Protein AF-0000000067831277 (afdb_homodimer)

Structure (mmCIF, N/CA/C/O backbone):
data_AF-0000000067831277-model_v1
#
loop_
_entity.id
_entity.type
_entity.pdbx_description
1 polymer 'Quinone oxidoreductase, NADPH-dependent'
#
loop_
_atom_site.group_PDB
_atom_site.id
_atom_site.type_symbol
_atom_site.label_atom_id
_atom_site.label_alt_id
_atom_site.label_comp_id
_atom_site.label_asym_id
_atom_site.label_entity_id
_atom_site.label_seq_id
_atom_site.pdbx_PDB_ins_code
_atom_site.Cartn_x
_atom_site.Cartn_y
_atom_site.Cartn_z
_atom_site.occupancy
_atom_site.B_iso_or_equiv
_atom_site.auth_seq_id
_atom_site.auth_comp_id
_atom_site.auth_asym_id
_atom_site.auth_atom_id
_atom_site.pdbx_PDB_model_num
ATOM 1 N N . MET A 1 1 ? -16.234 39.25 14.055 1 96.56 1 MET A N 1
ATOM 2 C CA . MET A 1 1 ? -14.812 38.938 14.102 1 96.56 1 MET A CA 1
ATOM 3 C C . MET A 1 1 ? -14.211 38.938 12.703 1 96.56 1 MET A C 1
ATOM 5 O O . MET A 1 1 ? -14.938 38.906 11.703 1 96.56 1 MET A O 1
ATOM 9 N N . LYS A 1 2 ? -12.898 39 12.688 1 98.25 2 LYS A N 1
ATOM 10 C CA . LYS A 1 2 ? -12.219 38.938 11.398 1 98.25 2 LYS A CA 1
ATOM 11 C C . LYS A 1 2 ? -11.922 37.5 10.992 1 98.25 2 LYS A C 1
ATOM 13 O O . LYS A 1 2 ? -11.617 36.656 11.844 1 98.25 2 LYS A O 1
ATOM 18 N N . ALA A 1 3 ? -12.016 37.25 9.664 1 98.69 3 ALA A N 1
ATOM 19 C CA . ALA A 1 3 ? -11.695 35.938 9.109 1 98.69 3 ALA A CA 1
ATOM 20 C C . ALA A 1 3 ? -11.281 36.031 7.645 1 98.69 3 ALA A C 1
ATOM 22 O O . ALA A 1 3 ? -11.5 37.062 7.004 1 98.69 3 ALA A O 1
ATOM 23 N N . ILE A 1 4 ? -10.617 35.094 7.137 1 98.81 4 ILE A N 1
ATOM 24 C CA . ILE A 1 4 ? -10.328 34.938 5.715 1 98.81 4 ILE A CA 1
ATOM 25 C C . ILE A 1 4 ? -11.406 34.094 5.051 1 98.81 4 ILE A C 1
ATOM 27 O O . ILE A 1 4 ? -11.5 32.875 5.305 1 98.81 4 ILE A O 1
ATOM 31 N N . ARG A 1 5 ? -12.141 34.688 4.168 1 98.56 5 ARG A N 1
ATOM 32 C CA . ARG A 1 5 ? -13.25 34 3.494 1 98.56 5 ARG A CA 1
ATOM 33 C C . ARG A 1 5 ? -12.922 33.75 2.027 1 98.56 5 ARG A C 1
ATOM 35 O O . ARG A 1 5 ? -12.273 34.562 1.376 1 98.56 5 ARG A O 1
ATOM 42 N N . VAL A 1 6 ? -13.305 32.625 1.544 1 98.5 6 VAL A N 1
ATOM 43 C CA . VAL A 1 6 ? -13.234 32.281 0.127 1 98.5 6 VAL A CA 1
ATOM 44 C C . VAL A 1 6 ? -14.641 32.188 -0.458 1 98.5 6 VAL A C 1
ATOM 46 O O . VAL A 1 6 ? -15.406 31.297 -0.133 1 98.5 6 VAL A O 1
ATOM 49 N N . HIS A 1 7 ? -14.945 33.125 -1.331 1 98.25 7 HIS A N 1
ATOM 50 C CA . HIS A 1 7 ? -16.266 33.188 -1.936 1 98.25 7 HIS A CA 1
ATOM 51 C C . HIS A 1 7 ? -16.312 32.406 -3.244 1 98.25 7 HIS A C 1
ATOM 53 O O . HIS A 1 7 ? -17.391 31.953 -3.658 1 98.25 7 HIS A O 1
ATOM 59 N N . ALA A 1 8 ? -15.219 32.344 -3.9 1 98 8 ALA A N 1
ATOM 60 C CA . ALA A 1 8 ? -15 31.578 -5.121 1 98 8 ALA A CA 1
ATOM 61 C C . ALA A 1 8 ? -13.586 31 -5.164 1 98 8 ALA A C 1
ATOM 63 O O . ALA A 1 8 ? -12.625 31.672 -4.773 1 98 8 ALA A O 1
ATOM 64 N N . TYR A 1 9 ? -13.57 29.781 -5.602 1 97.75 9 TYR A N 1
ATOM 65 C CA . TYR A 1 9 ? -12.258 29.141 -5.68 1 97.75 9 TYR A CA 1
ATOM 66 C C . TYR A 1 9 ? -11.305 29.953 -6.551 1 97.75 9 TYR A C 1
ATOM 68 O O . TYR A 1 9 ? -11.742 30.641 -7.48 1 97.75 9 TYR A O 1
ATOM 76 N N . GLY A 1 10 ? -10.031 29.875 -6.312 1 96.94 10 GLY A N 1
ATOM 77 C CA . GLY A 1 10 ? -9.055 30.609 -7.105 1 96.94 10 GLY A CA 1
ATOM 78 C C . GLY A 1 10 ? -7.688 30.688 -6.453 1 96.94 10 GLY A C 1
ATOM 79 O O . GLY A 1 10 ? -7.363 29.875 -5.586 1 96.94 10 GLY A O 1
ATOM 80 N N . GLY A 1 11 ? -6.883 31.594 -6.992 1 97.06 11 GLY A N 1
ATOM 81 C CA . GLY A 1 11 ? -5.57 31.859 -6.422 1 97.06 11 GLY A CA 1
ATOM 82 C C . GLY A 1 11 ? -5.621 32.625 -5.117 1 97.06 11 GLY A C 1
ATOM 83 O O . GLY A 1 11 ? -6.668 32.688 -4.473 1 97.06 11 GLY A O 1
ATOM 84 N N . PRO A 1 12 ? -4.492 33.125 -4.68 1 97.56 12 PRO A N 1
ATOM 85 C CA . PRO A 1 12 ? -4.449 33.875 -3.422 1 97.56 12 PRO A CA 1
ATOM 86 C C . PRO A 1 12 ? -5.422 35.062 -3.396 1 97.56 12 PRO A C 1
ATOM 88 O O . PRO A 1 12 ? -5.871 35.469 -2.322 1 97.56 12 PRO A O 1
ATOM 91 N N . GLU A 1 13 ? -5.77 35.562 -4.527 1 96.44 13 GLU A N 1
ATOM 92 C CA . GLU A 1 13 ? -6.688 36.719 -4.629 1 96.44 13 GLU A CA 1
ATOM 93 C C . GLU A 1 13 ? -8.094 36.312 -4.184 1 96.44 13 GLU A C 1
ATOM 95 O O . GLU A 1 13 ? -8.93 37.188 -3.906 1 96.44 13 GLU A O 1
ATOM 100 N N . ALA A 1 14 ? -8.375 35.062 -4.125 1 97.88 14 ALA A N 1
ATOM 101 C CA . ALA A 1 14 ? -9.688 34.562 -3.723 1 97.88 14 ALA A CA 1
ATOM 102 C C . ALA A 1 14 ? -9.906 34.719 -2.225 1 97.88 14 ALA A C 1
ATOM 104 O O . ALA A 1 14 ? -11.031 34.594 -1.734 1 97.88 14 ALA A O 1
ATOM 105 N N . MET A 1 15 ? -8.836 35 -1.44 1 98.38 15 MET A N 1
ATOM 106 C CA . MET A 1 15 ? -8.914 35.156 0.009 1 98.38 15 MET A CA 1
ATOM 107 C C . MET A 1 15 ? -9.328 36.562 0.384 1 98.38 15 MET A C 1
ATOM 109 O O . MET A 1 15 ? -8.633 37.531 0.054 1 98.38 15 MET A O 1
ATOM 113 N N . VAL A 1 16 ? -10.43 36.688 1.076 1 98.38 16 VAL A N 1
ATOM 114 C CA . VAL A 1 16 ? -10.953 38 1.472 1 98.38 16 VAL A CA 1
ATOM 115 C C . VAL A 1 16 ? -10.922 38.125 2.992 1 98.38 16 VAL A C 1
ATOM 117 O O . VAL A 1 16 ? -11.547 37.344 3.701 1 98.38 16 VAL A O 1
ATOM 120 N N . TYR A 1 17 ? -10.195 39.062 3.469 1 98.5 17 TYR A N 1
ATOM 121 C CA . TYR A 1 17 ? -10.188 39.406 4.887 1 98.5 17 TYR A CA 1
ATOM 122 C C . TYR A 1 17 ? -11.383 40.281 5.242 1 98.5 17 TYR A C 1
ATOM 124 O O . TYR A 1 17 ? -11.422 41.469 4.902 1 98.5 17 TYR A O 1
ATOM 132 N N . GLU A 1 18 ? -12.344 39.719 5.977 1 98.38 18 GLU A N 1
ATOM 133 C CA . GLU A 1 18 ? -13.578 40.469 6.191 1 98.38 18 GLU A CA 1
ATOM 134 C C . GLU A 1 18 ? -14.18 40.156 7.559 1 98.38 18 GLU A C 1
ATOM 136 O O . GLU A 1 18 ? -13.711 39.25 8.258 1 98.38 18 GLU A O 1
ATOM 141 N N . ASP A 1 19 ? -15.164 41 7.953 1 98.5 19 ASP A N 1
ATOM 142 C CA . ASP A 1 19 ? -15.898 40.812 9.203 1 98.5 19 ASP A CA 1
ATOM 143 C C . ASP A 1 19 ? -16.984 39.75 9.047 1 98.5 19 ASP A C 1
ATOM 145 O O . ASP A 1 19 ? -17.766 39.781 8.086 1 98.5 19 ASP A O 1
ATOM 149 N N . VAL A 1 20 ? -16.984 38.812 9.945 1 97.94 20 VAL A N 1
ATOM 150 C CA . VAL A 1 20 ? -18.047 37.812 10.008 1 97.94 20 VAL A CA 1
ATOM 151 C C . VAL A 1 20 ? -18.578 37.688 11.438 1 97.94 20 VAL A C 1
ATOM 153 O O . VAL A 1 20 ? -17.891 38.094 12.391 1 97.94 20 VAL A O 1
ATOM 156 N N . PRO A 1 21 ? -19.797 37.219 11.586 1 97.25 21 PRO A N 1
ATOM 157 C CA . PRO A 1 21 ? -20.297 37.031 12.953 1 97.25 21 PRO A CA 1
ATOM 158 C C . PRO A 1 21 ? -19.453 36.062 13.766 1 97.25 21 PRO A C 1
ATOM 160 O O . PRO A 1 21 ? -18.969 35.062 13.219 1 97.25 21 PRO A O 1
ATOM 163 N N . SER A 1 22 ? -19.328 36.344 15.016 1 97 22 SER A N 1
ATOM 164 C CA . SER A 1 22 ? -18.688 35.375 15.906 1 97 22 SER A CA 1
ATOM 165 C C . SER A 1 22 ? -19.5 34.094 16.016 1 97 22 SER A C 1
ATOM 167 O O . SER A 1 22 ? -20.719 34.125 16.203 1 97 22 SER A O 1
ATOM 169 N N . PRO A 1 23 ? -18.828 33 15.914 1 97.06 23 PRO A N 1
ATOM 170 C CA . PRO A 1 23 ? -19.578 31.734 16 1 97.06 23 PRO A CA 1
ATOM 171 C C . PRO A 1 23 ? -19.922 31.344 17.438 1 97.06 23 PRO A C 1
ATOM 173 O O . PRO A 1 23 ? -19.203 31.719 18.359 1 97.06 23 PRO A O 1
ATOM 176 N N . GLU A 1 24 ? -20.969 30.703 17.625 1 97.88 24 GLU A N 1
ATOM 177 C CA . GLU A 1 24 ? -21.375 30.156 18.922 1 97.88 24 GLU A CA 1
ATOM 178 C C . GLU A 1 24 ? -21.266 28.641 18.938 1 97.88 24 GLU A C 1
ATOM 180 O O . GLU A 1 24 ? -21.688 27.969 18 1 97.88 24 GLU A O 1
ATOM 185 N N . PRO A 1 25 ? -20.688 28.094 20 1 98.5 25 PRO A N 1
ATOM 186 C CA . PRO A 1 25 ? -20.516 26.641 20.031 1 98.5 25 PRO A CA 1
ATOM 187 C C . PRO A 1 25 ? -21.828 25.906 20.297 1 98.5 25 PRO A C 1
ATOM 189 O O . PRO A 1 25 ? -22.609 26.312 21.156 1 98.5 25 PRO A O 1
ATOM 192 N N . GLY A 1 26 ? -22.109 24.906 19.5 1 98.19 26 GLY A N 1
ATOM 193 C CA . GLY A 1 26 ? -23.219 24 19.75 1 98.19 26 GLY A CA 1
ATOM 194 C C . GLY A 1 26 ? -22.844 22.859 20.703 1 98.19 26 GLY A C 1
ATOM 195 O O . GLY A 1 26 ? -21.766 22.891 21.312 1 98.19 26 GLY A O 1
ATOM 196 N N . PRO A 1 27 ? -23.812 21.922 20.844 1 98.25 27 PRO A N 1
ATOM 197 C CA . PRO A 1 27 ? -23.531 20.766 21.719 1 98.25 27 PRO A CA 1
ATOM 198 C C . PRO A 1 27 ? -22.234 20.047 21.328 1 98.25 27 PRO A C 1
ATOM 200 O O . PRO A 1 27 ? -22.031 19.734 20.156 1 98.25 27 PRO A O 1
ATOM 203 N N . GLY A 1 28 ? -21.359 19.828 22.344 1 97.94 28 GLY A N 1
ATOM 204 C CA . GLY A 1 28 ? -20.125 19.078 22.125 1 97.94 28 GLY A CA 1
ATOM 205 C C . GLY A 1 28 ? -19.031 19.922 21.516 1 97.94 28 GLY A C 1
ATOM 206 O O . GLY A 1 28 ? -17.953 19.406 21.188 1 97.94 28 GLY A O 1
ATOM 207 N N . GLN A 1 29 ? -19.266 21.234 21.422 1 98.62 29 GLN A N 1
ATOM 208 C CA . GLN A 1 29 ? -18.312 22.125 20.781 1 98.62 29 GLN A CA 1
ATOM 209 C C . GLN A 1 29 ? -17.781 23.156 21.766 1 98.62 29 GLN A C 1
ATOM 211 O O . GLN A 1 29 ? -18.359 23.359 22.828 1 98.62 29 GLN A O 1
ATOM 216 N N . ILE A 1 30 ? -16.656 23.734 21.438 1 98.81 30 ILE A N 1
ATOM 217 C CA . ILE A 1 30 ? -16.109 24.875 22.188 1 98.81 30 ILE A CA 1
ATOM 218 C C . ILE A 1 30 ? -15.734 26 21.234 1 98.81 30 ILE A C 1
ATOM 220 O O . ILE A 1 30 ? -15.469 25.75 20.047 1 98.81 30 ILE A O 1
ATOM 224 N N . ARG A 1 31 ? -15.781 27.156 21.719 1 98.81 31 ARG A N 1
ATOM 225 C CA . ARG A 1 31 ? -15.211 28.281 20.984 1 98.81 31 ARG A CA 1
ATOM 226 C C . ARG A 1 31 ? -13.828 28.625 21.516 1 98.81 31 ARG A C 1
ATOM 228 O O . ARG A 1 31 ? -13.602 28.625 22.734 1 98.81 31 ARG A O 1
ATOM 235 N N . VAL A 1 32 ? -12.992 28.844 20.688 1 98.88 32 VAL A N 1
ATOM 236 C CA . VAL A 1 32 ? -11.609 29.156 21.031 1 98.88 32 VAL A CA 1
ATOM 237 C C . VAL A 1 32 ? -11.258 30.547 20.484 1 98.88 32 VAL A C 1
ATOM 239 O O . VAL A 1 32 ? -11.445 30.828 19.297 1 98.88 32 VAL A O 1
ATOM 242 N N . ARG A 1 33 ? -10.859 31.438 21.359 1 98.81 33 ARG A N 1
ATOM 243 C CA . ARG A 1 33 ? -10.164 32.656 20.922 1 98.81 33 ARG A CA 1
ATOM 244 C C . ARG A 1 33 ? -8.742 32.344 20.484 1 98.81 33 ARG A C 1
ATOM 246 O O . ARG A 1 33 ? -7.871 32.062 21.312 1 98.81 33 ARG A O 1
ATOM 253 N N . GLN A 1 34 ? -8.539 32.406 19.172 1 98.81 34 GLN A N 1
ATOM 254 C CA . GLN A 1 34 ? -7.277 31.906 18.641 1 98.81 34 GLN A CA 1
ATOM 255 C C . GLN A 1 34 ? -6.148 32.906 18.906 1 98.81 34 GLN A C 1
ATOM 257 O O . GLN A 1 34 ? -6.34 34.125 18.812 1 98.81 34 GLN A O 1
ATOM 262 N N . THR A 1 35 ? -5.047 32.406 19.344 1 98.81 35 THR A N 1
ATOM 263 C CA . THR A 1 35 ? -3.85 33.188 19.562 1 98.81 35 THR A CA 1
ATOM 264 C C . THR A 1 35 ? -2.83 32.969 18.453 1 98.81 35 THR A C 1
ATOM 266 O O . THR A 1 35 ? -1.929 33.781 18.25 1 98.81 35 THR A O 1
ATOM 269 N N . ALA A 1 36 ? -2.91 31.906 17.766 1 98.75 36 ALA A N 1
ATOM 270 C CA . ALA A 1 36 ? -2.033 31.547 16.656 1 98.75 36 ALA A CA 1
ATOM 271 C C . ALA A 1 36 ? -2.748 30.625 15.656 1 98.75 36 ALA A C 1
ATOM 273 O O . ALA A 1 36 ? -3.555 29.781 16.047 1 98.75 36 ALA A O 1
ATOM 274 N N . VAL A 1 37 ? -2.506 30.828 14.344 1 98.75 37 VAL A N 1
ATOM 275 C CA . VAL A 1 37 ? -3.123 30.062 13.266 1 98.75 37 VAL A CA 1
ATOM 276 C C . VAL A 1 37 ? -2.043 29.391 12.43 1 98.75 37 VAL A C 1
ATOM 278 O O . VAL A 1 37 ? -1.138 30.047 11.914 1 98.75 37 VAL A O 1
ATOM 281 N N . GLY A 1 38 ? -2.111 28.078 12.359 1 98.25 38 GLY A N 1
ATOM 282 C CA . GLY A 1 38 ? -1.174 27.344 11.523 1 98.25 38 GLY A CA 1
ATOM 283 C C . GLY A 1 38 ? -1.518 27.406 10.047 1 98.25 38 GLY A C 1
ATOM 284 O O . GLY A 1 38 ? -2.688 27.547 9.68 1 98.25 38 GLY A O 1
ATOM 285 N N . VAL A 1 39 ? -0.51 27.359 9.203 1 98 39 VAL A N 1
ATOM 286 C CA . VAL A 1 39 ? -0.665 27.391 7.754 1 98 39 VAL A CA 1
ATOM 287 C C . VAL A 1 39 ? -0.163 26.078 7.152 1 98 39 VAL A C 1
ATOM 289 O O . VAL A 1 39 ? 0.937 25.625 7.477 1 98 39 VAL A O 1
ATOM 292 N N . ASN A 1 40 ? -0.978 25.469 6.348 1 96.75 40 ASN A N 1
ATOM 293 C CA . ASN A 1 40 ? -0.626 24.203 5.707 1 96.75 40 ASN A CA 1
ATOM 294 C C . ASN A 1 40 ? -0.959 24.219 4.215 1 96.75 40 ASN A C 1
ATOM 296 O O . ASN A 1 40 ? -1.853 24.953 3.783 1 96.75 40 ASN A O 1
ATOM 300 N N . PHE A 1 41 ? -0.285 23.422 3.498 1 95.62 41 PHE A N 1
ATOM 301 C CA . PHE A 1 41 ? -0.542 23.344 2.064 1 95.62 41 PHE A CA 1
ATOM 302 C C . PHE A 1 41 ? -1.976 22.906 1.791 1 95.62 41 PHE A C 1
ATOM 304 O O . PHE A 1 41 ? -2.562 23.297 0.776 1 95.62 41 PHE A O 1
ATOM 311 N N . ILE A 1 42 ? -2.553 22.141 2.627 1 95.31 42 ILE A N 1
ATOM 312 C CA . ILE A 1 42 ? -3.928 21.672 2.455 1 95.31 42 ILE A CA 1
ATOM 313 C C . ILE A 1 42 ? -4.863 22.891 2.361 1 95.31 42 ILE A C 1
ATOM 315 O O . ILE A 1 42 ? -5.914 22.812 1.719 1 95.31 42 ILE A O 1
ATOM 319 N N . ASP A 1 43 ? -4.508 24 2.941 1 97.31 43 ASP A N 1
ATOM 320 C CA . ASP A 1 43 ? -5.293 25.234 2.836 1 97.31 43 ASP A CA 1
ATOM 321 C C . ASP A 1 43 ? -5.348 25.719 1.394 1 97.31 43 ASP A C 1
ATOM 323 O O . ASP A 1 43 ? -6.367 26.266 0.953 1 97.31 43 ASP A O 1
ATOM 327 N N . ILE A 1 44 ? -4.273 25.531 0.718 1 96.38 44 ILE A N 1
ATOM 328 C CA . ILE A 1 44 ? -4.207 25.906 -0.69 1 96.38 44 ILE A CA 1
ATOM 329 C C . ILE A 1 44 ? -5.125 25 -1.509 1 96.38 44 ILE A C 1
ATOM 331 O O . ILE A 1 44 ? -5.809 25.453 -2.424 1 96.38 44 ILE A O 1
ATOM 335 N N . TYR A 1 45 ? -5.137 23.703 -1.141 1 94.12 45 TYR A N 1
ATOM 336 C CA . TYR A 1 45 ? -6.023 22.797 -1.847 1 94.12 45 TYR A CA 1
ATOM 337 C C . TYR A 1 45 ? -7.48 23.219 -1.699 1 94.12 45 TYR A C 1
ATOM 339 O O . TYR A 1 45 ? -8.242 23.172 -2.664 1 94.12 45 TYR A O 1
ATOM 347 N N . PHE A 1 46 ? -7.848 23.641 -0.567 1 96.19 46 PHE A N 1
ATOM 348 C CA . PHE A 1 46 ? -9.227 24.062 -0.331 1 96.19 46 PHE A CA 1
ATOM 349 C C . PHE A 1 46 ? -9.508 25.391 -1.014 1 96.19 46 PHE A C 1
ATOM 351 O O . PHE A 1 46 ? -10.555 25.578 -1.638 1 96.19 46 PHE A O 1
ATOM 358 N N . ARG A 1 47 ? -8.594 26.266 -0.931 1 97.56 47 ARG A N 1
ATOM 359 C CA . ARG A 1 47 ? -8.766 27.594 -1.532 1 97.56 47 ARG A CA 1
ATOM 360 C C . ARG A 1 47 ? -8.938 27.484 -3.045 1 97.56 47 ARG A C 1
ATOM 362 O O . ARG A 1 47 ? -9.789 28.156 -3.625 1 97.56 47 ARG A O 1
ATOM 369 N N . SER A 1 48 ? -8.172 26.625 -3.633 1 95.75 48 SER A N 1
ATOM 370 C CA . SER A 1 48 ? -8.148 26.484 -5.086 1 95.75 48 SER A CA 1
ATOM 371 C C . SER A 1 48 ? -9.328 25.656 -5.582 1 95.75 48 SER A C 1
ATOM 373 O O . SER A 1 48 ? -9.641 25.656 -6.773 1 95.75 48 SER A O 1
ATOM 375 N N . GLY A 1 49 ? -9.906 24.844 -4.715 1 94.38 49 GLY A N 1
ATOM 376 C CA . GLY A 1 49 ? -10.984 23.953 -5.102 1 94.38 49 GLY A CA 1
ATOM 377 C C . GLY A 1 49 ? -10.516 22.562 -5.453 1 94.38 49 GLY A C 1
ATOM 378 O O . GLY A 1 49 ? -11.32 21.703 -5.832 1 94.38 49 GLY A O 1
ATOM 379 N N . ALA A 1 50 ? -9.227 22.344 -5.316 1 89.19 50 ALA A N 1
ATOM 380 C CA . ALA A 1 50 ? -8.742 20.969 -5.473 1 89.19 50 ALA A CA 1
ATOM 381 C C . ALA A 1 50 ? -9.414 20.031 -4.465 1 89.19 50 ALA A C 1
ATOM 383 O O . ALA A 1 50 ? -9.711 18.875 -4.781 1 89.19 50 ALA A O 1
ATOM 384 N N . TYR A 1 51 ? -9.508 20.453 -3.252 1 90.62 51 TYR A N 1
ATOM 385 C CA . TYR A 1 51 ? -10.406 19.859 -2.273 1 90.62 51 TYR A CA 1
ATOM 386 C C . TYR A 1 51 ? -11.688 20.672 -2.141 1 90.62 51 TYR A C 1
ATOM 388 O O . TYR A 1 51 ? -11.633 21.906 -2.004 1 90.62 51 TYR A O 1
ATOM 396 N N . LYS A 1 52 ? -12.766 20.141 -2.252 1 90.69 52 LYS A N 1
ATOM 397 C CA . LYS A 1 52 ? -14.039 20.844 -2.254 1 90.69 52 LYS A CA 1
ATOM 398 C C . LYS A 1 52 ? -14.508 21.141 -0.831 1 90.69 52 LYS A C 1
ATOM 400 O O . LYS A 1 52 ? -14.438 20.281 0.044 1 90.69 52 LYS A O 1
ATOM 405 N N . ALA A 1 53 ? -14.938 22.375 -0.617 1 93.12 53 ALA A N 1
ATOM 406 C CA . ALA A 1 53 ? -15.625 22.734 0.622 1 93.12 53 ALA A CA 1
ATOM 407 C C . ALA A 1 53 ? -17.109 22.359 0.556 1 93.12 53 ALA A C 1
ATOM 409 O O . ALA A 1 53 ? -17.672 22.281 -0.531 1 93.12 53 ALA A O 1
ATOM 410 N N . PRO A 1 54 ? -17.672 22.172 1.687 1 92.12 54 PRO A N 1
ATOM 411 C CA . PRO A 1 54 ? -19.109 21.844 1.675 1 92.12 54 PRO A CA 1
ATOM 412 C C . PRO A 1 54 ? -19.969 22.953 1.077 1 92.12 54 PRO A C 1
ATOM 414 O O . PRO A 1 54 ? -20.984 22.672 0.45 1 92.12 54 PRO A O 1
ATOM 417 N N . SER A 1 55 ? -19.547 24.188 1.308 1 95 55 SER A N 1
ATOM 418 C CA . SER A 1 55 ? -20.281 25.328 0.782 1 95 55 SER A CA 1
ATOM 419 C C . SER A 1 55 ? -19.375 26.547 0.635 1 95 55 SER A C 1
ATOM 421 O O . SER A 1 55 ? -18.328 26.625 1.274 1 95 55 SER A O 1
ATOM 423 N N . LEU A 1 56 ? -19.875 27.375 -0.274 1 96.31 56 LEU A N 1
ATOM 424 C CA . LEU A 1 56 ? -19.281 28.688 -0.422 1 96.31 56 LEU A CA 1
ATOM 425 C C . LEU A 1 56 ? -20.234 29.781 0.058 1 96.31 56 LEU A C 1
ATOM 427 O O . LEU A 1 56 ? -21.453 29.656 -0.095 1 96.31 56 LEU A O 1
ATOM 431 N N . PRO A 1 57 ? -19.797 30.828 0.604 1 97.44 57 PRO A N 1
ATOM 432 C CA . PRO A 1 57 ? -18.406 31.016 1.001 1 97.44 57 PRO A CA 1
ATOM 433 C C . PRO A 1 57 ? -18.016 30.172 2.219 1 97.44 57 PRO A C 1
ATOM 435 O O . PRO A 1 57 ? -18.891 29.625 2.9 1 97.44 57 PRO A O 1
ATOM 438 N N . PHE A 1 58 ? -16.75 29.984 2.469 1 97.69 58 PHE A N 1
ATOM 439 C CA . PHE A 1 58 ? -16.25 29.312 3.664 1 97.69 58 PHE A CA 1
ATOM 440 C C . PHE A 1 58 ? -15.016 30 4.215 1 97.69 58 PHE A C 1
ATOM 442 O O . PHE A 1 58 ? -14.383 30.797 3.518 1 97.69 58 PHE A O 1
ATOM 449 N N . THR A 1 59 ? -14.773 29.781 5.531 1 98.31 59 THR A N 1
ATOM 450 C CA . THR A 1 59 ? -13.562 30.266 6.176 1 98.31 59 THR A CA 1
ATOM 451 C C . THR A 1 59 ? -12.43 29.25 6.035 1 98.31 59 THR A C 1
ATOM 453 O O . THR A 1 59 ? -12.617 28.062 6.305 1 98.31 59 THR A O 1
ATOM 456 N N . LEU A 1 60 ? -11.242 29.656 5.645 1 98 60 LEU A N 1
ATOM 457 C CA . LEU A 1 60 ? -10.094 28.797 5.387 1 98 60 LEU A CA 1
ATOM 458 C C . LEU A 1 60 ? -9.422 28.375 6.691 1 98 60 LEU A C 1
ATOM 460 O O . LEU A 1 60 ? -9.672 28.969 7.742 1 98 60 LEU A O 1
ATOM 464 N N . GLY A 1 61 ? -8.641 27.328 6.531 1 98.12 61 GLY A N 1
ATOM 465 C CA . GLY A 1 61 ? -7.754 26.938 7.617 1 98.12 61 GLY A CA 1
ATOM 466 C C . GLY A 1 61 ? -8.164 25.641 8.289 1 98.12 61 GLY A C 1
ATOM 467 O O . GLY A 1 61 ? -9.352 25.344 8.414 1 98.12 61 GLY A O 1
ATOM 468 N N . LYS A 1 62 ? -7.133 24.938 8.906 1 98 62 LYS A N 1
ATOM 469 C CA . LYS A 1 62 ? -7.371 23.625 9.492 1 98 62 LYS A CA 1
ATOM 470 C C . LYS A 1 62 ? -6.684 23.484 10.844 1 98 62 LYS A C 1
ATOM 472 O O . LYS A 1 62 ? -6.938 22.531 11.586 1 98 62 LYS A O 1
ATOM 477 N N . GLU A 1 63 ? -5.84 24.422 11.164 1 98.44 63 GLU A N 1
ATOM 478 C CA . GLU A 1 63 ? -4.949 24.266 12.312 1 98.44 63 GLU A CA 1
ATOM 479 C C . GLU A 1 63 ? -4.855 25.562 13.117 1 98.44 63 GLU A C 1
ATOM 481 O O . GLU A 1 63 ? -4.867 26.656 12.547 1 98.44 63 GLU A O 1
ATOM 486 N N . GLY A 1 64 ? -4.723 25.391 14.445 1 98.62 64 GLY A N 1
ATOM 487 C CA . GLY A 1 64 ? -4.562 26.562 15.289 1 98.62 64 GLY A CA 1
ATOM 488 C C . GLY A 1 64 ? -4.43 26.219 16.766 1 98.62 64 GLY A C 1
ATOM 489 O O . GLY A 1 64 ? -4.406 25.047 17.125 1 98.62 64 GLY A O 1
ATOM 490 N N . ALA A 1 65 ? -4.246 27.25 17.547 1 98.81 65 ALA A N 1
ATOM 491 C CA . ALA A 1 65 ? -4.188 27.203 19 1 98.81 65 ALA A CA 1
ATOM 492 C C . ALA A 1 65 ? -4.754 28.469 19.625 1 98.81 65 ALA A C 1
ATOM 494 O O . ALA A 1 65 ? -4.77 29.531 18.984 1 98.81 65 ALA A O 1
ATOM 495 N N . GLY A 1 66 ? -5.219 28.312 20.797 1 98.75 66 GLY A N 1
ATOM 496 C CA . GLY A 1 66 ? -5.766 29.453 21.516 1 98.75 66 GLY A CA 1
ATOM 497 C C . GLY A 1 66 ? -6.316 29.094 22.875 1 98.75 66 GLY A C 1
ATOM 498 O O . GLY A 1 66 ? -5.852 28.156 23.516 1 98.75 66 GLY A O 1
ATOM 499 N N . VAL A 1 67 ? -7.254 29.984 23.297 1 98.81 67 VAL A N 1
ATOM 500 C CA . VAL A 1 67 ? -7.824 29.859 24.625 1 98.81 67 VAL A CA 1
ATOM 501 C C . VAL A 1 67 ? -9.328 29.641 24.531 1 98.81 67 VAL A C 1
ATOM 503 O O . VAL A 1 67 ? -10.023 30.375 23.812 1 98.81 67 VAL A O 1
ATOM 506 N N . VAL A 1 68 ? -9.789 28.609 25.266 1 98.88 68 VAL A N 1
ATOM 507 C CA . VAL A 1 68 ? -11.227 28.359 25.297 1 98.88 68 VAL A CA 1
ATOM 508 C C . VAL A 1 68 ? -11.945 29.547 25.938 1 98.88 68 VAL A C 1
ATOM 510 O O . VAL A 1 68 ? -11.594 29.984 27.031 1 98.88 68 VAL A O 1
ATOM 513 N N . ASP A 1 69 ? -12.977 30.062 25.25 1 98.44 69 ASP A N 1
ATOM 514 C CA . ASP A 1 69 ? -13.656 31.188 25.859 1 98.44 69 ASP A CA 1
ATOM 515 C C . ASP A 1 69 ? -15.156 30.938 25.984 1 98.44 69 ASP A C 1
ATOM 517 O O . ASP A 1 69 ? -15.883 31.703 26.609 1 98.44 69 ASP A O 1
ATOM 521 N N . ALA A 1 70 ? -15.641 29.875 25.344 1 98.69 70 ALA A N 1
ATOM 522 C CA . ALA A 1 70 ? -17.031 29.469 25.5 1 98.69 70 ALA A CA 1
ATOM 523 C C . ALA A 1 70 ? -17.188 27.953 25.328 1 98.69 70 ALA A C 1
ATOM 525 O O . ALA A 1 70 ? -16.422 27.328 24.594 1 98.69 70 ALA A O 1
ATOM 526 N N . LEU A 1 71 ? -18.172 27.391 26.047 1 98.56 71 LEU A N 1
ATOM 527 C CA . LEU A 1 71 ? -18.484 25.969 26 1 98.56 71 LEU A CA 1
ATOM 528 C C . LEU A 1 71 ? -19.891 25.719 25.469 1 98.56 71 LEU A C 1
ATOM 530 O O . LEU A 1 71 ? -20.812 26.453 25.828 1 98.56 71 LEU A O 1
ATOM 534 N N . GLY A 1 72 ? -19.984 24.797 24.578 1 98.31 72 GLY A N 1
ATOM 535 C CA . GLY A 1 72 ? -21.312 24.344 24.203 1 98.31 72 GLY A CA 1
ATOM 536 C C . GLY A 1 72 ? -21.922 23.391 25.219 1 98.31 72 GLY A C 1
ATOM 537 O O . GLY A 1 72 ? -21.266 23 26.188 1 98.31 72 GLY A O 1
ATOM 538 N N . GLU A 1 73 ? -23.188 23.031 24.922 1 97.75 73 GLU A N 1
ATOM 539 C CA . GLU A 1 73 ? -23.922 22.125 25.812 1 97.75 73 GLU A CA 1
ATOM 540 C C . GLU A 1 73 ? -23.203 20.781 25.953 1 97.75 73 GLU A C 1
ATOM 542 O O . GLU A 1 73 ? -22.734 20.234 24.953 1 97.75 73 GLU A O 1
ATOM 547 N N . GLY A 1 74 ? -23.031 20.312 27.188 1 97.19 74 GLY A N 1
ATOM 548 C CA . GLY A 1 74 ? -22.562 18.953 27.438 1 97.19 74 GLY A CA 1
ATOM 549 C C . GLY A 1 74 ? -21.062 18.844 27.484 1 97.19 74 GLY A C 1
ATOM 550 O O . GLY A 1 74 ? -20.516 17.75 27.734 1 97.19 74 GLY A O 1
ATOM 551 N N . VAL A 1 75 ? -20.344 19.953 27.266 1 98.12 75 VAL A N 1
ATOM 552 C CA . VAL A 1 75 ? -18.891 19.891 27.281 1 98.12 75 VAL A CA 1
ATOM 553 C C . VAL A 1 75 ? -18.391 19.875 28.734 1 98.12 75 VAL A C 1
ATOM 555 O O . VAL A 1 75 ? -18.719 20.781 29.516 1 98.12 75 VAL A O 1
ATOM 558 N N . THR A 1 76 ? -17.625 18.797 29.078 1 97.06 76 THR A N 1
ATOM 559 C CA . THR A 1 76 ? -17.125 18.672 30.453 1 97.06 76 THR A CA 1
ATOM 560 C C . THR A 1 76 ? -15.617 18.484 30.453 1 97.06 76 THR A C 1
ATOM 562 O O . THR A 1 76 ? -14.977 18.641 31.5 1 97.06 76 THR A O 1
ATOM 565 N N . ASP A 1 77 ? -15.039 18.188 29.391 1 96.31 77 ASP A N 1
ATOM 566 C CA . ASP A 1 77 ? -13.633 17.812 29.328 1 96.31 77 ASP A CA 1
ATOM 567 C C . ASP A 1 77 ? -12.75 19.031 29.094 1 96.31 77 ASP A C 1
ATOM 569 O O . ASP A 1 77 ? -11.523 18.922 29.094 1 96.31 77 ASP A O 1
ATOM 573 N N . PHE A 1 78 ? -13.312 20.25 28.875 1 98.31 78 PHE A N 1
ATOM 574 C CA . PHE A 1 78 ? -12.609 21.5 28.672 1 98.31 78 PHE A CA 1
ATOM 575 C C . PHE A 1 78 ? -13.219 22.609 29.547 1 98.31 78 PHE A C 1
ATOM 577 O O . PHE A 1 78 ? -14.383 22.516 29.938 1 98.31 78 PHE A O 1
ATOM 584 N N . ARG A 1 79 ? -12.383 23.641 29.844 1 98.25 79 ARG A N 1
ATOM 585 C CA . ARG A 1 79 ? -12.844 24.781 30.625 1 98.25 79 ARG A CA 1
ATOM 586 C C . ARG A 1 79 ? -12.43 26.094 29.969 1 98.25 79 ARG A C 1
ATOM 588 O O . ARG A 1 79 ? -11.406 26.156 29.281 1 98.25 79 ARG A O 1
ATOM 595 N N . VAL A 1 80 ? -13.234 27.031 30.234 1 98.62 80 VAL A N 1
ATOM 596 C CA . VAL A 1 80 ? -12.883 28.375 29.781 1 98.62 80 VAL A CA 1
ATOM 597 C C . VAL A 1 80 ? -11.539 28.781 30.375 1 98.62 80 VAL A C 1
ATOM 599 O O . VAL A 1 80 ? -11.281 28.562 31.562 1 98.62 80 VAL A O 1
ATOM 602 N N . GLY A 1 81 ? -10.703 29.297 29.547 1 98.56 81 GLY A N 1
ATOM 603 C CA . GLY A 1 81 ? -9.398 29.75 30 1 98.56 81 GLY A CA 1
ATOM 604 C C . GLY A 1 81 ? -8.281 28.781 29.656 1 98.56 81 GLY A C 1
ATOM 605 O O . GLY A 1 81 ? -7.105 29.141 29.719 1 98.56 81 GLY A O 1
ATOM 606 N N . GLU A 1 82 ? -8.602 27.562 29.25 1 98.56 82 GLU A N 1
ATOM 607 C CA . GLU A 1 82 ? -7.594 26.547 28.953 1 98.56 82 GLU A CA 1
ATOM 608 C C . GLU A 1 82 ? -7.008 26.75 27.547 1 98.56 82 GLU A C 1
ATOM 610 O O . GLU A 1 82 ? -7.711 27.172 26.625 1 98.56 82 GLU A O 1
ATOM 615 N N . ARG A 1 83 ? -5.727 26.422 27.422 1 98.75 83 ARG A N 1
ATOM 616 C CA . ARG A 1 83 ? -5.059 26.469 26.125 1 98.75 83 ARG A CA 1
ATOM 617 C C . ARG A 1 83 ? -5.273 25.172 25.359 1 98.75 83 ARG A C 1
ATOM 619 O O . ARG A 1 83 ? -5.062 24.078 25.891 1 98.75 83 ARG A O 1
ATOM 626 N N . VAL A 1 84 ? -5.699 25.297 24.109 1 98.81 84 VAL A N 1
ATOM 627 C CA . VAL A 1 84 ? -5.992 24.125 23.312 1 98.81 84 VAL A CA 1
ATOM 628 C C . VAL A 1 84 ? -5.418 24.297 21.906 1 98.81 84 VAL A C 1
ATOM 630 O O . VAL A 1 84 ? -5.051 25.406 21.516 1 98.81 84 VAL A O 1
ATOM 633 N N . ALA A 1 85 ? -5.25 23.188 21.234 1 98.81 85 ALA A N 1
ATOM 634 C CA . ALA A 1 85 ? -4.801 23.156 19.844 1 98.81 85 ALA A CA 1
ATOM 635 C C . ALA A 1 85 ? -5.52 22.062 19.047 1 98.81 85 ALA A C 1
ATOM 637 O O . ALA A 1 85 ? -6.145 21.188 19.641 1 98.81 85 ALA A O 1
ATOM 638 N N . TYR A 1 86 ? -5.52 22.156 17.797 1 98.38 86 TYR A N 1
ATOM 639 C CA . TYR A 1 86 ? -6.23 21.219 16.938 1 98.38 86 TYR A CA 1
ATOM 640 C C . TYR A 1 86 ? -5.586 21.156 15.555 1 98.38 86 TYR A C 1
ATOM 642 O O . TYR A 1 86 ? -4.945 22.109 15.109 1 98.38 86 TYR A O 1
ATOM 650 N N . ALA A 1 87 ? -5.652 19.984 14.992 1 97.31 87 ALA A N 1
ATOM 651 C CA . ALA A 1 87 ? -5.328 19.688 13.602 1 97.31 87 ALA A CA 1
ATOM 652 C C . ALA A 1 87 ? -6.539 19.109 12.867 1 97.31 87 ALA A C 1
ATOM 654 O O . ALA A 1 87 ? -7.129 18.125 13.305 1 97.31 87 ALA A O 1
ATOM 655 N N . GLY A 1 88 ? -7.012 19.734 11.828 1 94.62 88 GLY A N 1
ATOM 656 C CA . GLY A 1 88 ? -8.156 19.25 11.062 1 94.62 88 GLY A CA 1
ATOM 657 C C . GLY A 1 88 ? -9.438 20.016 11.367 1 94.62 88 GLY A C 1
ATOM 658 O O . GLY A 1 88 ? -10.531 19.562 11.023 1 94.62 88 GLY A O 1
ATOM 659 N N . ALA A 1 89 ? -9.367 21.047 12.133 1 95.88 89 ALA A N 1
ATOM 660 C CA . ALA A 1 89 ? -10.516 21.938 12.344 1 95.88 89 ALA A CA 1
ATOM 661 C C . ALA A 1 89 ? -10.922 22.625 11.055 1 95.88 89 ALA A C 1
ATOM 663 O O . ALA A 1 89 ? -10.211 22.547 10.047 1 95.88 89 ALA A O 1
ATOM 664 N N . THR A 1 90 ? -12.094 23.203 11.086 1 95.38 90 THR A N 1
ATOM 665 C CA . THR A 1 90 ? -12.57 23.938 9.93 1 95.38 90 THR A CA 1
ATOM 666 C C . THR A 1 90 ? -12.656 25.438 10.234 1 95.38 90 THR A C 1
ATOM 668 O O . THR A 1 90 ? -13.227 25.828 11.258 1 95.38 90 THR A O 1
ATOM 671 N N . GLY A 1 91 ? -12.055 26.203 9.406 1 97.56 91 GLY A N 1
ATOM 672 C CA . GLY A 1 91 ? -12.273 27.641 9.477 1 97.56 91 GLY A CA 1
ATOM 673 C C . GLY A 1 91 ? -11.352 28.344 10.469 1 97.56 91 GLY A C 1
ATOM 674 O O . GLY A 1 91 ? -11.773 29.266 11.172 1 97.56 91 GLY A O 1
ATOM 675 N N . THR A 1 92 ? -10.133 27.938 10.539 1 98.56 92 THR A N 1
ATOM 676 C CA . THR A 1 92 ? -9.25 28.438 11.586 1 98.56 92 THR A CA 1
ATOM 677 C C . THR A 1 92 ? -8.594 29.75 11.148 1 98.56 92 THR A C 1
ATOM 679 O O . THR A 1 92 ? -7.969 30.438 11.961 1 98.56 92 THR A O 1
ATOM 682 N N . TYR A 1 93 ? -8.68 30.109 9.867 1 98.75 93 TYR A N 1
ATOM 683 C CA . TYR A 1 93 ? -8.219 31.438 9.453 1 98.75 93 TYR A CA 1
ATOM 684 C C . TYR A 1 93 ? -9.148 32.531 9.969 1 98.75 93 TYR A C 1
ATOM 686 O O . TYR A 1 93 ? -9.75 33.25 9.18 1 98.75 93 TYR A O 1
ATOM 694 N N . ALA A 1 94 ? -9.234 32.688 11.297 1 98.81 94 ALA A N 1
ATOM 695 C CA . ALA A 1 94 ? -10.164 33.594 11.961 1 98.81 94 ALA A CA 1
ATOM 696 C C . ALA A 1 94 ? -9.688 33.938 13.367 1 98.81 94 ALA A C 1
ATOM 698 O O . ALA A 1 94 ? -8.781 33.281 13.898 1 98.81 94 ALA A O 1
ATOM 699 N N . GLU A 1 95 ? -10.289 34.938 13.938 1 98.81 95 GLU A N 1
ATOM 700 C CA . GLU A 1 95 ? -9.977 35.344 15.305 1 98.81 95 GLU A CA 1
ATOM 701 C C . GLU A 1 95 ? -10.523 34.344 16.312 1 98.81 95 GLU A C 1
ATOM 703 O O . GLU A 1 95 ? -9.93 34.125 17.359 1 98.81 95 GLU A O 1
ATOM 708 N N . GLU A 1 96 ? -11.656 33.781 15.969 1 98.75 96 GLU A N 1
ATOM 709 C CA . GLU A 1 96 ? -12.32 32.781 16.781 1 98.75 96 GLU A CA 1
ATOM 710 C C . GLU A 1 96 ? -12.758 31.578 15.922 1 98.75 96 GLU A C 1
ATOM 712 O O . GLU A 1 96 ? -13.039 31.734 14.734 1 98.75 96 GLU A O 1
ATOM 717 N N . VAL A 1 97 ? -12.844 30.453 16.547 1 98.56 97 VAL A N 1
ATOM 718 C CA . VAL A 1 97 ? -13.281 29.266 15.828 1 98.56 97 VAL A CA 1
ATOM 719 C C . VAL A 1 97 ? -14.062 28.359 16.781 1 98.56 97 VAL A C 1
ATOM 721 O O . VAL A 1 97 ? -13.82 28.344 17.984 1 98.56 97 VAL A O 1
ATOM 724 N N . VAL A 1 98 ? -15.047 27.75 16.25 1 98.62 98 VAL A N 1
ATOM 725 C CA . VAL A 1 98 ? -15.766 26.719 16.984 1 98.62 98 VAL A CA 1
ATOM 726 C C . VAL A 1 98 ? -15.305 25.344 16.5 1 98.62 98 VAL A C 1
ATOM 728 O O . VAL A 1 98 ? -15.242 25.078 15.297 1 98.62 98 VAL A O 1
ATOM 731 N N . VAL A 1 99 ? -14.938 24.484 17.484 1 98.25 99 VAL A N 1
ATOM 732 C CA . VAL A 1 99 ? -14.406 23.156 17.141 1 98.25 99 VAL A CA 1
ATOM 733 C C . VAL A 1 99 ? -15.102 22.094 17.984 1 98.25 99 VAL A C 1
ATOM 735 O O . VAL A 1 99 ? -15.516 22.359 19.109 1 98.25 99 VAL A O 1
ATOM 738 N N . ASP A 1 100 ? -15.266 20.922 17.375 1 97.56 100 ASP A N 1
ATOM 739 C CA . ASP A 1 100 ? -15.727 19.766 18.141 1 97.56 100 ASP A CA 1
ATOM 740 C C . ASP A 1 100 ? -14.664 19.312 19.141 1 97.56 100 ASP A C 1
ATOM 742 O O . ASP A 1 100 ? -13.492 19.156 18.781 1 97.56 100 ASP A O 1
ATOM 746 N N . THR A 1 101 ? -15.062 19.062 20.359 1 97.38 101 THR A N 1
ATOM 747 C CA . THR A 1 101 ? -14.117 18.703 21.422 1 97.38 101 THR A CA 1
ATOM 748 C C . THR A 1 101 ? -13.375 17.422 21.062 1 97.38 101 THR A C 1
ATOM 750 O O . THR A 1 101 ? -12.234 17.219 21.5 1 97.38 101 THR A O 1
ATOM 753 N N . LYS A 1 102 ? -13.922 16.625 20.219 1 96.12 102 LYS A N 1
ATOM 754 C CA . LYS A 1 102 ? -13.32 15.344 19.844 1 96.12 102 LYS A CA 1
ATOM 755 C C . LYS A 1 102 ? -12.023 15.547 19.078 1 96.12 102 LYS A C 1
ATOM 757 O O . LYS A 1 102 ? -11.18 14.648 19.016 1 96.12 102 LYS A O 1
ATOM 762 N N . GLY A 1 103 ? -11.836 16.688 18.5 1 97.31 103 GLY A N 1
ATOM 763 C CA . GLY A 1 103 ? -10.656 16.953 17.703 1 97.31 103 GLY A CA 1
ATOM 764 C C . GLY A 1 103 ? -9.719 17.953 18.328 1 97.31 103 GLY A C 1
ATOM 765 O O . GLY A 1 103 ? -8.875 18.547 17.656 1 97.31 103 GLY A O 1
ATOM 766 N N . VAL A 1 104 ? -9.82 18.172 19.641 1 98.25 104 VAL A N 1
ATOM 767 C CA . VAL A 1 104 ? -9.07 19.219 20.328 1 98.25 104 VAL A CA 1
ATOM 768 C C . VAL A 1 104 ? -8.188 18.594 21.406 1 98.25 104 VAL A C 1
ATOM 770 O O . VAL A 1 104 ? -8.594 17.641 22.078 1 98.25 104 VAL A O 1
ATOM 773 N N . VAL A 1 105 ? -6.996 19.125 21.562 1 98.56 105 VAL A N 1
ATOM 774 C CA . VAL A 1 105 ? -6.105 18.641 22.625 1 98.56 105 VAL A CA 1
ATOM 775 C C . VAL A 1 105 ? -5.723 19.797 23.547 1 98.56 105 VAL A C 1
ATOM 777 O O . VAL A 1 105 ? -5.676 20.953 23.109 1 98.56 105 VAL A O 1
ATOM 780 N N . HIS A 1 106 ? -5.449 19.453 24.766 1 98.38 106 HIS A N 1
ATOM 781 C CA . HIS A 1 106 ? -4.855 20.422 25.672 1 98.38 106 HIS A CA 1
ATOM 782 C C . HIS A 1 106 ? -3.393 20.688 25.344 1 98.38 106 HIS A C 1
ATOM 784 O O . HIS A 1 106 ? -2.656 19.75 25 1 98.38 106 HIS A O 1
ATOM 790 N N . VAL A 1 107 ? -3.008 21.875 25.391 1 97.81 107 VAL A N 1
ATOM 791 C CA . VAL A 1 107 ? -1.616 22.219 25.141 1 97.81 107 VAL A CA 1
ATOM 792 C C . VAL A 1 107 ? -0.835 22.25 26.453 1 97.81 107 VAL A C 1
ATOM 794 O O . VAL A 1 107 ? -1.191 22.984 27.375 1 97.81 107 VAL A O 1
ATOM 797 N N . PRO A 1 108 ? 0.21 21.469 26.547 1 96.75 108 PRO A N 1
ATOM 798 C CA . PRO A 1 108 ? 1.048 21.531 27.75 1 96.75 108 PRO A CA 1
ATOM 799 C C . PRO A 1 108 ? 1.617 22.922 28 1 96.75 108 PRO A C 1
ATOM 801 O O . PRO A 1 108 ? 1.884 23.672 27.047 1 96.75 108 PRO A O 1
ATOM 804 N N . ASP A 1 109 ? 1.97 23.188 29.219 1 95.69 109 ASP A N 1
ATOM 805 C CA . ASP A 1 109 ? 2.486 24.5 29.609 1 95.69 109 ASP A CA 1
ATOM 806 C C . ASP A 1 109 ? 3.836 24.766 28.953 1 95.69 109 ASP A C 1
ATOM 808 O O . ASP A 1 109 ? 4.176 25.922 28.672 1 95.69 109 ASP A O 1
ATOM 812 N N . SER A 1 110 ? 4.543 23.75 28.656 1 95 110 SER A N 1
ATOM 813 C CA . SER A 1 110 ? 5.895 23.891 28.125 1 95 110 SER A CA 1
ATOM 814 C C . SER A 1 110 ? 5.879 24.25 26.641 1 95 110 SER A C 1
ATOM 816 O O . SER A 1 110 ? 6.922 24.562 26.062 1 95 110 SER A O 1
ATOM 818 N N . ILE A 1 111 ? 4.734 24.297 26.016 1 96.31 111 ILE A N 1
ATOM 819 C CA . ILE A 1 111 ? 4.625 24.531 24.578 1 96.31 111 ILE A CA 1
ATOM 820 C C . ILE A 1 111 ? 3.842 25.828 24.344 1 96.31 111 ILE A C 1
ATOM 822 O O . ILE A 1 111 ? 2.707 25.969 24.797 1 96.31 111 ILE A O 1
ATOM 826 N N . SER A 1 112 ? 4.441 26.734 23.672 1 97.19 112 SER A N 1
ATOM 827 C CA . SER A 1 112 ? 3.771 28 23.375 1 97.19 112 SER A CA 1
ATOM 828 C C . SER A 1 112 ? 2.621 27.797 22.406 1 97.19 112 SER A C 1
ATOM 830 O O . SER A 1 112 ? 2.58 26.797 21.688 1 97.19 112 SER A O 1
ATOM 832 N N . ASP A 1 113 ? 1.74 28.734 22.312 1 97.81 113 ASP A N 1
ATOM 833 C CA . ASP A 1 113 ? 0.632 28.672 21.359 1 97.81 113 ASP A CA 1
ATOM 834 C C . ASP A 1 113 ? 1.142 28.672 19.922 1 97.81 113 ASP A C 1
ATOM 836 O O . ASP A 1 113 ? 0.604 27.984 19.062 1 97.81 113 ASP A O 1
ATOM 840 N N . GLU A 1 114 ? 2.135 29.484 19.719 1 97.75 114 GLU A N 1
ATOM 841 C CA . GLU A 1 114 ? 2.709 29.547 18.375 1 97.75 114 GLU A CA 1
ATOM 842 C C . GLU A 1 114 ? 3.256 28.188 17.953 1 97.75 114 GLU A C 1
ATOM 844 O O . GLU A 1 114 ? 2.996 27.719 16.828 1 97.75 114 GLU A O 1
ATOM 849 N N . THR A 1 115 ? 3.973 27.547 18.859 1 97.88 115 THR A N 1
ATOM 850 C CA . THR A 1 115 ? 4.52 26.219 18.578 1 97.88 115 THR A CA 1
ATOM 851 C C . THR A 1 115 ? 3.398 25.219 18.359 1 97.88 115 THR A C 1
ATOM 853 O O . THR A 1 115 ? 3.434 24.438 17.391 1 97.88 115 THR A O 1
ATOM 856 N N . ALA A 1 116 ? 2.426 25.281 19.188 1 98.06 116 ALA A N 1
ATOM 857 C CA . ALA A 1 116 ? 1.295 24.359 19.078 1 98.06 116 ALA A CA 1
ATOM 858 C C . ALA A 1 116 ? 0.577 24.547 17.734 1 98.06 116 ALA A C 1
ATOM 860 O O . ALA A 1 116 ? 0.32 23.562 17.031 1 98.06 116 ALA A O 1
ATOM 861 N N . ALA A 1 117 ? 0.345 25.781 17.328 1 98.12 117 ALA A N 1
ATOM 862 C CA . ALA A 1 117 ? -0.368 26.078 16.094 1 98.12 117 ALA A CA 1
ATOM 863 C C . ALA A 1 117 ? 0.471 25.703 14.875 1 98.12 117 ALA A C 1
ATOM 865 O O . ALA A 1 117 ? -0.065 25.5 13.781 1 98.12 117 ALA A O 1
ATOM 866 N N . ALA A 1 118 ? 1.758 25.609 15.109 1 97.38 118 ALA A N 1
ATOM 867 C CA . ALA A 1 118 ? 2.672 25.375 13.992 1 97.38 118 ALA A CA 1
ATOM 868 C C . ALA A 1 118 ? 2.895 23.875 13.781 1 97.38 118 ALA A C 1
ATOM 870 O O . ALA A 1 118 ? 3.377 23.453 12.727 1 97.38 118 ALA A O 1
ATOM 871 N N . MET A 1 119 ? 2.459 23.047 14.766 1 98 119 MET A N 1
ATOM 872 C CA . MET A 1 119 ? 3.031 21.703 14.68 1 98 119 MET A CA 1
ATOM 873 C C . MET A 1 119 ? 1.935 20.656 14.656 1 98 119 MET A C 1
ATOM 875 O O . MET A 1 119 ? 2.186 19.5 14.305 1 98 119 MET A O 1
ATOM 879 N N . MET A 1 120 ? 0.704 21.016 15.055 1 98.25 120 MET A N 1
ATOM 880 C CA . MET A 1 120 ? -0.262 19.938 15.281 1 98.25 120 MET A CA 1
ATOM 881 C C . MET A 1 120 ? -0.493 19.141 14.008 1 98.25 120 MET A C 1
ATOM 883 O O . MET A 1 120 ? -0.346 17.922 14 1 98.25 120 MET A O 1
ATOM 887 N N . LEU A 1 121 ? -0.805 19.844 12.922 1 98.19 121 LEU A N 1
ATOM 888 C CA . LEU A 1 121 ? -1.09 19.125 11.68 1 98.19 121 LEU A CA 1
ATOM 889 C C . LEU A 1 121 ? 0.18 18.5 11.109 1 98.19 121 LEU A C 1
ATOM 891 O O . LEU A 1 121 ? 0.22 17.312 10.836 1 98.19 121 LEU A O 1
ATOM 895 N N . LYS A 1 122 ? 1.275 19.25 11 1 98.25 122 LYS A N 1
ATOM 896 C CA . LYS A 1 122 ? 2.523 18.781 10.414 1 98.25 122 LYS A CA 1
ATOM 897 C C . LYS A 1 122 ? 3.18 17.719 11.297 1 98.25 122 LYS A C 1
ATOM 899 O O . LYS A 1 122 ? 3.701 16.719 10.797 1 98.25 122 LYS A O 1
ATOM 904 N N . GLY A 1 123 ? 3.16 17.984 12.57 1 98.69 123 GLY A N 1
ATOM 905 C CA . GLY A 1 123 ? 3.756 17.031 13.5 1 98.69 123 GLY A CA 1
ATOM 906 C C . GLY A 1 123 ? 3.018 15.711 13.555 1 98.69 123 GLY A C 1
ATOM 907 O O . GLY A 1 123 ? 3.643 14.648 13.602 1 98.69 123 GLY A O 1
ATOM 908 N N . LEU A 1 124 ? 1.712 15.812 13.555 1 98.81 124 LEU A N 1
ATOM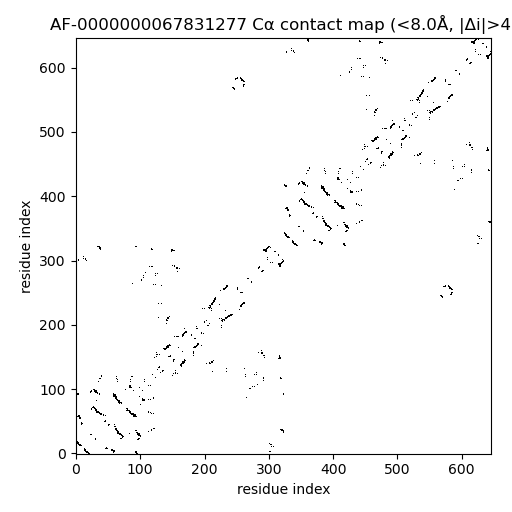 909 C CA . LEU A 1 124 ? 0.928 14.586 13.562 1 98.81 124 LEU A CA 1
ATOM 910 C C . LEU A 1 124 ? 1.049 13.859 12.227 1 98.81 124 LEU A C 1
ATOM 912 O O . LEU A 1 124 ? 1.015 12.625 12.18 1 98.81 124 LEU A O 1
ATOM 916 N N . THR A 1 125 ? 1.229 14.617 11.156 1 98.75 125 THR A N 1
ATOM 917 C CA . THR A 1 125 ? 1.538 14 9.867 1 98.75 125 THR A CA 1
ATOM 918 C C . THR A 1 125 ? 2.861 13.242 9.93 1 98.75 125 THR A C 1
ATOM 920 O O . THR A 1 125 ? 2.938 12.086 9.531 1 98.75 125 THR A O 1
ATOM 923 N N . ALA A 1 126 ? 3.891 13.875 10.469 1 98.81 126 ALA A N 1
ATOM 924 C CA . ALA A 1 126 ? 5.176 13.203 10.641 1 98.81 126 ALA A CA 1
ATOM 925 C C . ALA A 1 126 ? 5.027 11.961 11.516 1 98.81 126 ALA A C 1
ATOM 927 O O . ALA A 1 126 ? 5.605 10.914 11.211 1 98.81 126 ALA A O 1
ATOM 928 N N . GLN A 1 127 ? 4.23 12.141 12.578 1 98.88 127 GLN A N 1
ATOM 929 C CA . GLN A 1 127 ? 4.023 11.047 13.523 1 98.88 127 GLN A CA 1
ATOM 930 C C . GLN A 1 127 ? 3.443 9.82 12.828 1 98.88 127 GLN A C 1
ATOM 932 O O . GLN A 1 127 ? 3.998 8.727 12.93 1 98.88 127 GLN A O 1
ATOM 937 N N . TYR A 1 128 ? 2.326 9.984 12.086 1 98.81 128 TYR A N 1
ATOM 938 C CA . TYR A 1 128 ? 1.727 8.773 11.523 1 98.81 128 TYR A CA 1
ATOM 939 C C . TYR A 1 128 ? 2.574 8.219 10.383 1 98.81 128 TYR A C 1
ATOM 941 O O . TYR A 1 128 ? 2.6 7.008 10.156 1 98.81 128 TYR A O 1
ATOM 949 N N . LEU A 1 129 ? 3.287 9.078 9.648 1 98.94 129 LEU A N 1
ATOM 950 C CA . LEU A 1 129 ? 4.148 8.594 8.57 1 98.94 129 LEU A CA 1
ATOM 951 C C . LEU A 1 129 ? 5.25 7.695 9.125 1 98.94 129 LEU A C 1
ATOM 953 O O . LEU A 1 129 ? 5.48 6.602 8.609 1 98.94 129 LEU A O 1
ATOM 957 N N . LEU A 1 130 ? 5.902 8.117 10.273 1 98.88 130 LEU A N 1
ATOM 958 C CA . LEU A 1 130 ? 7.09 7.449 10.797 1 98.88 130 LEU A CA 1
ATOM 959 C C . LEU A 1 130 ? 6.703 6.297 11.719 1 98.88 130 LEU A C 1
ATOM 961 O O . LEU A 1 130 ? 7.477 5.352 11.891 1 98.88 130 LEU A O 1
ATOM 965 N N . ARG A 1 131 ? 5.453 6.402 12.242 1 98.56 131 ARG A N 1
ATOM 966 C CA . ARG A 1 131 ? 5.141 5.469 13.32 1 98.56 131 ARG A CA 1
ATOM 967 C C . ARG A 1 131 ? 4.043 4.496 12.898 1 98.56 131 ARG A C 1
ATOM 969 O O . ARG A 1 131 ? 3.885 3.432 13.5 1 98.56 131 ARG A O 1
ATOM 976 N N . ARG A 1 132 ? 3.277 4.859 11.875 1 98.31 132 ARG A N 1
ATOM 977 C CA . ARG A 1 132 ? 2.127 4.027 11.547 1 98.31 132 ARG A CA 1
ATOM 978 C C . ARG A 1 132 ? 2.174 3.588 10.086 1 98.31 132 ARG A C 1
ATOM 980 O O . ARG A 1 132 ? 2.088 2.396 9.789 1 98.31 132 ARG A O 1
ATOM 987 N N . THR A 1 133 ? 2.348 4.52 9.133 1 98.69 133 THR A N 1
ATOM 988 C CA . THR A 1 133 ? 2.428 4.168 7.723 1 98.69 133 THR A CA 1
ATOM 989 C C . THR A 1 133 ? 3.58 3.201 7.469 1 98.69 133 THR A C 1
ATOM 991 O O . THR A 1 133 ? 3.385 2.141 6.871 1 98.69 133 THR A O 1
ATOM 994 N N . TYR A 1 134 ? 4.699 3.586 7.91 1 98.69 134 TYR A N 1
ATOM 995 C CA . TYR A 1 134 ? 5.879 2.736 8.023 1 98.69 134 TYR A CA 1
ATOM 996 C C . TYR A 1 134 ? 6.562 2.936 9.375 1 98.69 134 TYR A C 1
ATOM 998 O O . TYR A 1 134 ? 7.051 4.027 9.672 1 98.69 134 TYR A O 1
ATOM 1006 N N . ARG A 1 135 ? 6.555 1.899 10.211 1 98.5 135 ARG A N 1
ATOM 1007 C CA . ARG A 1 135 ? 7.172 2.033 11.523 1 98.5 135 ARG A CA 1
ATOM 1008 C C . ARG A 1 135 ? 8.695 2.023 11.422 1 98.5 135 ARG A C 1
ATOM 1010 O O . ARG A 1 135 ? 9.312 0.958 11.391 1 98.5 135 ARG A O 1
ATOM 1017 N N . VAL A 1 136 ? 9.258 3.184 11.383 1 98.75 136 VAL A N 1
ATOM 1018 C CA . VAL A 1 136 ? 10.695 3.355 11.234 1 98.75 136 VAL A CA 1
ATOM 1019 C C . VAL A 1 136 ? 11.422 2.717 12.414 1 98.75 136 VAL A C 1
ATOM 1021 O O . VAL A 1 136 ? 11.031 2.898 13.562 1 98.75 136 VAL A O 1
ATOM 1024 N N . GLN A 1 137 ? 12.406 1.95 12.094 1 98.25 137 GLN A N 1
ATOM 1025 C CA . GLN A 1 137 ? 13.227 1.269 13.086 1 98.25 137 GLN A CA 1
ATOM 1026 C C . GLN A 1 137 ? 14.664 1.785 13.062 1 98.25 137 GLN A C 1
ATOM 1028 O O . GLN A 1 137 ? 15.109 2.332 12.047 1 98.25 137 GLN A O 1
ATOM 1033 N N . PRO A 1 138 ? 15.32 1.638 14.297 1 98.56 138 PRO A N 1
ATOM 1034 C CA . PRO A 1 138 ? 16.75 1.917 14.227 1 98.56 138 PRO A CA 1
ATOM 1035 C C . PRO A 1 138 ? 17.453 1.119 13.133 1 98.56 138 PRO A C 1
ATOM 1037 O O . PRO A 1 138 ? 17.203 -0.079 12.977 1 98.56 138 PRO A O 1
ATOM 1040 N N . GLY A 1 139 ? 18.25 1.794 12.32 1 98.44 139 GLY A N 1
ATOM 1041 C CA . GLY A 1 139 ? 18.984 1.117 11.258 1 98.44 139 GLY A CA 1
ATOM 1042 C C . GLY A 1 139 ? 18.344 1.285 9.898 1 98.44 139 GLY A C 1
ATOM 1043 O O . GLY A 1 139 ? 18.984 1.044 8.867 1 98.44 139 GLY A O 1
ATOM 1044 N N . ASP A 1 140 ? 17.141 1.713 9.812 1 98.62 140 ASP A N 1
ATOM 1045 C CA . ASP A 1 140 ? 16.469 1.976 8.539 1 98.62 140 ASP A CA 1
ATOM 1046 C C . ASP A 1 140 ? 17.141 3.135 7.805 1 98.62 140 ASP A C 1
ATOM 1048 O O . ASP A 1 140 ? 17.625 4.082 8.438 1 98.62 140 ASP A O 1
ATOM 1052 N N . THR A 1 141 ? 17.219 3.045 6.492 1 98.88 141 THR A N 1
ATOM 1053 C CA . THR A 1 141 ? 17.484 4.191 5.629 1 98.88 141 THR A CA 1
ATOM 1054 C C . THR A 1 141 ? 16.219 4.609 4.883 1 98.88 141 THR A C 1
ATOM 1056 O O . THR A 1 141 ? 15.617 3.807 4.168 1 98.88 141 THR A O 1
ATOM 1059 N N . ILE A 1 142 ? 15.781 5.863 5.051 1 98.94 142 ILE A N 1
ATOM 1060 C CA . ILE A 1 142 ? 14.508 6.289 4.469 1 98.94 142 ILE A CA 1
ATOM 1061 C C . ILE A 1 142 ? 14.742 7.496 3.561 1 98.94 142 ILE A C 1
ATOM 1063 O O . ILE A 1 142 ? 15.758 8.18 3.676 1 98.94 142 ILE A O 1
ATOM 1067 N N . LEU A 1 143 ? 13.844 7.707 2.615 1 98.94 143 LEU A N 1
ATOM 1068 C CA . LEU A 1 143 ? 13.844 8.898 1.771 1 98.94 143 LEU A CA 1
ATOM 1069 C C . LEU A 1 143 ? 12.656 9.789 2.092 1 98.94 143 LEU A C 1
ATOM 1071 O O . LEU A 1 143 ? 11.516 9.328 2.131 1 98.94 143 LEU A O 1
ATOM 1075 N N . PHE A 1 144 ? 12.914 11.039 2.377 1 98.94 144 PHE A N 1
ATOM 1076 C CA . PHE A 1 144 ? 11.891 12.047 2.625 1 98.94 144 PHE A CA 1
ATOM 1077 C C . PHE A 1 144 ? 12.016 13.203 1.641 1 98.94 144 PHE A C 1
ATOM 1079 O O . PHE A 1 144 ? 12.953 14 1.729 1 98.94 144 PHE A O 1
ATOM 1086 N N . HIS A 1 145 ? 11.07 13.297 0.706 1 98.69 145 HIS A N 1
ATOM 1087 C CA . HIS A 1 145 ? 11.086 14.422 -0.227 1 98.69 145 HIS A CA 1
ATOM 1088 C C . HIS A 1 145 ? 10.719 15.727 0.473 1 98.69 145 HIS A C 1
ATOM 1090 O O . HIS A 1 145 ? 9.984 15.719 1.467 1 98.69 145 HIS A O 1
ATOM 1096 N N . ALA A 1 146 ? 11.211 16.859 -0.114 1 97.5 146 ALA A N 1
ATOM 1097 C CA . ALA A 1 146 ? 10.953 18.188 0.442 1 97.5 146 ALA A CA 1
ATOM 1098 C C . ALA A 1 146 ? 11.336 18.25 1.917 1 97.5 146 ALA A C 1
ATOM 1100 O O . ALA A 1 146 ? 10.539 18.672 2.756 1 97.5 146 ALA A O 1
ATOM 1101 N N . ALA A 1 147 ? 12.609 17.844 2.186 1 98.19 147 ALA A N 1
ATOM 1102 C CA . ALA A 1 147 ? 13.086 17.625 3.547 1 98.19 147 ALA A CA 1
ATOM 1103 C C . ALA A 1 147 ? 13.18 18.938 4.316 1 98.19 147 ALA A C 1
ATOM 1105 O O . ALA A 1 147 ? 13.234 18.938 5.551 1 98.19 147 ALA A O 1
ATOM 1106 N N . ALA A 1 148 ? 13.188 20.047 3.621 1 97.31 148 ALA A N 1
ATOM 1107 C CA . ALA A 1 148 ? 13.336 21.344 4.293 1 97.31 148 ALA A CA 1
ATOM 1108 C C . ALA A 1 148 ? 11.977 22.016 4.488 1 97.31 148 ALA A C 1
ATOM 1110 O O . ALA A 1 148 ? 11.906 23.141 4.996 1 97.31 148 ALA A O 1
ATOM 1111 N N . GLY A 1 149 ? 10.914 21.328 4.09 1 96 149 GLY A N 1
ATOM 1112 C CA . GLY A 1 149 ? 9.586 21.891 4.234 1 96 149 GLY A CA 1
ATOM 1113 C C . GLY A 1 149 ? 9.031 21.781 5.645 1 96 149 GLY A C 1
ATOM 1114 O O . GLY A 1 149 ? 9.766 21.422 6.574 1 96 149 GLY A O 1
ATOM 1115 N N . GLY A 1 150 ? 7.773 22.141 5.781 1 95.5 150 GLY A N 1
ATOM 1116 C CA . GLY A 1 150 ? 7.125 22.156 7.082 1 95.5 150 GLY A CA 1
ATOM 1117 C C . GLY A 1 150 ? 7.059 20.781 7.727 1 95.5 150 GLY A C 1
ATOM 1118 O O . GLY A 1 150 ? 7.449 20.609 8.883 1 95.5 150 GLY A O 1
ATOM 1119 N N . VAL A 1 151 ? 6.574 19.797 6.984 1 97.81 151 VAL A N 1
ATOM 1120 C CA . VAL A 1 151 ? 6.543 18.438 7.508 1 97.81 151 VAL A CA 1
ATOM 1121 C C . VAL A 1 151 ? 7.953 17.844 7.52 1 97.81 151 VAL A C 1
ATOM 1123 O O . VAL A 1 151 ? 8.344 17.172 8.469 1 97.81 151 VAL A O 1
ATOM 1126 N N . GLY A 1 152 ? 8.734 18.172 6.516 1 98.25 152 GLY A N 1
ATOM 1127 C CA . GLY A 1 152 ? 10.055 17.594 6.312 1 98.25 152 GLY A CA 1
ATOM 1128 C C . GLY A 1 152 ? 11 17.844 7.469 1 98.25 152 GLY A C 1
ATOM 1129 O O . GLY A 1 152 ? 11.625 16.906 7.98 1 98.25 152 GLY A O 1
ATOM 1130 N N . LEU A 1 153 ? 11.102 19.078 7.906 1 98.38 153 LEU A N 1
ATOM 1131 C CA . LEU A 1 153 ? 12.055 19.422 8.961 1 98.38 153 LEU A CA 1
ATOM 1132 C C . LEU A 1 153 ? 11.672 18.75 10.273 1 98.38 153 LEU A C 1
ATOM 1134 O O . LEU A 1 153 ? 12.547 18.406 11.078 1 98.38 153 LEU A O 1
ATOM 1138 N N . ILE A 1 154 ? 10.344 18.531 10.5 1 98.56 154 ILE A N 1
ATOM 1139 C CA . ILE A 1 154 ? 9.898 17.828 11.688 1 98.56 154 ILE A CA 1
ATOM 1140 C C . ILE A 1 154 ? 10.188 16.328 11.555 1 98.56 154 ILE A C 1
ATOM 1142 O O . ILE A 1 154 ? 10.781 15.727 12.445 1 98.56 154 ILE A O 1
ATOM 1146 N N . ALA A 1 155 ? 9.891 15.773 10.414 1 98.81 155 ALA A N 1
ATOM 1147 C CA . ALA A 1 155 ? 9.977 14.336 10.172 1 98.81 155 ALA A CA 1
ATOM 1148 C C . ALA A 1 155 ? 11.43 13.867 10.164 1 98.81 155 ALA A C 1
ATOM 1150 O O . ALA A 1 155 ? 11.742 12.789 10.664 1 98.81 155 ALA A O 1
ATOM 1151 N N . THR A 1 156 ? 12.312 14.664 9.57 1 98.75 156 THR A N 1
ATOM 1152 C CA . THR A 1 156 ? 13.695 14.219 9.438 1 98.75 156 THR A CA 1
ATOM 1153 C C . THR A 1 156 ? 14.398 14.219 10.797 1 98.75 156 THR A C 1
ATOM 1155 O O . THR A 1 156 ? 15.156 13.305 11.109 1 98.75 156 THR A O 1
ATOM 1158 N N . GLN A 1 157 ? 14.109 15.234 11.711 1 98.81 157 GLN A N 1
ATOM 1159 C CA . GLN A 1 157 ? 14.609 15.203 13.078 1 98.81 157 GLN A CA 1
ATOM 1160 C C . GLN A 1 157 ? 14.117 13.961 13.812 1 98.81 157 GLN A C 1
ATOM 1162 O O . GLN A 1 157 ? 14.898 13.273 14.477 1 98.81 157 GLN A O 1
ATOM 1167 N N . TRP A 1 158 ? 12.82 13.758 13.664 1 98.88 158 TRP A N 1
ATOM 1168 C CA . TRP A 1 158 ? 12.172 12.664 14.383 1 98.88 158 TRP A CA 1
ATOM 1169 C C . TRP A 1 158 ? 12.711 11.32 13.914 1 98.88 158 TRP A C 1
ATOM 1171 O O . TRP A 1 158 ? 13.039 10.453 14.734 1 98.88 158 TRP A O 1
ATOM 1181 N N . ALA A 1 159 ? 12.875 11.133 12.609 1 98.88 159 ALA A N 1
ATOM 1182 C CA . ALA A 1 159 ? 13.43 9.898 12.055 1 98.88 159 ALA A CA 1
ATOM 1183 C C . ALA A 1 159 ? 14.852 9.656 12.562 1 98.88 159 ALA A C 1
ATOM 1185 O O . ALA A 1 159 ? 15.203 8.531 12.922 1 98.88 159 ALA A O 1
ATOM 1186 N N . LYS A 1 160 ? 15.625 10.758 12.578 1 98.75 160 LYS A N 1
ATOM 1187 C CA . LYS A 1 160 ? 16.984 10.648 13.125 1 98.75 160 LYS A CA 1
ATOM 1188 C C . LYS A 1 160 ? 16.953 10.211 14.578 1 98.75 160 LYS A C 1
ATOM 1190 O O . LYS A 1 160 ? 17.734 9.344 14.984 1 98.75 160 LYS A O 1
ATOM 1195 N N . HIS A 1 161 ? 16.094 10.773 15.32 1 98.69 161 HIS A N 1
ATOM 1196 C CA . HIS A 1 161 ? 15.938 10.438 16.734 1 98.69 161 HIS A CA 1
ATOM 1197 C C . HIS A 1 161 ? 15.555 8.969 16.906 1 98.69 161 HIS A C 1
ATOM 1199 O O . HIS A 1 161 ? 15.953 8.336 17.875 1 98.69 161 HIS A O 1
ATOM 1205 N N . LEU A 1 162 ? 14.828 8.398 15.953 1 98.69 162 LEU A N 1
ATOM 1206 C CA . LEU A 1 162 ? 14.406 7.004 16 1 98.69 162 LEU A CA 1
ATOM 1207 C C . LEU A 1 162 ? 15.539 6.07 15.602 1 98.69 162 LEU A C 1
ATOM 1209 O O . LEU A 1 162 ? 15.414 4.848 15.695 1 98.69 162 LEU A O 1
ATOM 1213 N N . GLY A 1 163 ? 16.641 6.652 15.07 1 98.75 163 GLY A N 1
ATOM 1214 C CA . GLY A 1 163 ? 17.797 5.852 14.75 1 98.75 163 GLY A CA 1
ATOM 1215 C C . GLY A 1 163 ? 17.938 5.551 13.273 1 98.75 163 GLY A C 1
ATOM 1216 O O . GLY A 1 163 ? 18.719 4.68 12.875 1 98.75 163 GLY A O 1
ATOM 1217 N N . ALA A 1 164 ? 17.219 6.246 12.445 1 98.81 164 ALA A N 1
ATOM 1218 C CA . ALA A 1 164 ? 17.266 6.012 11.008 1 98.81 164 ALA A CA 1
ATOM 1219 C C . ALA A 1 164 ? 18.375 6.836 10.344 1 98.81 164 ALA A C 1
ATOM 1221 O O . ALA A 1 164 ? 18.781 7.867 10.883 1 98.81 164 ALA A O 1
ATOM 1222 N N . THR A 1 165 ? 18.875 6.34 9.242 1 98.88 165 THR A N 1
ATOM 1223 C CA . THR A 1 165 ? 19.594 7.16 8.266 1 98.88 165 THR A CA 1
ATOM 1224 C C . THR A 1 165 ? 18.625 7.855 7.324 1 98.88 165 THR A C 1
ATOM 1226 O O . THR A 1 165 ? 17.781 7.203 6.691 1 98.88 165 THR A O 1
ATOM 1229 N N . VAL A 1 166 ? 18.75 9.172 7.23 1 98.94 166 VAL A N 1
ATOM 1230 C CA . VAL A 1 166 ? 17.734 9.938 6.52 1 98.94 166 VAL A CA 1
ATOM 1231 C C . VAL A 1 166 ? 18.328 10.531 5.246 1 98.94 166 VAL A C 1
ATOM 1233 O O . VAL A 1 166 ? 19.297 11.289 5.301 1 98.94 166 VAL A O 1
ATOM 1236 N N . ILE A 1 167 ? 17.766 10.156 4.105 1 98.94 167 ILE A N 1
ATOM 1237 C CA . ILE A 1 167 ? 18.016 10.82 2.83 1 98.94 167 ILE A CA 1
ATOM 1238 C C . ILE A 1 167 ? 16.922 11.852 2.559 1 98.94 167 ILE A C 1
ATOM 1240 O O . ILE A 1 167 ? 15.734 11.516 2.561 1 98.94 167 ILE A O 1
ATOM 1244 N N . GLY A 1 168 ? 17.281 13.109 2.389 1 98.88 168 GLY A N 1
ATOM 1245 C CA . GLY A 1 168 ? 16.328 14.164 2.076 1 98.88 168 GLY A CA 1
ATOM 1246 C C . GLY A 1 168 ? 16.594 14.828 0.74 1 98.88 168 GLY A C 1
ATOM 1247 O O . GLY A 1 168 ? 17.75 15.016 0.348 1 98.88 168 GLY A O 1
ATOM 1248 N N . THR A 1 169 ? 15.539 15.172 0.024 1 98.75 169 THR A N 1
ATOM 1249 C CA . THR A 1 169 ? 15.703 15.969 -1.185 1 98.75 169 THR A CA 1
ATOM 1250 C C . THR A 1 169 ? 15.305 17.422 -0.931 1 98.75 169 THR A C 1
ATOM 1252 O O . THR A 1 169 ? 14.367 17.688 -0.169 1 98.75 169 THR A O 1
ATOM 1255 N N . VAL A 1 170 ? 16.031 18.328 -1.533 1 98.12 170 VAL A N 1
ATOM 1256 C CA . VAL A 1 170 ? 15.742 19.75 -1.413 1 98.12 170 VAL A CA 1
ATOM 1257 C C . VAL A 1 170 ? 16.031 20.453 -2.738 1 98.12 170 VAL A C 1
ATOM 1259 O O . VAL A 1 170 ? 16.656 19.875 -3.631 1 98.12 170 VAL A O 1
ATOM 1262 N N . GLY A 1 171 ? 15.539 21.703 -2.848 1 96.25 171 GLY A N 1
ATOM 1263 C CA . GLY A 1 171 ? 15.609 22.391 -4.125 1 96.25 171 GLY A CA 1
ATOM 1264 C C . GLY A 1 171 ? 16.734 23.406 -4.195 1 96.25 171 GLY A C 1
ATOM 1265 O O . GLY A 1 171 ? 16.969 24.016 -5.242 1 96.25 171 GLY A O 1
ATOM 1266 N N . SER A 1 172 ? 17.469 23.672 -3.053 1 96.62 172 SER A N 1
ATOM 1267 C CA . SER A 1 172 ? 18.547 24.656 -3.043 1 96.62 172 SER A CA 1
ATOM 1268 C C . SER A 1 172 ? 19.609 24.312 -2.018 1 96.62 172 SER A C 1
ATOM 1270 O O . SER A 1 172 ? 19.391 23.469 -1.14 1 96.62 172 SER A O 1
ATOM 1272 N N . ALA A 1 173 ? 20.75 24.969 -2.182 1 97.31 173 ALA A N 1
ATOM 1273 C CA . ALA A 1 173 ? 21.875 24.75 -1.268 1 97.31 173 ALA A CA 1
ATOM 1274 C C . ALA A 1 173 ? 21.531 25.219 0.142 1 97.31 173 ALA A C 1
ATOM 1276 O O . ALA A 1 173 ? 21.922 24.609 1.128 1 97.31 173 ALA A O 1
ATOM 1277 N N . GLU A 1 174 ? 20.828 26.328 0.19 1 97.06 174 GLU A N 1
ATOM 1278 C CA . GLU A 1 174 ? 20.406 26.844 1.487 1 97.06 174 GLU A CA 1
ATOM 1279 C C . GLU A 1 174 ? 19.5 25.859 2.215 1 97.06 174 GLU A C 1
ATOM 1281 O O . GLU A 1 174 ? 19.672 25.609 3.41 1 97.06 174 GLU A O 1
ATOM 1286 N N . LYS A 1 175 ? 18.656 25.25 1.508 1 97.31 175 LYS A N 1
ATOM 1287 C CA . LYS A 1 175 ? 17.734 24.266 2.082 1 97.31 175 LYS A CA 1
ATOM 1288 C C . LYS A 1 175 ? 18.469 22.984 2.451 1 97.31 175 LYS A C 1
ATOM 1290 O O . LYS A 1 175 ? 18.094 22.297 3.395 1 97.31 175 LYS A O 1
ATOM 1295 N N . ALA A 1 176 ? 19.5 22.734 1.694 1 98.12 176 ALA A N 1
ATOM 1296 C CA . ALA A 1 176 ? 20.312 21.562 2.006 1 98.12 176 ALA A CA 1
ATOM 1297 C C . ALA A 1 176 ? 20.969 21.688 3.381 1 98.12 176 ALA A C 1
ATOM 1299 O O . ALA A 1 176 ? 20.984 20.734 4.16 1 98.12 176 ALA A O 1
ATOM 1300 N N . GLU A 1 177 ? 21.469 22.844 3.615 1 98 177 GLU A N 1
ATOM 1301 C CA . GLU A 1 177 ? 22.078 23.094 4.918 1 98 177 GLU A CA 1
ATOM 1302 C C . GLU A 1 177 ? 21.062 22.953 6.043 1 98 177 GLU A C 1
ATOM 1304 O O . GLU A 1 177 ? 21.359 22.375 7.086 1 98 177 GLU A O 1
ATOM 1309 N N . LEU A 1 178 ? 19.922 23.469 5.77 1 97.31 178 LEU A N 1
ATOM 1310 C CA . LEU A 1 178 ? 18.844 23.375 6.746 1 97.31 178 LEU A CA 1
ATOM 1311 C C . LEU A 1 178 ? 18.469 21.922 7.004 1 97.31 178 LEU A C 1
ATOM 1313 O O . LEU A 1 178 ? 18.281 21.516 8.156 1 97.31 178 LEU A O 1
ATOM 1317 N N . ALA A 1 179 ? 18.359 21.141 5.984 1 98.12 179 ALA A N 1
ATOM 1318 C CA . ALA A 1 179 ? 18 19.734 6.098 1 98.12 179 ALA A CA 1
ATOM 1319 C C . ALA A 1 179 ? 19.047 18.953 6.887 1 98.12 179 ALA A C 1
ATOM 1321 O O . ALA A 1 179 ? 18.703 18.125 7.738 1 98.12 179 ALA A O 1
ATOM 1322 N N . ARG A 1 180 ? 20.312 19.234 6.617 1 98.38 180 ARG A N 1
ATOM 1323 C CA . ARG A 1 180 ? 21.406 18.594 7.336 1 98.38 180 ARG A CA 1
ATOM 1324 C C . ARG A 1 180 ? 21.344 18.922 8.828 1 98.38 180 ARG A C 1
ATOM 1326 O O . ARG A 1 180 ? 21.547 18.031 9.672 1 98.38 180 ARG A O 1
ATOM 1333 N N . GLU A 1 181 ? 21 20.125 9.07 1 97.56 181 GLU A N 1
ATOM 1334 C CA . GLU A 1 181 ? 20.938 20.594 10.453 1 97.56 181 GLU A CA 1
ATOM 1335 C C . GLU A 1 181 ? 19.766 19.953 11.195 1 97.56 181 GLU A C 1
ATOM 1337 O O . GLU A 1 181 ? 19.719 19.953 12.422 1 97.56 181 GLU A O 1
ATOM 1342 N N . HIS A 1 182 ? 18.875 19.422 10.383 1 97.56 182 HIS A N 1
ATOM 1343 C CA . HIS A 1 182 ? 17.656 18.906 11.008 1 97.56 182 HIS A CA 1
ATOM 1344 C C . HIS A 1 182 ? 17.531 17.406 10.781 1 97.56 182 HIS A C 1
ATOM 1346 O O . HIS A 1 182 ? 16.422 16.891 10.609 1 97.56 182 HIS A O 1
ATOM 1352 N N . GLY A 1 183 ? 18.609 16.719 10.648 1 97.75 183 GLY A N 1
ATOM 1353 C CA . GLY A 1 183 ? 18.547 15.281 10.82 1 97.75 183 GLY A CA 1
ATOM 1354 C C . GLY A 1 183 ? 18.859 14.508 9.555 1 97.75 183 GLY A C 1
ATOM 1355 O O . GLY A 1 183 ? 19.062 13.297 9.594 1 97.75 183 GLY A O 1
ATOM 1356 N N . CYS A 1 184 ? 19 15.164 8.383 1 98.69 184 CYS A N 1
ATOM 1357 C CA . CYS A 1 184 ? 19.328 14.445 7.152 1 98.69 184 CYS A CA 1
ATOM 1358 C C . CYS A 1 184 ? 20.797 14.047 7.137 1 98.69 184 CYS A C 1
ATOM 1360 O O . CYS A 1 184 ? 21.688 14.891 7.312 1 98.69 184 CYS A O 1
ATOM 1362 N N . ASP A 1 185 ? 21 12.828 6.938 1 98.88 185 ASP A N 1
ATOM 1363 C CA . ASP A 1 185 ? 22.375 12.32 6.797 1 98.88 185 ASP A CA 1
ATOM 1364 C C . ASP A 1 185 ? 22.891 12.539 5.379 1 98.88 185 ASP A C 1
ATOM 1366 O O . ASP A 1 185 ? 24.078 12.812 5.184 1 98.88 185 ASP A O 1
ATOM 1370 N N . HIS A 1 186 ? 22.047 12.359 4.434 1 98.88 186 HIS A N 1
ATOM 1371 C CA . HIS A 1 186 ? 22.312 12.609 3.02 1 98.88 186 HIS A CA 1
ATOM 1372 C C . HIS A 1 186 ? 21.297 13.57 2.426 1 98.88 186 HIS A C 1
ATOM 1374 O O . HIS A 1 186 ? 20.094 13.438 2.664 1 98.88 186 HIS A O 1
ATOM 1380 N N . VAL A 1 187 ? 21.781 14.57 1.744 1 98.81 187 VAL A N 1
ATOM 1381 C CA . VAL A 1 187 ? 20.891 15.547 1.12 1 98.81 187 VAL A CA 1
ATOM 1382 C C . VAL A 1 187 ? 21.141 15.57 -0.388 1 98.81 187 VAL A C 1
ATOM 1384 O O . VAL A 1 187 ? 22.281 15.625 -0.839 1 98.81 187 VAL A O 1
ATOM 1387 N N . ILE A 1 188 ? 20.078 15.469 -1.138 1 98.81 188 ILE A N 1
ATOM 1388 C CA . ILE A 1 188 ? 20.141 15.461 -2.596 1 98.81 188 ILE A CA 1
ATOM 1389 C C . ILE A 1 188 ? 19.484 16.734 -3.143 1 98.81 188 ILE A C 1
ATOM 1391 O O . ILE A 1 188 ? 18.328 17.016 -2.834 1 98.81 188 ILE A O 1
ATOM 1395 N N . LEU A 1 189 ? 20.25 17.484 -3.92 1 98.5 189 LEU A N 1
ATOM 1396 C CA . LEU A 1 189 ? 19.688 18.609 -4.66 1 98.5 189 LEU A CA 1
ATOM 1397 C C . LEU A 1 189 ? 19.016 18.141 -5.941 1 98.5 189 LEU A C 1
ATOM 1399 O O . LEU A 1 189 ? 19.672 17.984 -6.973 1 98.5 189 LEU A O 1
ATOM 1403 N N . TYR A 1 190 ? 17.688 18.047 -5.91 1 96.75 190 TYR A N 1
ATOM 1404 C CA . TYR A 1 190 ? 16.969 17.328 -6.961 1 96.75 190 TYR A CA 1
ATOM 1405 C C . TYR A 1 190 ? 17 18.109 -8.266 1 96.75 190 TYR A C 1
ATOM 1407 O O . TYR A 1 190 ? 16.672 17.562 -9.328 1 96.75 190 TYR A O 1
ATOM 1415 N N . ARG A 1 191 ? 17.344 19.406 -8.234 1 95.75 191 ARG A N 1
ATOM 1416 C CA . ARG A 1 191 ? 17.438 20.203 -9.453 1 95.75 191 ARG A CA 1
ATOM 1417 C C . ARG A 1 191 ? 18.766 19.938 -10.172 1 95.75 191 ARG A C 1
ATOM 1419 O O . ARG A 1 191 ? 18.891 20.203 -11.367 1 95.75 191 ARG A O 1
ATOM 1426 N N . ASP A 1 192 ? 19.703 19.438 -9.438 1 96.19 192 ASP A N 1
ATOM 1427 C CA . ASP A 1 192 ? 21.047 19.297 -9.961 1 96.19 192 ASP A CA 1
ATOM 1428 C C . ASP A 1 192 ? 21.375 17.844 -10.273 1 96.19 192 ASP A C 1
ATOM 1430 O O . ASP A 1 192 ? 22.281 17.562 -11.055 1 96.19 192 ASP A O 1
ATOM 1434 N N . GLU A 1 193 ? 20.688 16.953 -9.555 1 95.62 193 GLU A N 1
ATOM 1435 C CA . GLU A 1 193 ? 21.016 15.547 -9.734 1 95.62 193 GLU A CA 1
ATOM 1436 C C . GLU A 1 193 ? 19.75 14.688 -9.742 1 95.62 193 GLU A C 1
ATOM 1438 O O . GLU A 1 193 ? 18.719 15.102 -9.234 1 95.62 193 GLU A O 1
ATOM 1443 N N . ASP A 1 194 ? 19.922 13.5 -10.391 1 98.06 194 ASP A N 1
ATOM 1444 C CA . ASP A 1 194 ? 18.875 12.492 -10.383 1 98.06 194 ASP A CA 1
ATOM 1445 C C . ASP A 1 194 ? 18.75 11.828 -9.008 1 98.06 194 ASP A C 1
ATOM 1447 O O . ASP A 1 194 ? 19.609 11.039 -8.617 1 98.06 194 ASP A O 1
ATOM 1451 N N . PHE A 1 195 ? 17.672 12.125 -8.328 1 98.62 195 PHE A N 1
ATOM 1452 C CA . PHE A 1 195 ? 17.594 11.672 -6.945 1 98.62 195 PHE A CA 1
ATOM 1453 C C . PHE A 1 195 ? 17.484 10.156 -6.871 1 98.62 195 PHE A C 1
ATOM 1455 O O . PHE A 1 195 ? 17.953 9.539 -5.91 1 98.62 195 PHE A O 1
ATOM 1462 N N . ALA A 1 196 ? 16.859 9.492 -7.832 1 98.69 196 ALA A N 1
ATOM 1463 C CA . ALA A 1 196 ? 16.75 8.039 -7.809 1 98.69 196 ALA A CA 1
ATOM 1464 C C . ALA A 1 196 ? 18.125 7.383 -7.938 1 98.69 196 ALA A C 1
ATOM 1466 O O . ALA A 1 196 ? 18.438 6.441 -7.203 1 98.69 196 ALA A O 1
ATOM 1467 N N . ALA A 1 197 ? 18.906 7.84 -8.859 1 98.56 197 ALA A N 1
ATOM 1468 C CA . ALA A 1 197 ? 20.266 7.332 -9.031 1 98.56 197 ALA A CA 1
ATOM 1469 C C . ALA A 1 197 ? 21.094 7.547 -7.773 1 98.56 197 ALA A C 1
ATOM 1471 O O . ALA A 1 197 ? 21.844 6.66 -7.359 1 98.56 197 ALA A O 1
ATOM 1472 N N . ARG A 1 198 ? 20.953 8.75 -7.16 1 98.69 198 ARG A N 1
ATOM 1473 C CA . ARG A 1 198 ? 21.719 9.07 -5.957 1 98.69 198 ARG A CA 1
ATOM 1474 C C . ARG A 1 198 ? 21.312 8.172 -4.797 1 98.69 198 ARG A C 1
ATOM 1476 O O . ARG A 1 198 ? 22.172 7.723 -4.027 1 98.69 198 ARG A O 1
ATOM 1483 N N . VAL A 1 199 ? 20.047 7.902 -4.645 1 98.88 199 VAL A N 1
ATOM 1484 C CA . VAL A 1 199 ? 19.578 7.012 -3.586 1 98.88 199 VAL A CA 1
ATOM 1485 C C . VAL A 1 199 ? 20.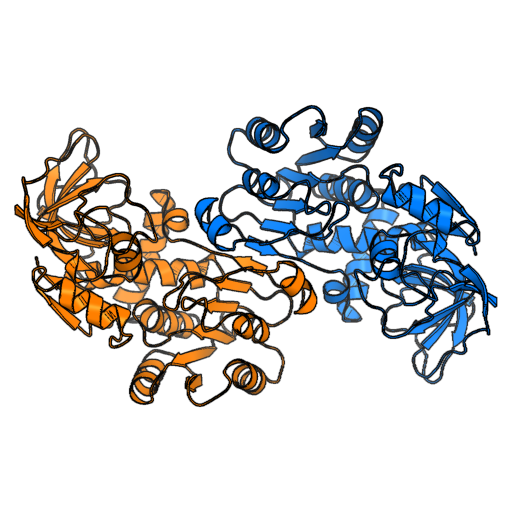172 5.625 -3.773 1 98.88 199 VAL A C 1
ATOM 1487 O O . VAL A 1 199 ? 20.625 5.004 -2.807 1 98.88 199 VAL A O 1
ATOM 1490 N N . LYS A 1 200 ? 20.156 5.098 -5.008 1 98.44 200 LYS A N 1
ATOM 1491 C CA . LYS A 1 200 ? 20.75 3.797 -5.301 1 98.44 200 LYS A CA 1
ATOM 1492 C C . LYS A 1 200 ? 22.219 3.771 -4.926 1 98.44 200 LYS A C 1
ATOM 1494 O O . LYS A 1 200 ? 22.703 2.795 -4.344 1 98.44 200 LYS A O 1
ATOM 1499 N N . GLU A 1 201 ? 22.906 4.859 -5.223 1 98.56 201 GLU A N 1
ATOM 1500 C CA . GLU A 1 201 ? 24.312 4.965 -4.867 1 98.56 201 GLU A CA 1
ATOM 1501 C C . GLU A 1 201 ? 24.5 4.941 -3.352 1 98.56 201 GLU A C 1
ATOM 1503 O O . GLU A 1 201 ? 25.312 4.18 -2.834 1 98.56 201 GLU A O 1
ATOM 1508 N N . ILE A 1 202 ? 23.734 5.742 -2.658 1 98.69 202 ILE A N 1
ATOM 1509 C CA . ILE A 1 202 ? 23.844 5.883 -1.21 1 98.69 202 ILE A CA 1
ATOM 1510 C C . ILE A 1 202 ? 23.562 4.543 -0.535 1 98.69 202 ILE A C 1
ATOM 1512 O O . ILE A 1 202 ? 24.188 4.199 0.47 1 98.69 202 ILE A O 1
ATOM 1516 N N . THR A 1 203 ? 22.656 3.74 -1.146 1 98.62 203 THR A N 1
ATOM 1517 C CA . THR A 1 203 ? 22.188 2.52 -0.495 1 98.62 203 THR A CA 1
ATOM 1518 C C . THR A 1 203 ? 22.906 1.297 -1.065 1 98.62 203 THR A C 1
ATOM 1520 O O . THR A 1 203 ? 22.531 0.16 -0.778 1 98.62 203 THR A O 1
ATOM 1523 N N . GLY A 1 204 ? 23.875 1.509 -1.922 1 98.19 204 GLY A N 1
ATOM 1524 C CA . GLY A 1 204 ? 24.578 0.393 -2.527 1 98.19 204 GLY A CA 1
ATOM 1525 C C . GLY A 1 204 ? 23.703 -0.45 -3.434 1 98.19 204 GLY A C 1
ATOM 1526 O O . GLY A 1 204 ? 23.844 -1.676 -3.469 1 98.19 204 GLY A O 1
ATOM 1527 N N . GLY A 1 205 ? 22.703 0.184 -4.004 1 97.94 205 GLY A N 1
ATOM 1528 C CA . GLY A 1 205 ? 21.828 -0.487 -4.961 1 97.94 205 GLY A CA 1
ATOM 1529 C C . GLY A 1 205 ? 20.625 -1.137 -4.316 1 97.94 205 GLY A C 1
ATOM 1530 O O . GLY A 1 205 ? 19.703 -1.586 -5.008 1 97.94 205 GLY A O 1
ATOM 1531 N N . LYS A 1 206 ? 20.438 -1.17 -3.059 1 97.69 206 LYS A N 1
ATOM 1532 C CA . LYS A 1 206 ? 19.406 -1.897 -2.342 1 97.69 206 LYS A CA 1
ATOM 1533 C C . LYS A 1 206 ? 18.078 -1.144 -2.387 1 97.69 206 LYS A C 1
ATOM 1535 O O . LYS A 1 206 ? 17 -1.757 -2.412 1 97.69 206 LYS A O 1
ATOM 1540 N N . GLY A 1 207 ? 18.156 0.25 -2.34 1 98.69 207 GLY A N 1
ATOM 1541 C CA . GLY A 1 207 ? 16.953 1.071 -2.186 1 98.69 207 GLY A CA 1
ATOM 1542 C C . GLY A 1 207 ? 16.531 1.242 -0.739 1 98.69 207 GLY A C 1
ATOM 1543 O O . GLY A 1 207 ? 17.234 0.792 0.175 1 98.69 207 GLY A O 1
ATOM 1544 N N . VAL A 1 208 ? 15.484 1.938 -0.58 1 98.94 208 VAL A N 1
ATOM 1545 C CA . VAL A 1 208 ? 14.984 2.219 0.761 1 98.94 208 VAL A CA 1
ATOM 1546 C C . VAL A 1 208 ? 13.648 1.509 0.974 1 98.94 208 VAL A C 1
ATOM 1548 O O . VAL A 1 208 ? 12.914 1.261 0.017 1 98.94 208 VAL A O 1
ATOM 1551 N N . PRO A 1 209 ? 13.328 1.16 2.209 1 98.88 209 PRO A N 1
ATOM 1552 C CA . PRO A 1 209 ? 12.07 0.458 2.473 1 98.88 209 PRO A CA 1
ATOM 1553 C C . PRO A 1 209 ? 10.852 1.379 2.402 1 98.88 209 PRO A C 1
ATOM 1555 O O . PRO A 1 209 ? 9.719 0.904 2.33 1 98.88 209 PRO A O 1
ATOM 1558 N N . VAL A 1 210 ? 11.094 2.738 2.4 1 98.94 210 VAL A N 1
ATOM 1559 C CA . VAL A 1 210 ? 9.969 3.658 2.355 1 98.94 210 VAL A CA 1
ATOM 1560 C C . VAL A 1 210 ? 10.406 4.988 1.745 1 98.94 210 VAL A C 1
ATOM 1562 O O . VAL A 1 210 ? 11.5 5.473 2.023 1 98.94 210 VAL A O 1
ATOM 1565 N N . VAL A 1 211 ? 9.594 5.508 0.892 1 98.94 211 VAL A N 1
ATOM 1566 C CA . VAL A 1 211 ? 9.688 6.867 0.367 1 98.94 211 VAL A CA 1
ATOM 1567 C C . VAL A 1 211 ? 8.484 7.684 0.836 1 98.94 211 VAL A C 1
ATOM 1569 O O . VAL A 1 211 ? 7.336 7.293 0.613 1 98.94 211 VAL A O 1
ATOM 1572 N N . TYR A 1 212 ? 8.758 8.727 1.559 1 98.94 212 TYR A N 1
ATOM 1573 C CA . TYR A 1 212 ? 7.719 9.688 1.909 1 98.94 212 TYR A CA 1
ATOM 1574 C C . TYR A 1 212 ? 7.664 10.82 0.894 1 98.94 212 TYR A C 1
ATOM 1576 O O . TYR A 1 212 ? 8.586 11.633 0.808 1 98.94 212 TYR A O 1
ATOM 1584 N N . ASP A 1 213 ? 6.547 10.883 0.166 1 98.75 213 ASP A N 1
ATOM 1585 C CA . ASP A 1 213 ? 6.461 11.789 -0.979 1 98.75 213 ASP A CA 1
ATOM 1586 C C . ASP A 1 213 ? 5.281 12.742 -0.837 1 98.75 213 ASP A C 1
ATOM 1588 O O . ASP A 1 213 ? 4.141 12.383 -1.145 1 98.75 213 ASP A O 1
ATOM 1592 N N . GLY A 1 214 ? 5.562 13.922 -0.399 1 97.25 214 GLY A N 1
ATOM 1593 C CA . GLY A 1 214 ? 4.551 14.961 -0.327 1 97.25 214 GLY A CA 1
ATOM 1594 C C . GLY A 1 214 ? 4.543 15.867 -1.543 1 97.25 214 GLY A C 1
ATOM 1595 O O . GLY A 1 214 ? 3.826 16.875 -1.571 1 97.25 214 GLY A O 1
ATOM 1596 N N . VAL A 1 215 ? 5.328 15.523 -2.564 1 96.62 215 VAL A N 1
ATOM 1597 C CA . VAL A 1 215 ? 5.543 16.391 -3.721 1 96.62 215 VAL A CA 1
ATOM 1598 C C . VAL A 1 215 ? 4.613 15.969 -4.859 1 96.62 215 VAL A C 1
ATOM 1600 O O . VAL A 1 215 ? 3.959 16.812 -5.473 1 96.62 215 VAL A O 1
ATOM 1603 N N . GLY A 1 216 ? 4.531 14.664 -5.176 1 95.25 216 GLY A N 1
ATOM 1604 C CA . GLY A 1 216 ? 3.555 14.141 -6.117 1 95.25 216 GLY A CA 1
ATOM 1605 C C . GLY A 1 216 ? 4.051 14.133 -7.551 1 95.25 216 GLY A C 1
ATOM 1606 O O . GLY A 1 216 ? 5.047 13.477 -7.867 1 95.25 216 GLY A O 1
ATOM 1607 N N . LYS A 1 217 ? 3.477 14.992 -8.43 1 95.25 217 LYS A N 1
ATOM 1608 C CA . LYS A 1 217 ? 3.639 14.977 -9.883 1 95.25 217 LYS A CA 1
ATOM 1609 C C . LYS A 1 217 ? 5.113 15.031 -10.273 1 95.25 217 LYS A C 1
ATOM 1611 O O . LYS A 1 217 ? 5.555 14.297 -11.148 1 95.25 217 LYS A O 1
ATOM 1616 N N . ALA A 1 218 ? 5.914 15.82 -9.602 1 96.19 218 ALA A N 1
ATOM 1617 C CA . ALA A 1 218 ? 7.293 16.094 -10.008 1 96.19 218 ALA A CA 1
ATOM 1618 C C . ALA A 1 218 ? 8.219 14.945 -9.602 1 96.19 218 ALA A C 1
ATOM 1620 O O . ALA A 1 218 ? 9.305 14.789 -10.156 1 96.19 218 ALA A O 1
ATOM 1621 N N . THR A 1 219 ? 7.855 14.117 -8.664 1 97.44 219 THR A N 1
ATOM 1622 C CA . THR A 1 219 ? 8.742 13.094 -8.133 1 97.44 219 THR A CA 1
ATOM 1623 C C . THR A 1 219 ? 8.305 11.703 -8.594 1 97.44 219 THR A C 1
ATOM 1625 O O . THR A 1 219 ? 9.078 10.75 -8.531 1 97.44 219 THR A O 1
ATOM 1628 N N . PHE A 1 220 ? 7.09 11.633 -9.031 1 96.56 220 PHE A N 1
ATOM 1629 C CA . PHE A 1 220 ? 6.566 10.359 -9.516 1 96.56 220 PHE A CA 1
ATOM 1630 C C . PHE A 1 220 ? 6.781 10.219 -11.016 1 96.56 220 PHE A C 1
ATOM 1632 O O . PHE A 1 220 ? 6.625 11.188 -11.766 1 96.56 220 PHE A O 1
ATOM 1639 N N . PRO A 1 221 ? 7.23 9.125 -11.484 1 96 221 PRO A N 1
ATOM 1640 C CA . PRO A 1 221 ? 7.305 7.816 -10.836 1 96 221 PRO A CA 1
ATOM 1641 C C . PRO A 1 221 ? 8.695 7.512 -10.281 1 96 221 PRO A C 1
ATOM 1643 O O . PRO A 1 221 ? 8.922 6.43 -9.727 1 96 221 PRO A O 1
ATOM 1646 N N . ALA A 1 222 ? 9.578 8.398 -10.359 1 97.69 222 ALA A N 1
ATOM 1647 C CA . ALA A 1 222 ? 10.969 8.156 -9.977 1 97.69 222 ALA A CA 1
ATOM 1648 C C . ALA A 1 222 ? 11.086 7.785 -8.5 1 97.69 222 ALA A C 1
ATOM 1650 O O . ALA A 1 222 ? 12.008 7.082 -8.102 1 97.69 222 ALA A O 1
ATOM 1651 N N . SER A 1 223 ? 10.117 8.211 -7.66 1 98.56 223 SER A N 1
ATOM 1652 C CA . SER A 1 223 ? 10.094 7.824 -6.254 1 98.56 223 SER A CA 1
ATOM 1653 C C . SER A 1 223 ? 10.062 6.309 -6.094 1 98.56 223 SER A C 1
ATOM 1655 O O . SER A 1 223 ? 10.664 5.766 -5.164 1 98.56 223 SER A O 1
ATOM 1657 N N . LEU A 1 224 ? 9.398 5.645 -7.004 1 98.5 224 LEU A N 1
ATOM 1658 C CA . LEU A 1 224 ? 9.297 4.191 -6.93 1 98.5 224 LEU A CA 1
ATOM 1659 C C . LEU A 1 224 ? 10.656 3.539 -7.188 1 98.5 224 LEU A C 1
ATOM 1661 O O . LEU A 1 224 ? 10.953 2.475 -6.637 1 98.5 224 LEU A O 1
ATOM 1665 N N . ASP A 1 225 ? 11.469 4.168 -7.965 1 98.62 225 ASP A N 1
ATOM 1666 C CA . ASP A 1 225 ? 12.766 3.623 -8.344 1 98.62 225 ASP A CA 1
ATOM 1667 C C . ASP A 1 225 ? 13.75 3.668 -7.176 1 98.62 225 ASP A C 1
ATOM 1669 O O . ASP A 1 225 ? 14.828 3.082 -7.242 1 98.62 225 ASP A O 1
ATOM 1673 N N . CYS A 1 226 ? 13.352 4.352 -6.113 1 98.88 226 CYS A N 1
ATOM 1674 C CA . CYS A 1 226 ? 14.203 4.488 -4.938 1 98.88 226 CYS A CA 1
ATOM 1675 C C . CYS A 1 226 ? 13.945 3.357 -3.949 1 98.88 226 CYS A C 1
ATOM 1677 O O . CYS A 1 226 ? 14.703 3.18 -2.996 1 98.88 226 CYS A O 1
ATOM 1679 N N . LEU A 1 227 ? 12.922 2.613 -4.184 1 98.94 227 LEU A N 1
ATOM 1680 C CA . LEU A 1 227 ? 12.453 1.654 -3.188 1 98.94 227 LEU A CA 1
ATOM 1681 C C . LEU A 1 227 ? 13.156 0.309 -3.361 1 98.94 227 LEU A C 1
ATOM 1683 O O . LEU A 1 227 ? 13.477 -0.088 -4.484 1 98.94 227 LEU A O 1
ATOM 1687 N N . SER A 1 228 ? 13.414 -0.37 -2.242 1 98.81 228 SER A N 1
ATOM 1688 C CA . SER A 1 228 ? 13.742 -1.792 -2.264 1 98.81 228 SER A CA 1
ATOM 1689 C C . SER A 1 228 ? 12.5 -2.641 -2.523 1 98.81 228 SER A C 1
ATOM 1691 O O . SER A 1 228 ? 11.375 -2.168 -2.361 1 98.81 228 SER A O 1
ATOM 1693 N N . PRO A 1 229 ? 12.656 -3.871 -2.969 1 98.56 229 PRO A N 1
ATOM 1694 C CA . PRO A 1 229 ? 11.492 -4.746 -3.1 1 98.56 229 PRO A CA 1
ATOM 1695 C C . PRO A 1 229 ? 10.633 -4.777 -1.837 1 98.56 229 PRO A C 1
ATOM 1697 O O . PRO A 1 229 ? 11.164 -4.766 -0.724 1 98.56 229 PRO A O 1
ATOM 1700 N N . PHE A 1 230 ? 9.297 -4.734 -2.055 1 98.69 230 PHE A N 1
ATOM 1701 C CA . PHE A 1 230 ? 8.281 -4.785 -1.015 1 98.69 230 PHE A CA 1
ATOM 1702 C C . PHE A 1 230 ? 8.219 -3.469 -0.251 1 98.69 230 PHE A C 1
ATOM 1704 O O . PHE A 1 230 ? 7.555 -3.377 0.785 1 98.69 230 PHE A O 1
ATOM 1711 N N . GLY A 1 231 ? 8.969 -2.447 -0.742 1 98.88 231 GLY A N 1
ATOM 1712 C CA . GLY A 1 231 ? 8.977 -1.151 -0.083 1 98.88 231 GLY A CA 1
ATOM 1713 C C . GLY A 1 231 ? 7.656 -0.417 -0.199 1 98.88 231 GLY A C 1
ATOM 1714 O O . GLY A 1 231 ? 6.777 -0.827 -0.959 1 98.88 231 GLY A O 1
ATOM 1715 N N . ILE A 1 232 ? 7.5 0.735 0.536 1 98.94 232 ILE A N 1
ATOM 1716 C CA . ILE A 1 232 ? 6.262 1.499 0.618 1 98.94 232 ILE A CA 1
ATOM 1717 C C . ILE A 1 232 ? 6.469 2.885 0.01 1 98.94 232 ILE A C 1
ATOM 1719 O O . ILE A 1 232 ? 7.367 3.621 0.419 1 98.94 232 ILE A O 1
ATOM 1723 N N . PHE A 1 233 ? 5.68 3.146 -0.994 1 98.88 233 PHE A N 1
ATOM 1724 C CA . PHE A 1 233 ? 5.531 4.5 -1.52 1 98.88 233 PHE A CA 1
ATOM 1725 C C . PHE A 1 233 ? 4.414 5.242 -0.801 1 98.88 233 PHE A C 1
ATOM 1727 O O . PHE A 1 233 ? 3.232 5.012 -1.073 1 98.88 233 PHE A O 1
ATOM 1734 N N . ALA A 1 234 ? 4.762 6.121 0.122 1 98.88 234 ALA A N 1
ATOM 1735 C CA . ALA A 1 234 ? 3.783 6.906 0.866 1 98.88 234 ALA A CA 1
ATOM 1736 C C . ALA A 1 234 ? 3.572 8.273 0.219 1 98.88 234 ALA A C 1
ATOM 1738 O O . ALA A 1 234 ? 4.32 9.219 0.488 1 98.88 234 ALA A O 1
ATOM 1739 N N . SER A 1 235 ? 2.58 8.352 -0.608 1 98.31 235 SER A N 1
ATOM 1740 C CA . SER A 1 235 ? 2.184 9.609 -1.231 1 98.31 235 SER A CA 1
ATOM 1741 C C . SER A 1 235 ? 1.242 10.398 -0.328 1 98.31 235 SER A C 1
ATOM 1743 O O . SER A 1 235 ? 0.027 10.195 -0.36 1 98.31 235 SER A O 1
ATOM 1745 N N . PHE A 1 236 ? 1.791 11.367 0.418 1 97.88 236 PHE A N 1
ATOM 1746 C CA . PHE A 1 236 ? 0.971 11.961 1.468 1 97.88 236 PHE A CA 1
ATOM 1747 C C . PHE A 1 236 ? 0.646 13.414 1.145 1 97.88 236 PHE A C 1
ATOM 1749 O O . PHE A 1 236 ? -0.028 14.094 1.922 1 97.88 236 PHE A O 1
ATOM 1756 N N . GLY A 1 237 ? 1.147 13.875 -0.043 1 94.56 237 GLY A N 1
ATOM 1757 C CA . GLY A 1 237 ? 0.874 15.211 -0.552 1 94.56 237 GLY A CA 1
ATOM 1758 C C . GLY A 1 237 ? 1.084 15.328 -2.049 1 94.56 237 GLY A C 1
ATOM 1759 O O . GLY A 1 237 ? 1.431 14.352 -2.715 1 94.56 237 GLY A O 1
ATOM 1760 N N . SER A 1 238 ? 0.8 16.531 -2.602 1 93.69 238 SER A N 1
ATOM 1761 C CA . SER A 1 238 ? 0.892 16.797 -4.031 1 93.69 238 SER A CA 1
ATOM 1762 C C . SER A 1 238 ? 1.249 18.266 -4.297 1 93.69 238 SER A C 1
ATOM 1764 O O . SER A 1 238 ? 0.609 18.922 -5.117 1 93.69 238 SER A O 1
ATOM 1766 N N . SER A 1 239 ? 2.27 18.688 -3.607 1 92.38 239 SER A N 1
ATOM 1767 C CA . SER A 1 239 ? 2.604 20.109 -3.66 1 92.38 239 SER A CA 1
ATOM 1768 C C . SER A 1 239 ? 2.975 20.547 -5.078 1 92.38 239 SER A C 1
ATOM 1770 O O . SER A 1 239 ? 2.867 21.719 -5.422 1 92.38 239 SER A O 1
ATOM 1772 N N . SER A 1 240 ? 3.371 19.594 -5.938 1 93.88 240 SER A N 1
ATOM 1773 C CA . SER A 1 240 ? 3.699 19.938 -7.32 1 93.88 240 SER A CA 1
ATOM 1774 C C . SER A 1 240 ? 2.57 19.547 -8.266 1 93.88 240 SER A C 1
ATOM 1776 O O . SER A 1 240 ? 2.717 19.625 -9.484 1 93.88 240 SER A O 1
ATOM 1778 N N . GLY A 1 241 ? 1.509 19.062 -7.676 1 92.31 241 GLY A N 1
ATOM 1779 C CA . GLY A 1 241 ? 0.391 18.562 -8.469 1 92.31 241 GLY A CA 1
ATOM 1780 C C . GLY A 1 241 ? 0.076 17.109 -8.219 1 92.31 241 GLY A C 1
ATOM 1781 O O . GLY A 1 241 ? 0.897 16.375 -7.66 1 92.31 241 GLY A O 1
ATOM 1782 N N . ALA A 1 242 ? -1.061 16.688 -8.633 1 91.56 242 ALA A N 1
ATOM 1783 C CA . ALA A 1 242 ? -1.532 15.32 -8.391 1 91.56 242 ALA A CA 1
ATOM 1784 C C . ALA A 1 242 ? -0.818 14.328 -9.305 1 91.56 242 ALA A C 1
ATOM 1786 O O . ALA A 1 242 ? -0.445 14.672 -10.43 1 91.56 242 ALA A O 1
ATOM 1787 N N . ILE A 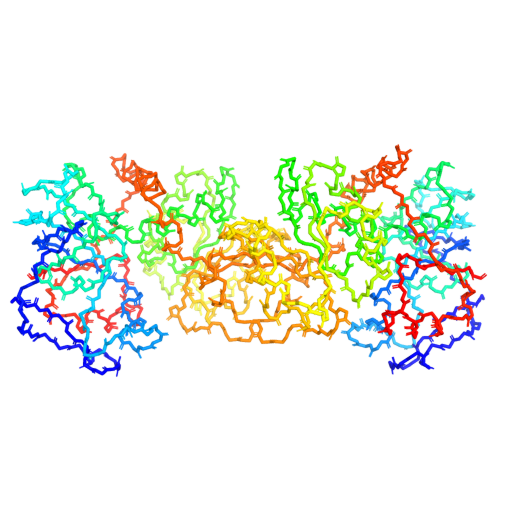1 243 ? -0.573 13.117 -8.797 1 92.88 243 ILE A N 1
ATOM 1788 C CA . ILE A 1 243 ? -0.126 12.008 -9.633 1 92.88 243 ILE A CA 1
ATOM 1789 C C . ILE A 1 243 ? -1.266 11.562 -10.547 1 92.88 243 ILE A C 1
ATOM 1791 O O . ILE A 1 243 ? -2.312 11.117 -10.07 1 92.88 243 ILE A O 1
ATOM 1795 N N . GLU A 1 244 ? -1.079 11.758 -11.773 1 86.44 244 GLU A N 1
ATOM 1796 C CA . GLU A 1 244 ? -2.098 11.367 -12.742 1 86.44 244 GLU A CA 1
ATOM 1797 C C . GLU A 1 244 ? -1.813 9.977 -13.312 1 86.44 244 GLU A C 1
ATOM 1799 O O . GLU A 1 244 ? -0.657 9.625 -13.547 1 86.44 244 GLU A O 1
ATOM 1804 N N . ALA A 1 245 ? -2.818 9.141 -13.5 1 81.88 245 ALA A N 1
ATOM 1805 C CA . ALA A 1 245 ? -2.738 7.875 -14.227 1 81.88 245 ALA A CA 1
ATOM 1806 C C . ALA A 1 245 ? -1.793 6.898 -13.531 1 81.88 245 ALA A C 1
ATOM 1808 O O . ALA A 1 245 ? -0.909 6.32 -14.172 1 81.88 245 ALA A O 1
ATOM 1809 N N . PHE A 1 246 ? -1.897 6.746 -12.25 1 90.19 246 PHE A N 1
ATOM 1810 C CA . PHE A 1 246 ? -1.115 5.754 -11.516 1 90.19 246 PHE A CA 1
ATOM 1811 C C . PHE A 1 246 ? -1.419 4.348 -12.016 1 90.19 246 PHE A C 1
ATOM 1813 O O . PHE A 1 246 ? -2.549 3.871 -11.898 1 90.19 246 PHE A O 1
ATOM 1820 N N . ASP A 1 247 ? -0.463 3.713 -12.695 1 91.25 247 ASP A N 1
ATOM 1821 C CA . ASP A 1 247 ? -0.582 2.324 -13.125 1 91.25 247 ASP A CA 1
ATOM 1822 C C . ASP A 1 247 ? -0.177 1.364 -12.008 1 91.25 247 ASP A C 1
ATOM 1824 O O . ASP A 1 247 ? 1.007 1.246 -11.68 1 91.25 247 ASP A O 1
ATOM 1828 N N . ILE A 1 248 ? -1.122 0.625 -11.492 1 94.62 248 ILE A N 1
ATOM 1829 C CA . ILE A 1 248 ? -0.846 -0.234 -10.344 1 94.62 248 ILE A CA 1
ATOM 1830 C C . ILE A 1 248 ? 0.1 -1.358 -10.758 1 94.62 248 ILE A C 1
ATOM 1832 O O . ILE A 1 248 ? 0.822 -1.908 -9.922 1 94.62 248 ILE A O 1
ATOM 1836 N N . GLY A 1 249 ? 0.224 -1.682 -12.016 1 93.44 249 GLY A N 1
ATOM 1837 C CA . GLY A 1 249 ? 1.095 -2.73 -12.523 1 93.44 249 GLY A CA 1
ATOM 1838 C C . GLY A 1 249 ? 2.568 -2.432 -12.32 1 93.44 249 GLY A C 1
ATOM 1839 O O . GLY A 1 249 ? 3.385 -3.35 -12.219 1 93.44 249 GLY A O 1
ATOM 1840 N N . ILE A 1 250 ? 2.908 -1.152 -12.211 1 94.81 250 ILE A N 1
ATOM 1841 C CA . ILE A 1 250 ? 4.305 -0.751 -12.062 1 94.81 250 ILE A CA 1
ATOM 1842 C C . ILE A 1 250 ? 4.84 -1.228 -10.719 1 94.81 250 ILE A C 1
ATOM 1844 O O . ILE A 1 250 ? 6.043 -1.449 -10.562 1 94.81 250 ILE A O 1
ATOM 1848 N N . LEU A 1 251 ? 3.943 -1.438 -9.734 1 97.69 251 LEU A N 1
ATOM 1849 C CA . LEU A 1 251 ? 4.355 -1.899 -8.414 1 97.69 251 LEU A CA 1
ATOM 1850 C C . LEU A 1 251 ? 4.973 -3.291 -8.492 1 97.69 251 LEU A C 1
ATOM 1852 O O . LEU A 1 251 ? 5.941 -3.588 -7.789 1 97.69 251 LEU A O 1
ATOM 1856 N N . ALA A 1 252 ? 4.406 -4.145 -9.344 1 96.75 252 ALA A N 1
ATOM 1857 C CA . ALA A 1 252 ? 4.977 -5.473 -9.555 1 96.75 252 ALA A CA 1
ATOM 1858 C C . ALA A 1 252 ? 6.34 -5.383 -10.234 1 96.75 252 ALA A C 1
ATOM 1860 O O . ALA A 1 252 ? 7.305 -6 -9.781 1 96.75 252 ALA A O 1
ATOM 1861 N N . ALA A 1 253 ? 6.406 -4.617 -11.305 1 95.25 253 ALA A N 1
ATOM 1862 C CA . ALA A 1 253 ? 7.613 -4.496 -12.125 1 95.25 253 ALA A CA 1
ATOM 1863 C C . ALA A 1 253 ? 8.773 -3.955 -11.297 1 95.25 253 ALA A C 1
ATOM 1865 O O . ALA A 1 253 ? 9.938 -4.285 -11.562 1 95.25 253 ALA A O 1
ATOM 1866 N N . LYS A 1 254 ? 8.438 -3.18 -10.25 1 97.62 254 LYS A N 1
ATOM 1867 C CA . LYS A 1 254 ? 9.492 -2.512 -9.492 1 97.62 254 LYS A CA 1
ATOM 1868 C C . LYS A 1 254 ? 9.734 -3.207 -8.156 1 97.62 254 LYS A C 1
ATOM 1870 O O . LYS A 1 254 ? 10.383 -2.65 -7.27 1 97.62 254 LYS A O 1
ATOM 1875 N N . GLY A 1 255 ? 9.211 -4.41 -8.016 1 98.19 255 GLY A N 1
ATOM 1876 C CA . GLY A 1 255 ? 9.609 -5.195 -6.855 1 98.19 255 GLY A CA 1
ATOM 1877 C C . GLY A 1 255 ? 8.469 -5.445 -5.887 1 98.19 255 GLY A C 1
ATOM 1878 O O . GLY A 1 255 ? 8.68 -5.492 -4.672 1 98.19 255 GLY A O 1
ATOM 1879 N N . SER A 1 256 ? 7.223 -5.559 -6.43 1 98.69 256 SER A N 1
ATOM 1880 C CA . SER A 1 256 ? 6.062 -5.836 -5.59 1 98.69 256 SER A CA 1
ATOM 1881 C C . SER A 1 256 ? 5.91 -4.785 -4.492 1 98.69 256 SER A C 1
ATOM 1883 O O . SER A 1 256 ? 5.785 -5.125 -3.314 1 98.69 256 SER A O 1
ATOM 1885 N N . LEU A 1 257 ? 5.887 -3.527 -4.914 1 98.81 257 LEU A N 1
ATOM 1886 C CA . LEU A 1 257 ? 5.84 -2.404 -3.986 1 98.81 257 LEU A CA 1
ATOM 1887 C C . LEU A 1 257 ? 4.438 -2.221 -3.42 1 98.81 257 LEU A C 1
ATOM 1889 O O . LEU A 1 257 ? 3.473 -2.771 -3.955 1 98.81 257 LEU A O 1
ATOM 1893 N N . TYR A 1 258 ? 4.324 -1.536 -2.322 1 98.81 258 TYR A N 1
ATOM 1894 C CA . TYR A 1 258 ? 3.076 -1.021 -1.768 1 98.81 258 TYR A CA 1
ATOM 1895 C C . TYR A 1 258 ? 2.959 0.482 -1.993 1 98.81 258 TYR A C 1
ATOM 1897 O O . TYR A 1 258 ? 3.953 1.208 -1.912 1 98.81 258 TYR A O 1
ATOM 1905 N N . ALA A 1 259 ? 1.807 0.908 -2.303 1 98.69 259 ALA A N 1
ATOM 1906 C CA . ALA A 1 259 ? 1.505 2.336 -2.385 1 98.69 259 ALA A CA 1
ATOM 1907 C C . ALA A 1 259 ? 0.378 2.713 -1.428 1 98.69 259 ALA A C 1
ATOM 1909 O O . ALA A 1 259 ? -0.565 1.942 -1.234 1 98.69 259 ALA A O 1
ATOM 1910 N N . THR A 1 260 ? 0.491 3.861 -0.829 1 98.75 260 THR A N 1
ATOM 1911 C CA . THR A 1 260 ? -0.579 4.379 0.017 1 98.75 260 THR A CA 1
ATOM 1912 C C . THR A 1 260 ? -0.704 5.891 -0.133 1 98.75 260 THR A C 1
ATOM 1914 O O . THR A 1 260 ? 0.25 6.562 -0.531 1 98.75 260 THR A O 1
ATOM 1917 N N . ARG A 1 261 ? -1.883 6.34 0.02 1 98.06 261 ARG A N 1
ATOM 1918 C CA . ARG A 1 261 ? -2.195 7.754 0.211 1 98.06 261 ARG A CA 1
ATOM 1919 C C . ARG A 1 261 ? -2.875 7.984 1.556 1 98.06 261 ARG A C 1
ATOM 1921 O O . ARG A 1 261 ? -4.105 8.047 1.635 1 98.06 261 ARG A O 1
ATOM 1928 N N . PRO A 1 262 ? -2.027 8.195 2.529 1 98.38 262 PRO A N 1
ATOM 1929 C CA . PRO A 1 262 ? -2.594 8.406 3.865 1 98.38 262 PRO A CA 1
ATOM 1930 C C . PRO A 1 262 ? -3.064 9.844 4.086 1 98.38 262 PRO A C 1
ATOM 1932 O O . PRO A 1 262 ? -2.646 10.75 3.365 1 98.38 262 PRO A O 1
ATOM 1935 N N . THR A 1 263 ? -3.947 10 4.992 1 97.38 263 THR A N 1
ATOM 1936 C CA . THR A 1 263 ? -4.344 11.32 5.453 1 97.38 263 THR A CA 1
ATOM 1937 C C . THR A 1 263 ? -4.402 11.375 6.977 1 97.38 263 THR A C 1
ATOM 1939 O O . THR A 1 263 ? -4.73 10.375 7.625 1 97.38 263 THR A O 1
ATOM 1942 N N . LEU A 1 264 ? -4.09 12.477 7.438 1 97.88 264 LEU A N 1
ATOM 1943 C CA . LEU A 1 264 ? -4.09 12.695 8.883 1 97.88 264 LEU A CA 1
ATOM 1944 C C . LEU A 1 264 ? -5.449 12.367 9.484 1 97.88 264 LEU A C 1
ATOM 1946 O O . LEU A 1 264 ? -5.527 11.797 10.57 1 97.88 264 LEU A O 1
ATOM 1950 N N . PHE A 1 265 ? -6.457 12.641 8.789 1 96.62 265 PHE A N 1
ATOM 1951 C CA . PHE A 1 265 ? -7.812 12.594 9.328 1 96.62 265 PHE A CA 1
ATOM 1952 C C . PHE A 1 265 ? -8.227 11.156 9.625 1 96.62 265 PHE A C 1
ATOM 1954 O O . PHE A 1 265 ? -9.008 10.914 10.547 1 96.62 265 PHE A O 1
ATOM 1961 N N . THR A 1 266 ? -7.695 10.242 8.875 1 98.12 266 THR A N 1
ATOM 1962 C CA . THR A 1 266 ? -7.91 8.836 9.203 1 98.12 266 THR A CA 1
ATOM 1963 C C . THR A 1 266 ? -7.156 8.461 10.477 1 98.12 266 THR A C 1
ATOM 1965 O O . THR A 1 266 ? -7.691 7.758 11.336 1 98.12 266 THR A O 1
ATOM 1968 N N . HIS A 1 267 ? -5.988 8.992 10.625 1 98.38 267 HIS A N 1
ATOM 1969 C CA . HIS A 1 267 ? -5.082 8.609 11.703 1 98.38 267 HIS A CA 1
ATOM 1970 C C . HIS A 1 267 ? -5.508 9.227 13.031 1 98.38 267 HIS A C 1
ATOM 1972 O O . HIS A 1 267 ? -5.066 8.789 14.094 1 98.38 267 HIS A O 1
ATOM 1978 N N . ILE A 1 268 ? -6.371 10.258 12.961 1 97.81 268 ILE A N 1
ATOM 1979 C CA . ILE A 1 268 ? -6.816 10.875 14.203 1 97.81 268 ILE A CA 1
ATOM 1980 C C . ILE A 1 268 ? -8.344 10.836 14.281 1 97.81 268 ILE A C 1
ATOM 1982 O O . ILE A 1 268 ? -8.961 11.711 14.898 1 97.81 268 ILE A O 1
ATOM 1986 N N . ALA A 1 269 ? -8.953 9.914 13.672 1 96.56 269 ALA A N 1
ATOM 1987 C CA . ALA A 1 269 ? -10.406 9.844 13.531 1 96.56 269 ALA A CA 1
ATOM 1988 C C . ALA A 1 269 ? -11.07 9.57 14.883 1 96.56 269 ALA A C 1
ATOM 1990 O O . ALA A 1 269 ? -12.242 9.906 15.078 1 96.56 269 ALA A O 1
ATOM 1991 N N . THR A 1 270 ? -10.398 8.922 15.789 1 96.06 270 THR A N 1
ATOM 1992 C CA . THR A 1 270 ? -10.938 8.633 17.109 1 96.06 270 THR A CA 1
ATOM 1993 C C . THR A 1 270 ? -10.203 9.43 18.188 1 96.06 270 THR A C 1
ATOM 1995 O O . THR A 1 270 ? -9.039 9.789 18 1 96.06 270 THR A O 1
ATOM 1998 N N . ARG A 1 271 ? -10.883 9.695 19.25 1 96.06 271 ARG A N 1
ATOM 1999 C CA . ARG A 1 271 ? -10.266 10.383 20.391 1 96.06 271 ARG A CA 1
ATOM 2000 C C . ARG A 1 271 ? -9.039 9.633 20.875 1 96.06 271 ARG A C 1
ATOM 2002 O O . ARG A 1 271 ? -8.008 10.242 21.172 1 96.06 271 ARG A O 1
ATOM 2009 N N . GLU A 1 272 ? -9.148 8.344 20.859 1 97.12 272 GLU A N 1
ATOM 2010 C CA . GLU A 1 272 ? -8.047 7.504 21.328 1 97.12 272 GLU A CA 1
ATOM 2011 C C . GLU A 1 272 ? -6.812 7.676 20.453 1 97.12 272 GLU A C 1
ATOM 2013 O O . GLU A 1 272 ? -5.703 7.859 20.953 1 97.12 272 GLU A O 1
ATOM 2018 N N . SER A 1 273 ? -7.039 7.641 19.156 1 97.56 273 SER A N 1
ATOM 2019 C CA . SER A 1 273 ? -5.918 7.777 18.234 1 97.56 273 SER A CA 1
ATOM 2020 C C . SER A 1 273 ? -5.328 9.18 18.281 1 97.56 273 SER A C 1
ATOM 2022 O O . SER A 1 273 ? -4.105 9.352 18.266 1 97.56 273 SER A O 1
ATOM 2024 N N . LEU A 1 274 ? -6.184 10.195 18.359 1 98.19 274 LEU A N 1
ATOM 2025 C CA . LEU A 1 274 ? -5.691 11.562 18.469 1 98.19 274 LEU A CA 1
ATOM 2026 C C . LEU A 1 274 ? -4.832 11.734 19.719 1 98.19 274 LEU A C 1
ATOM 2028 O O . LEU A 1 274 ? -3.721 12.266 19.641 1 98.19 274 LEU A O 1
ATOM 2032 N N . ASP A 1 275 ? -5.316 11.258 20.828 1 97.62 275 ASP A N 1
ATOM 2033 C CA . ASP A 1 275 ? -4.605 11.406 22.094 1 97.62 275 ASP A CA 1
ATOM 2034 C C . ASP A 1 275 ? -3.258 10.688 22.047 1 97.62 275 ASP A C 1
ATOM 2036 O O . ASP A 1 275 ? -2.242 11.242 22.484 1 97.62 275 ASP A O 1
ATOM 2040 N N . ALA A 1 276 ? -3.262 9.484 21.516 1 98.25 276 ALA A N 1
ATOM 2041 C CA . ALA A 1 276 ? -2.031 8.703 21.453 1 98.25 276 ALA A CA 1
ATOM 2042 C C . ALA A 1 276 ? -1.005 9.367 20.547 1 98.25 276 ALA A C 1
ATOM 2044 O O . ALA A 1 276 ? 0.166 9.5 20.906 1 98.25 276 ALA A O 1
ATOM 2045 N N . ASN A 1 277 ? -1.444 9.789 19.359 1 98.56 277 ASN A N 1
ATOM 2046 C CA . ASN A 1 277 ? -0.542 10.438 18.422 1 98.56 277 ASN A CA 1
ATOM 2047 C C . ASN A 1 277 ? -0.012 11.758 18.953 1 98.56 277 ASN A C 1
ATOM 2049 O O . ASN A 1 277 ? 1.181 12.047 18.844 1 98.56 277 ASN A O 1
ATOM 2053 N N . ALA A 1 278 ? -0.914 12.531 19.547 1 98.31 278 ALA A N 1
ATOM 2054 C CA . ALA A 1 278 ? -0.519 13.828 20.094 1 98.31 278 ALA A CA 1
ATOM 2055 C C . ALA A 1 278 ? 0.463 13.648 21.25 1 98.31 278 ALA A C 1
ATOM 2057 O O . ALA A 1 278 ? 1.402 14.43 21.406 1 98.31 278 ALA A O 1
ATOM 2058 N N . ALA A 1 279 ? 0.228 12.656 22.047 1 97.88 279 ALA A N 1
ATOM 2059 C CA . ALA A 1 279 ? 1.125 12.391 23.172 1 97.88 279 ALA A CA 1
ATOM 2060 C C . ALA A 1 279 ? 2.549 12.133 22.688 1 97.88 279 ALA A C 1
ATOM 2062 O O . ALA A 1 279 ? 3.51 12.648 23.25 1 97.88 279 ALA A O 1
ATOM 2063 N N . GLU A 1 280 ? 2.678 11.367 21.641 1 98.31 280 GLU A N 1
ATOM 2064 C CA . GLU A 1 280 ? 3.998 11.102 21.078 1 98.31 280 GLU A CA 1
ATOM 2065 C C . GLU A 1 280 ? 4.637 12.375 20.547 1 98.31 280 GLU A C 1
ATOM 2067 O O . GLU A 1 280 ? 5.832 12.609 20.75 1 98.31 280 GLU A O 1
ATOM 2072 N N . LEU A 1 281 ? 3.824 13.156 19.875 1 98.62 281 LEU A N 1
ATOM 2073 C CA . LEU A 1 281 ? 4.324 14.414 19.328 1 98.62 281 LEU A CA 1
ATOM 2074 C C . LEU A 1 281 ? 4.793 15.336 20.453 1 98.62 281 LEU A C 1
ATOM 2076 O O . LEU A 1 281 ? 5.898 15.883 20.391 1 98.62 281 LEU A O 1
ATOM 2080 N N . PHE A 1 282 ? 3.979 15.484 21.484 1 98 282 PHE A N 1
ATOM 2081 C CA . PHE A 1 282 ? 4.328 16.375 22.594 1 98 282 PHE A CA 1
ATOM 2082 C C . PHE A 1 282 ? 5.582 15.875 23.312 1 98 282 PHE A C 1
ATOM 2084 O O . PHE A 1 282 ? 6.41 16.672 23.734 1 98 282 PHE A O 1
ATOM 2091 N N . GLU A 1 283 ? 5.73 14.609 23.391 1 97.62 283 GLU A N 1
ATOM 2092 C CA . GLU A 1 283 ? 6.887 14.031 24.062 1 97.62 283 GLU A CA 1
ATOM 2093 C C . GLU A 1 283 ? 8.18 14.359 23.312 1 97.62 283 GLU A C 1
ATOM 2095 O O . GLU A 1 283 ? 9.156 14.797 23.922 1 97.62 283 GLU A O 1
ATOM 2100 N N . VAL A 1 284 ? 8.164 14.188 22.031 1 98.06 284 VAL A N 1
ATOM 2101 C CA . VAL A 1 284 ? 9.406 14.391 21.297 1 98.06 284 VAL A CA 1
ATOM 2102 C C . VAL A 1 284 ? 9.742 15.875 21.25 1 98.06 284 VAL A C 1
ATOM 2104 O O . VAL A 1 284 ? 10.914 16.25 21.188 1 98.06 284 VAL A O 1
ATOM 2107 N N . VAL A 1 285 ? 8.758 16.703 21.25 1 98.06 285 VAL A N 1
ATOM 2108 C CA . VAL A 1 285 ? 9 18.141 21.25 1 98.06 285 VAL A CA 1
ATOM 2109 C C . VAL A 1 285 ? 9.469 18.594 22.641 1 98.06 285 VAL A C 1
ATOM 2111 O O . VAL A 1 285 ? 10.438 19.344 22.75 1 98.06 285 VAL A O 1
ATOM 2114 N N . ALA A 1 286 ? 8.828 18.094 23.656 1 96.12 286 ALA A N 1
ATOM 2115 C CA . ALA A 1 286 ? 9.164 18.469 25.031 1 96.12 286 ALA A CA 1
ATOM 2116 C C . ALA A 1 286 ? 10.57 18.016 25.391 1 96.12 286 ALA A C 1
ATOM 2118 O O . ALA A 1 286 ? 11.281 18.719 26.125 1 96.12 286 ALA A O 1
ATOM 2119 N N . SER A 1 287 ? 10.992 16.906 24.906 1 96.62 287 SER A N 1
ATOM 2120 C CA . SER A 1 287 ? 12.312 16.359 25.219 1 96.62 287 SER A CA 1
ATOM 2121 C C . SER A 1 287 ? 13.406 17.109 24.453 1 96.62 287 SER A C 1
ATOM 2123 O O . SER A 1 287 ? 14.586 16.984 24.781 1 96.62 287 SER A O 1
ATOM 2125 N N . GLY A 1 288 ? 12.977 17.797 23.375 1 96.81 288 GLY A N 1
ATOM 2126 C CA . GLY A 1 288 ? 13.938 18.516 22.547 1 96.81 288 GLY A CA 1
ATOM 2127 C C . GLY A 1 288 ? 14.453 17.688 21.391 1 96.81 288 GLY A C 1
ATOM 2128 O O . GLY A 1 288 ? 15.234 18.172 20.578 1 96.81 288 GLY A O 1
ATOM 2129 N N . ALA A 1 289 ? 13.992 16.516 21.328 1 97.81 289 ALA A N 1
ATOM 2130 C CA . ALA A 1 289 ? 14.406 15.648 20.219 1 97.81 289 ALA A CA 1
ATOM 2131 C C . ALA A 1 289 ? 13.977 16.234 18.875 1 97.81 289 ALA A C 1
ATOM 2133 O O . ALA A 1 289 ? 14.664 16.047 17.875 1 97.81 289 ALA A O 1
ATOM 2134 N N . VAL A 1 290 ? 12.844 16.891 18.906 1 98.25 290 VAL A N 1
ATOM 2135 C CA . VAL A 1 290 ? 12.336 17.547 17.703 1 98.25 290 VAL A CA 1
ATOM 2136 C C . VAL A 1 290 ? 12.031 19 18 1 98.25 290 VAL A C 1
ATOM 2138 O O . VAL A 1 290 ? 11.25 19.312 18.906 1 98.25 290 VAL A O 1
ATOM 2141 N N . LYS A 1 291 ? 12.672 19.797 17.297 1 97.62 291 LYS A N 1
ATOM 2142 C CA . LYS A 1 291 ? 12.375 21.234 17.328 1 97.62 291 LYS A CA 1
ATOM 2143 C C . LYS A 1 291 ? 11.375 21.609 16.25 1 97.62 291 LYS A C 1
ATOM 2145 O O . LYS A 1 291 ? 11.398 21.047 15.148 1 97.62 291 LYS A O 1
ATOM 2150 N N . ILE A 1 292 ? 10.508 22.516 16.531 1 97.94 292 ILE A N 1
ATOM 2151 C CA . ILE A 1 292 ? 9.547 23.016 15.555 1 97.94 292 ILE A CA 1
ATOM 2152 C C . ILE A 1 292 ? 10.07 24.297 14.922 1 97.94 292 ILE A C 1
ATOM 2154 O O . ILE A 1 292 ? 10.117 25.344 15.578 1 97.94 292 ILE A O 1
ATOM 2158 N N . PRO A 1 293 ? 10.406 24.266 13.672 1 94.38 293 PRO A N 1
ATOM 2159 C CA . PRO A 1 293 ? 11.055 25.406 13.023 1 94.38 293 PRO A CA 1
ATOM 2160 C C . PRO A 1 293 ? 10.055 26.438 12.5 1 94.38 293 PRO A C 1
ATOM 2162 O O . PRO A 1 293 ? 9.734 26.422 11.312 1 94.38 293 PRO A O 1
ATOM 2165 N N . ILE A 1 294 ? 9.68 27.375 13.32 1 96.69 294 ILE A N 1
ATOM 2166 C CA . ILE A 1 294 ? 8.82 28.453 12.859 1 96.69 294 ILE A CA 1
ATOM 2167 C C . ILE A 1 294 ? 9.656 29.516 12.148 1 96.69 294 ILE A C 1
ATOM 2169 O O . ILE A 1 294 ? 10.25 30.391 12.805 1 96.69 294 ILE A O 1
ATOM 2173 N N . HIS A 1 295 ? 9.695 29.484 10.82 1 95.75 295 HIS A N 1
ATOM 2174 C CA . HIS A 1 295 ? 10.594 30.344 10.047 1 95.75 295 HIS A CA 1
ATOM 2175 C C . HIS A 1 295 ? 9.859 31.562 9.5 1 95.75 295 HIS A C 1
ATOM 2177 O O . HIS A 1 295 ? 10.492 32.5 9.016 1 95.75 295 HIS A O 1
ATOM 2183 N N . ALA A 1 296 ? 8.539 31.516 9.594 1 95.88 296 ALA A N 1
ATOM 2184 C CA . ALA A 1 296 ? 7.773 32.656 9.094 1 95.88 296 ALA A CA 1
ATOM 2185 C C . ALA A 1 296 ? 6.609 33 10.023 1 95.88 296 ALA A C 1
ATOM 2187 O O . ALA A 1 296 ? 5.953 32.094 10.547 1 95.88 296 ALA A O 1
ATOM 2188 N N . ARG A 1 297 ? 6.387 34.25 10.266 1 97.75 297 ARG A N 1
ATOM 2189 C CA . ARG A 1 297 ? 5.262 34.812 11.008 1 97.75 297 ARG A CA 1
ATOM 2190 C C . ARG A 1 297 ? 4.578 35.906 10.227 1 97.75 297 ARG A C 1
ATOM 2192 O O . ARG A 1 297 ? 5.242 36.719 9.555 1 97.75 297 ARG A O 1
ATOM 2199 N N . ALA A 1 298 ? 3.334 35.906 10.266 1 98.25 298 ALA A N 1
ATOM 2200 C CA . ALA A 1 298 ? 2.568 36.938 9.57 1 98.25 298 ALA A CA 1
ATOM 2201 C C . ALA A 1 298 ? 1.256 37.25 10.297 1 98.25 298 ALA A C 1
ATOM 2203 O O . ALA A 1 298 ? 0.894 36.531 11.242 1 98.25 298 ALA A O 1
ATOM 2204 N N . LYS A 1 299 ? 0.647 38.312 9.922 1 98.56 299 LYS A N 1
ATOM 2205 C CA . LYS A 1 299 ? -0.714 38.594 10.367 1 98.56 299 LYS A CA 1
ATOM 2206 C C . LYS A 1 299 ? -1.734 37.844 9.531 1 98.56 299 LYS A C 1
ATOM 2208 O O . LYS A 1 299 ? -1.524 37.625 8.336 1 98.56 299 LYS A O 1
ATOM 2213 N N . LEU A 1 300 ? -2.824 37.469 10.156 1 98.5 300 LEU A N 1
ATOM 2214 C CA . LEU A 1 300 ? -3.92 36.812 9.461 1 98.5 300 LEU A CA 1
ATOM 2215 C C . LEU A 1 300 ? -4.332 37.594 8.219 1 98.5 300 LEU A C 1
ATOM 2217 O O . LEU A 1 300 ? -4.621 37 7.172 1 98.5 300 LEU A O 1
ATOM 2221 N N . ALA A 1 301 ? -4.285 38.875 8.297 1 98.19 301 ALA A N 1
ATOM 2222 C CA . ALA A 1 301 ? -4.676 39.781 7.207 1 98.19 301 ALA A CA 1
ATOM 2223 C C . ALA A 1 301 ? -3.77 39.562 5.992 1 98.19 301 ALA A C 1
ATOM 2225 O O . ALA A 1 301 ? -4.137 39.938 4.875 1 98.19 301 ALA A O 1
ATOM 2226 N N . ASP A 1 302 ? -2.611 39 6.195 1 98.12 302 ASP A N 1
ATOM 2227 C CA . ASP A 1 302 ? -1.626 38.812 5.133 1 98.12 302 ASP A CA 1
ATOM 2228 C C . ASP A 1 302 ? -1.657 37.406 4.578 1 98.12 302 ASP A C 1
ATOM 2230 O O . ASP A 1 302 ? -0.681 36.938 3.984 1 98.12 302 ASP A O 1
ATOM 2234 N N . ALA A 1 303 ? -2.742 36.719 4.758 1 98.5 303 ALA A N 1
ATOM 2235 C CA . ALA A 1 303 ? -2.859 35.312 4.391 1 98.5 303 ALA A CA 1
ATOM 2236 C C . ALA A 1 303 ? -2.6 35.094 2.902 1 98.5 303 ALA A C 1
ATOM 2238 O O . ALA A 1 303 ? -2.016 34.094 2.502 1 98.5 303 ALA A O 1
ATOM 2239 N N . ALA A 1 304 ? -3.01 36 2.092 1 98 304 ALA A N 1
ATOM 2240 C CA . ALA A 1 304 ? -2.818 35.875 0.649 1 98 304 ALA A CA 1
ATOM 2241 C C . ALA A 1 304 ? -1.336 35.781 0.298 1 98 304 ALA A C 1
ATOM 2243 O O . ALA A 1 304 ? -0.926 34.938 -0.501 1 98 304 ALA A O 1
ATOM 2244 N N . GLN A 1 305 ? -0.608 36.688 0.866 1 97.56 305 GLN A N 1
ATOM 2245 C CA . GLN A 1 305 ? 0.831 36.656 0.625 1 97.56 305 GLN A CA 1
ATOM 2246 C C . GLN A 1 305 ? 1.459 35.375 1.158 1 97.56 305 GLN A C 1
ATOM 2248 O O . GLN A 1 305 ? 2.346 34.812 0.522 1 97.56 305 GLN A O 1
ATOM 2253 N N . VAL A 1 306 ? 1 34.969 2.324 1 97.69 306 VAL A N 1
ATOM 2254 C CA . VAL A 1 306 ? 1.493 33.719 2.914 1 97.69 306 VAL A CA 1
ATOM 2255 C C . VAL A 1 306 ? 1.278 32.562 1.941 1 97.69 306 VAL A C 1
ATOM 2257 O O . VAL A 1 306 ? 2.182 31.75 1.723 1 97.69 306 VAL A O 1
ATOM 2260 N N . HIS A 1 307 ? 0.105 32.469 1.312 1 97.75 307 HIS A N 1
ATOM 2261 C CA . HIS A 1 307 ? -0.196 31.406 0.361 1 97.75 307 HIS A CA 1
ATOM 2262 C C . HIS A 1 307 ? 0.682 31.516 -0.882 1 97.75 307 HIS A C 1
ATOM 2264 O O . HIS A 1 307 ? 1.077 30.5 -1.458 1 97.75 307 HIS A O 1
ATOM 2270 N N . ARG A 1 308 ? 0.981 32.75 -1.357 1 96.81 308 ARG A N 1
ATOM 2271 C CA . ARG A 1 308 ? 1.872 32.938 -2.498 1 96.81 308 ARG A CA 1
ATOM 2272 C C . ARG A 1 308 ? 3.256 32.375 -2.213 1 96.81 308 ARG A C 1
ATOM 2274 O O . ARG A 1 308 ? 3.814 31.641 -3.037 1 96.81 308 ARG A O 1
ATOM 2281 N N . ASP A 1 309 ? 3.691 32.688 -1.052 1 94.88 309 ASP A N 1
ATOM 2282 C CA . ASP A 1 309 ? 5.023 32.219 -0.671 1 94.88 309 ASP A CA 1
ATOM 2283 C C . ASP A 1 309 ? 5.062 30.703 -0.557 1 94.88 309 ASP A C 1
ATOM 2285 O O . ASP A 1 309 ? 6.023 30.062 -0.995 1 94.88 309 ASP A O 1
ATOM 2289 N N . LEU A 1 310 ? 4.039 30.156 0.061 1 93.88 310 LEU A N 1
ATOM 2290 C CA . LEU A 1 310 ? 3.963 28.719 0.259 1 93.88 310 LEU A CA 1
ATOM 2291 C C . LEU A 1 310 ? 3.865 27.984 -1.077 1 93.88 310 LEU A C 1
ATOM 2293 O O . LEU A 1 310 ? 4.613 27.047 -1.327 1 93.88 310 LEU A O 1
ATOM 2297 N N . ALA A 1 311 ? 3.035 28.453 -1.966 1 91.12 311 ALA A N 1
ATOM 2298 C CA . ALA A 1 311 ? 2.824 27.828 -3.275 1 91.12 311 ALA A CA 1
ATOM 2299 C C . ALA A 1 311 ? 4.07 27.953 -4.145 1 91.12 311 ALA A C 1
ATOM 2301 O O . ALA A 1 311 ? 4.34 27.094 -4.98 1 91.12 311 ALA A O 1
ATOM 2302 N N . GLY A 1 312 ? 4.785 29.016 -3.896 1 89.12 312 GLY A N 1
ATOM 2303 C CA . GLY A 1 312 ? 5.984 29.266 -4.676 1 89.12 312 GLY A CA 1
ATOM 2304 C C . GLY A 1 312 ? 7.203 28.531 -4.156 1 89.12 312 GLY A C 1
ATOM 2305 O O . GLY A 1 312 ? 8.312 28.719 -4.668 1 89.12 312 GLY A O 1
ATOM 2306 N N . ARG A 1 313 ? 7.121 27.75 -3.148 1 85.19 313 ARG A N 1
ATOM 2307 C CA . ARG A 1 313 ? 8.195 26.953 -2.551 1 85.19 313 ARG A CA 1
ATOM 2308 C C . ARG A 1 313 ? 9.297 27.859 -2.006 1 85.19 313 ARG A C 1
ATOM 2310 O O . ARG A 1 313 ? 10.484 27.547 -2.133 1 85.19 313 ARG A O 1
ATOM 2317 N N . GLN A 1 314 ? 8.812 28.844 -1.559 1 83.56 314 GLN A N 1
ATOM 2318 C CA . GLN A 1 314 ? 9.758 29.828 -1.039 1 83.56 314 GLN A CA 1
ATOM 2319 C C . GLN A 1 314 ? 9.906 29.703 0.475 1 83.56 314 GLN A C 1
ATOM 2321 O O . GLN A 1 314 ? 10.719 30.391 1.085 1 83.56 314 GLN A O 1
ATOM 2326 N N . THR A 1 315 ? 9.188 28.891 1.019 1 87.44 315 THR A N 1
ATOM 2327 C CA . THR A 1 315 ? 9.188 28.797 2.475 1 87.44 315 THR A CA 1
ATOM 2328 C C . THR A 1 315 ? 9.984 27.578 2.928 1 87.44 315 THR A C 1
ATOM 2330 O O . THR A 1 315 ? 10.195 26.641 2.15 1 87.44 315 THR A O 1
ATOM 2333 N N . THR A 1 316 ? 10.531 27.641 4.082 1 91.69 316 THR A N 1
ATOM 2334 C CA . THR A 1 316 ? 11.094 26.531 4.852 1 91.69 316 THR A CA 1
ATOM 2335 C C . THR A 1 316 ? 10.414 26.438 6.219 1 91.69 316 THR A C 1
ATOM 2337 O O . THR A 1 316 ? 9.898 27.422 6.738 1 91.69 316 THR A O 1
ATOM 2340 N N . GLY A 1 317 ? 10.375 25.25 6.703 1 95.06 317 GLY A N 1
ATOM 2341 C CA . GLY A 1 317 ? 9.781 25.094 8.023 1 95.06 317 GLY A CA 1
ATOM 2342 C C . GLY A 1 317 ? 8.305 25.438 8.055 1 95.06 317 GLY A C 1
ATOM 2343 O O . GLY A 1 317 ? 7.562 25.078 7.133 1 95.06 317 GLY A O 1
ATOM 2344 N N . THR A 1 318 ? 7.879 25.953 9.156 1 96.44 318 THR A N 1
ATOM 2345 C CA . THR A 1 318 ? 6.453 26.188 9.352 1 96.44 318 THR A CA 1
ATOM 2346 C C . THR A 1 318 ? 6.148 27.688 9.391 1 96.44 318 THR A C 1
ATOM 2348 O O . THR A 1 318 ? 7.035 28.5 9.641 1 96.44 318 THR A O 1
ATOM 2351 N N . THR A 1 319 ? 4.949 28.016 8.992 1 97 319 THR A N 1
ATOM 2352 C CA . THR A 1 319 ? 4.441 29.375 9.039 1 97 319 THR A CA 1
ATOM 2353 C C . THR A 1 319 ? 3.273 29.484 10.016 1 97 319 THR A C 1
ATOM 2355 O O . THR A 1 319 ? 2.41 28.609 10.062 1 97 319 THR A O 1
ATOM 2358 N N . VAL A 1 320 ? 3.293 30.516 10.828 1 98.31 320 VAL A N 1
ATOM 2359 C CA . VAL A 1 320 ? 2.201 30.797 11.758 1 98.31 320 VAL A CA 1
ATOM 2360 C C . VAL A 1 320 ? 1.672 32.219 11.516 1 98.31 320 VAL A C 1
ATOM 2362 O O . VAL A 1 320 ? 2.438 33.125 11.188 1 98.31 320 VAL A O 1
ATOM 2365 N N . MET A 1 321 ? 0.385 32.344 11.609 1 98.69 321 MET A N 1
ATOM 2366 C CA . MET A 1 321 ? -0.228 33.656 11.555 1 98.69 321 MET A CA 1
ATOM 2367 C C . MET A 1 321 ? -0.829 34.031 12.906 1 98.69 321 MET A C 1
ATOM 2369 O O . MET A 1 321 ? -1.228 33.156 13.68 1 98.69 321 MET A O 1
ATOM 2373 N N . THR A 1 322 ? -0.857 35.25 13.164 1 98.25 322 THR A N 1
ATOM 2374 C CA . THR A 1 322 ? -1.539 35.781 14.336 1 98.25 322 THR A CA 1
ATOM 2375 C C . THR A 1 322 ? -2.852 36.438 13.945 1 98.25 322 THR A C 1
ATOM 2377 O O . THR A 1 322 ? -2.893 37.25 13 1 98.25 322 THR A O 1
ATOM 2380 N N . PRO A 1 323 ? -3.928 36.094 14.617 1 96.38 323 PRO A N 1
ATOM 2381 C CA . PRO A 1 323 ? -5.219 36.688 14.266 1 96.38 323 PRO A CA 1
ATOM 2382 C C . PRO A 1 323 ? -5.242 38.219 14.445 1 96.38 323 PRO A C 1
ATOM 2384 O O . PRO A 1 323 ? -4.48 38.75 15.25 1 96.38 323 PRO A O 1
ATOM 2387 N N . MET B 1 1 ? 11.602 -32.844 -29.609 1 96.5 1 MET B N 1
ATOM 2388 C CA . MET B 1 1 ? 10.539 -32.969 -28.609 1 96.5 1 MET B CA 1
ATOM 2389 C C . MET B 1 1 ? 9.32 -32.156 -28.984 1 96.5 1 MET B C 1
ATOM 2391 O O . MET B 1 1 ? 9.406 -31.25 -29.828 1 96.5 1 MET B O 1
ATOM 2395 N N . LYS B 1 2 ? 8.227 -32.5 -28.375 1 98.19 2 LYS B N 1
ATOM 2396 C CA . LYS B 1 2 ? 7.012 -31.703 -28.609 1 98.19 2 LYS B CA 1
ATOM 2397 C C . LYS B 1 2 ? 6.914 -30.531 -27.641 1 98.19 2 LYS B C 1
ATOM 2399 O O . LYS B 1 2 ? 7.301 -30.641 -26.484 1 98.19 2 LYS B O 1
ATOM 2404 N N . ALA B 1 3 ? 6.363 -29.391 -28.172 1 98.69 3 ALA B N 1
ATOM 2405 C CA . ALA B 1 3 ? 6.137 -28.203 -27.359 1 98.69 3 ALA B CA 1
ATOM 2406 C C . ALA B 1 3 ? 5.016 -27.344 -27.938 1 98.69 3 ALA B C 1
ATOM 2408 O O . ALA B 1 3 ? 4.621 -27.531 -29.094 1 98.69 3 ALA B O 1
ATOM 2409 N N . ILE B 1 4 ? 4.43 -26.516 -27.172 1 98.81 4 ILE B N 1
ATOM 2410 C CA . ILE B 1 4 ? 3.498 -25.5 -27.625 1 98.81 4 ILE B CA 1
ATOM 2411 C C . ILE B 1 4 ? 4.254 -24.203 -27.906 1 98.81 4 ILE B C 1
ATOM 2413 O O . ILE B 1 4 ? 4.75 -23.547 -26.984 1 98.81 4 ILE B O 1
ATOM 2417 N N . ARG B 1 5 ? 4.254 -23.781 -29.125 1 98.56 5 ARG B N 1
ATOM 2418 C CA . ARG B 1 5 ? 4.98 -22.609 -29.562 1 98.56 5 ARG B CA 1
ATOM 2419 C C . ARG B 1 5 ? 4.02 -21.469 -29.922 1 98.56 5 ARG B C 1
ATOM 2421 O O . ARG B 1 5 ? 2.951 -21.719 -30.484 1 98.56 5 ARG B O 1
ATOM 2428 N N . VAL B 1 6 ? 4.371 -20.281 -29.562 1 98.5 6 VAL B N 1
ATOM 2429 C CA . VAL B 1 6 ? 3.666 -19.078 -29.984 1 98.5 6 VAL B CA 1
ATOM 2430 C C . VAL B 1 6 ? 4.543 -18.281 -30.953 1 98.5 6 VAL B C 1
ATOM 2432 O O . VAL B 1 6 ? 5.562 -17.719 -30.547 1 98.5 6 VAL B O 1
ATOM 2435 N N . HIS B 1 7 ? 4.125 -18.203 -32.188 1 98.19 7 HIS B N 1
ATOM 2436 C CA . HIS B 1 7 ? 4.887 -17.516 -33.219 1 98.19 7 HIS B CA 1
ATOM 2437 C C . HIS B 1 7 ? 4.449 -16.062 -33.344 1 98.19 7 HIS B C 1
ATOM 2439 O O . HIS B 1 7 ? 5.234 -15.203 -33.75 1 98.19 7 HIS B O 1
ATOM 2445 N N . ALA B 1 8 ? 3.213 -15.82 -33.031 1 97.94 8 ALA B N 1
ATOM 2446 C CA . ALA B 1 8 ? 2.602 -14.492 -32.969 1 97.94 8 ALA B CA 1
ATOM 2447 C C . ALA B 1 8 ? 1.551 -14.422 -31.875 1 97.94 8 ALA B C 1
ATOM 2449 O O . ALA B 1 8 ? 0.796 -15.375 -31.672 1 97.94 8 ALA B O 1
ATOM 2450 N N . TYR B 1 9 ? 1.615 -13.312 -31.219 1 97.69 9 TYR B N 1
ATOM 2451 C CA . TYR B 1 9 ? 0.652 -13.148 -30.141 1 97.69 9 TYR B CA 1
ATOM 2452 C C . TYR B 1 9 ? -0.774 -13.305 -30.656 1 97.69 9 TYR B C 1
ATOM 2454 O O . TYR B 1 9 ? -1.062 -13 -31.812 1 97.69 9 TYR B O 1
ATOM 2462 N N . GLY B 1 10 ? -1.69 -13.719 -29.812 1 96.94 10 GLY B N 1
ATOM 2463 C CA . GLY B 1 10 ? -3.08 -13.875 -30.203 1 96.94 10 GLY B CA 1
ATOM 2464 C C . GLY B 1 10 ? -3.885 -14.727 -29.234 1 96.94 10 GLY B C 1
ATOM 2465 O O . GLY B 1 10 ? -3.506 -14.875 -28.078 1 96.94 10 GLY B O 1
ATOM 2466 N N . GLY B 1 11 ? -5.047 -15.148 -29.734 1 97 11 GLY B N 1
ATOM 2467 C CA . GLY B 1 11 ? -5.898 -16.031 -28.953 1 97 11 GLY B CA 1
ATOM 2468 C C . GLY B 1 11 ? -5.375 -17.453 -28.875 1 97 11 GLY B C 1
ATOM 2469 O O . GLY B 1 11 ? -4.199 -17.703 -29.156 1 97 11 GLY B O 1
ATOM 2470 N N . PRO B 1 12 ? -6.199 -18.375 -28.453 1 97.56 12 PRO B N 1
ATOM 2471 C CA . PRO B 1 12 ? -5.77 -19.781 -28.328 1 97.56 12 PRO B CA 1
ATOM 2472 C C . PRO B 1 12 ? -5.246 -20.344 -29.656 1 97.56 12 PRO B C 1
ATOM 2474 O O . PRO B 1 12 ? -4.426 -21.266 -29.641 1 97.56 12 PRO B O 1
ATOM 2477 N N . GLU B 1 13 ? -5.668 -19.812 -30.75 1 96.38 13 GLU B N 1
ATOM 2478 C CA . GLU B 1 13 ? -5.238 -20.266 -32.062 1 96.38 13 GLU B CA 1
ATOM 2479 C C . GLU B 1 13 ? -3.76 -19.984 -32.312 1 96.38 13 GLU B C 1
ATOM 2481 O O . GLU B 1 13 ? -3.145 -20.547 -33.188 1 96.38 13 GLU B O 1
ATOM 2486 N N . ALA B 1 14 ? -3.189 -19.109 -31.531 1 97.81 14 ALA B N 1
ATOM 2487 C CA . ALA B 1 14 ? -1.782 -18.75 -31.656 1 97.81 14 ALA B CA 1
ATOM 2488 C C . ALA B 1 14 ? -0.875 -19.859 -31.156 1 97.81 14 ALA B C 1
ATOM 2490 O O . ALA B 1 14 ? 0.333 -19.859 -31.406 1 97.81 14 ALA B O 1
ATOM 2491 N N . MET B 1 15 ? -1.418 -20.859 -30.406 1 98.38 15 MET B N 1
ATOM 2492 C CA . MET B 1 15 ? -0.645 -21.953 -29.844 1 98.38 15 MET B CA 1
ATOM 2493 C C . MET B 1 15 ? -0.455 -23.062 -30.875 1 98.38 15 MET B C 1
ATOM 2495 O O . MET B 1 15 ? -1.431 -23.641 -31.359 1 98.38 15 MET B O 1
ATOM 2499 N N . VAL B 1 16 ? 0.772 -23.375 -31.188 1 98.38 16 VAL B N 1
ATOM 2500 C CA . VAL B 1 16 ? 1.091 -24.406 -32.188 1 98.38 16 VAL B CA 1
ATOM 2501 C C . VAL B 1 16 ? 1.818 -25.562 -31.5 1 98.38 16 VAL B C 1
ATOM 2503 O O . VAL B 1 16 ? 2.893 -25.375 -30.922 1 98.38 16 VAL B O 1
ATOM 2506 N N . TYR B 1 17 ? 1.24 -26.688 -31.531 1 98.5 17 TYR B N 1
ATOM 2507 C CA . TYR B 1 17 ? 1.873 -27.922 -31.078 1 98.5 17 TYR B CA 1
ATOM 2508 C C . TYR B 1 17 ? 2.83 -28.469 -32.125 1 98.5 17 TYR B C 1
ATOM 2510 O O . TYR B 1 17 ? 2.396 -29 -33.156 1 98.5 17 TYR B O 1
ATOM 2518 N N . GLU B 1 18 ? 4.129 -28.375 -31.875 1 98.31 18 GLU B N 1
ATOM 2519 C CA . GLU B 1 18 ? 5.07 -28.719 -32.938 1 98.31 18 GLU B CA 1
ATOM 2520 C C . GLU B 1 18 ? 6.348 -29.328 -32.375 1 98.31 18 GLU B C 1
ATOM 2522 O O . GLU B 1 18 ? 6.547 -29.344 -31.141 1 98.31 18 GLU B O 1
ATOM 2527 N N . ASP B 1 19 ? 7.164 -29.938 -33.25 1 98.5 19 ASP B N 1
ATOM 2528 C CA . ASP B 1 19 ? 8.453 -30.5 -32.875 1 98.5 19 ASP B CA 1
ATOM 2529 C C . ASP B 1 19 ? 9.531 -29.422 -32.781 1 98.5 19 ASP B C 1
ATOM 2531 O O . ASP B 1 19 ? 9.656 -28.594 -33.688 1 98.5 19 ASP B O 1
ATOM 2535 N N . VAL B 1 20 ? 10.219 -29.438 -31.688 1 97.88 20 VAL B N 1
ATOM 2536 C CA . VAL B 1 20 ? 11.359 -28.547 -31.516 1 97.88 20 VAL B CA 1
ATOM 2537 C C . VAL B 1 20 ? 12.555 -29.359 -30.984 1 97.88 20 VAL B C 1
ATOM 2539 O O . VAL B 1 20 ? 12.383 -30.453 -30.453 1 97.88 20 VAL B O 1
ATOM 2542 N N . PRO B 1 21 ? 13.742 -28.859 -31.203 1 97.19 21 PRO B N 1
ATOM 2543 C CA . PRO B 1 21 ? 14.906 -29.562 -30.672 1 97.19 21 PRO B CA 1
ATOM 2544 C C . PRO B 1 21 ? 14.875 -29.688 -29.141 1 97.19 21 PRO B C 1
ATOM 2546 O O . PRO B 1 21 ? 14.43 -28.766 -28.453 1 97.19 21 PRO B O 1
ATOM 2549 N N . SER B 1 22 ? 15.352 -30.797 -28.672 1 96.94 22 SER B N 1
ATOM 2550 C CA . SER B 1 22 ? 15.516 -30.938 -27.219 1 96.94 22 SER B CA 1
ATOM 2551 C C . SER B 1 22 ? 16.547 -29.953 -26.688 1 96.94 22 SER B C 1
ATOM 2553 O O . SER B 1 22 ? 17.641 -29.828 -27.25 1 96.94 22 SER B O 1
ATOM 2555 N N . PRO B 1 23 ? 16.219 -29.312 -25.625 1 97 23 PRO B N 1
ATOM 2556 C CA . PRO B 1 23 ? 17.188 -28.359 -25.078 1 97 23 PRO B CA 1
ATOM 2557 C C . PRO B 1 23 ? 18.297 -29.016 -24.281 1 97 23 PRO B C 1
ATOM 2559 O O . PRO B 1 23 ? 18.094 -30.094 -23.719 1 97 23 PRO B O 1
ATOM 2562 N N . GLU B 1 24 ? 19.422 -28.484 -24.266 1 97.88 24 GLU B N 1
ATOM 2563 C CA . GLU B 1 24 ? 20.547 -28.938 -23.453 1 97.88 24 GLU B CA 1
ATOM 2564 C C . GLU B 1 24 ? 20.828 -27.953 -22.312 1 97.88 24 GLU B C 1
ATOM 2566 O O . GLU B 1 24 ? 20.859 -26.734 -22.531 1 97.88 24 GLU B O 1
ATOM 2571 N N . PRO B 1 25 ? 21.016 -28.469 -21.109 1 98.5 25 PRO B N 1
ATOM 2572 C CA . PRO B 1 25 ? 21.25 -27.562 -20 1 98.5 25 PRO B CA 1
ATOM 2573 C C . PRO B 1 25 ? 22.641 -26.938 -20.016 1 98.5 25 PRO B C 1
ATOM 2575 O O . PRO B 1 25 ? 23.625 -27.641 -20.281 1 98.5 25 PRO B O 1
ATOM 2578 N N . GLY B 1 26 ? 22.719 -25.641 -19.859 1 98.19 26 GLY B N 1
ATOM 2579 C CA . GLY B 1 26 ? 23.969 -24.953 -19.656 1 98.19 26 GLY B CA 1
ATOM 2580 C C . GLY B 1 26 ? 24.438 -24.953 -18.203 1 98.19 26 GLY B C 1
ATOM 2581 O O . GLY B 1 26 ? 23.859 -25.656 -17.375 1 98.19 26 GLY B O 1
ATOM 2582 N N . PRO B 1 27 ? 25.531 -24.203 -17.969 1 98.25 27 PRO B N 1
ATOM 2583 C CA . PRO B 1 27 ? 26.031 -24.109 -16.594 1 98.25 27 PRO B CA 1
ATOM 2584 C C . PRO B 1 27 ? 24.953 -23.672 -15.602 1 98.25 27 PRO B C 1
ATOM 2586 O O . PRO B 1 27 ? 24.25 -22.688 -15.852 1 98.25 27 PRO B O 1
ATOM 2589 N N . GLY B 1 28 ? 24.797 -24.453 -14.5 1 97.94 28 GLY B N 1
ATOM 2590 C CA . GLY B 1 28 ? 23.844 -24.109 -13.453 1 97.94 28 GLY B CA 1
ATOM 2591 C C . GLY B 1 28 ? 22.422 -24.5 -13.781 1 97.94 28 GLY B C 1
ATOM 2592 O O . GLY B 1 28 ? 21.5 -24.188 -13.023 1 97.94 28 GLY B O 1
ATOM 2593 N N . GLN B 1 29 ? 22.266 -25.234 -14.875 1 98.62 29 GLN B N 1
ATOM 2594 C CA . GLN B 1 29 ? 20.922 -25.609 -15.32 1 98.62 29 GLN B CA 1
ATOM 2595 C C . GLN B 1 29 ? 20.734 -27.125 -15.297 1 98.62 29 GLN B C 1
ATOM 2597 O O . GLN B 1 29 ? 21.719 -27.875 -15.219 1 98.62 29 GLN B O 1
ATOM 2602 N N . ILE B 1 30 ? 19.5 -27.562 -15.289 1 98.81 30 ILE B N 1
ATOM 2603 C CA . ILE B 1 30 ? 19.172 -28.969 -15.43 1 98.81 30 ILE B CA 1
ATOM 2604 C C . ILE B 1 30 ? 18.094 -29.141 -16.5 1 98.81 30 ILE B C 1
ATOM 2606 O O . ILE B 1 30 ? 17.328 -28.203 -16.766 1 98.81 30 ILE B O 1
ATOM 2610 N N . ARG B 1 31 ? 18.109 -30.234 -17.109 1 98.81 31 ARG B N 1
ATOM 2611 C CA . ARG B 1 31 ? 17 -30.625 -17.969 1 98.81 31 ARG B CA 1
ATOM 2612 C C . ARG B 1 31 ? 16.047 -31.562 -17.234 1 98.81 31 ARG B C 1
ATOM 2614 O O . ARG B 1 31 ? 16.484 -32.469 -16.531 1 98.81 31 ARG B O 1
ATOM 2621 N N . VAL B 1 32 ? 14.867 -31.312 -17.359 1 98.88 32 VAL B N 1
ATOM 2622 C CA . VAL B 1 32 ? 13.82 -32.125 -16.703 1 98.88 32 VAL B CA 1
ATOM 2623 C C . VAL B 1 32 ? 12.922 -32.75 -17.766 1 98.88 32 VAL B C 1
ATOM 2625 O O . VAL B 1 32 ? 12.398 -32.062 -18.641 1 98.88 32 VAL B O 1
ATOM 2628 N N . ARG B 1 33 ? 12.828 -34.031 -17.75 1 98.81 33 ARG B N 1
ATOM 2629 C CA . ARG B 1 33 ? 11.742 -34.719 -18.469 1 98.81 33 ARG B CA 1
ATOM 2630 C C . ARG B 1 33 ? 10.422 -34.531 -17.734 1 98.81 33 ARG B C 1
ATOM 2632 O O . ARG B 1 33 ? 10.195 -35.156 -16.688 1 98.81 33 ARG B O 1
ATOM 2639 N N . GLN B 1 34 ? 9.57 -33.719 -18.312 1 98.81 34 GLN B N 1
ATOM 2640 C CA . GLN B 1 34 ? 8.367 -33.312 -17.578 1 98.81 34 GLN B CA 1
ATOM 2641 C C . GLN B 1 34 ? 7.34 -34.438 -17.562 1 98.81 34 GLN B C 1
ATOM 2643 O O . GLN B 1 34 ? 7.152 -35.125 -18.562 1 98.81 34 GLN B O 1
ATOM 2648 N N . THR B 1 35 ? 6.773 -34.688 -16.438 1 98.81 35 THR B N 1
ATOM 2649 C CA . THR B 1 35 ? 5.703 -35.656 -16.281 1 98.81 35 THR B CA 1
ATOM 2650 C C . THR B 1 35 ? 4.352 -34.969 -16.125 1 98.81 35 THR B C 1
ATOM 2652 O O . THR B 1 35 ? 3.307 -35.594 -16.344 1 98.81 35 THR B O 1
ATOM 2655 N N . ALA B 1 36 ? 4.32 -33.75 -15.758 1 98.75 36 ALA B N 1
ATOM 2656 C CA . ALA B 1 36 ? 3.115 -32.938 -15.602 1 98.75 36 ALA B CA 1
ATOM 2657 C C . ALA B 1 36 ? 3.418 -31.453 -15.812 1 98.75 36 ALA B C 1
ATOM 2659 O O . ALA B 1 36 ? 4.492 -30.969 -15.438 1 98.75 36 ALA B O 1
ATOM 2660 N N . VAL B 1 37 ? 2.504 -30.719 -16.453 1 98.75 37 VAL B N 1
ATOM 2661 C CA . VAL B 1 37 ? 2.643 -29.297 -16.781 1 98.75 37 VAL B CA 1
ATOM 2662 C C . VAL B 1 37 ? 1.493 -28.516 -16.156 1 98.75 37 VAL B C 1
ATOM 2664 O O . VAL B 1 37 ? 0.322 -28.812 -16.406 1 98.75 37 VAL B O 1
ATOM 2667 N N . GLY B 1 38 ? 1.829 -27.578 -15.312 1 98.19 38 GLY B N 1
ATOM 2668 C CA . GLY B 1 38 ? 0.807 -26.719 -14.719 1 98.19 38 GLY B CA 1
ATOM 2669 C C . GLY B 1 38 ? 0.315 -25.641 -15.672 1 98.19 38 GLY B C 1
ATOM 2670 O O . GLY B 1 38 ? 1.056 -25.203 -16.547 1 98.19 38 GLY B O 1
ATOM 2671 N N . VAL B 1 39 ? -0.934 -25.266 -15.523 1 97.94 39 VAL B N 1
ATOM 2672 C CA . VAL B 1 39 ? -1.559 -24.219 -16.344 1 97.94 39 VAL B CA 1
ATOM 2673 C C . VAL B 1 39 ? -1.965 -23.047 -15.453 1 97.94 39 VAL B C 1
ATOM 2675 O O . VAL B 1 39 ? -2.592 -23.234 -14.406 1 97.94 39 VAL B O 1
ATOM 2678 N N . ASN B 1 40 ? -1.562 -21.875 -15.836 1 96.62 40 ASN B N 1
ATOM 2679 C CA . ASN B 1 40 ? -1.878 -20.656 -15.086 1 96.62 40 ASN B CA 1
ATOM 2680 C C . ASN B 1 40 ? -2.367 -19.547 -16 1 96.62 40 ASN B C 1
ATOM 2682 O O . ASN B 1 40 ? -2.027 -19.516 -17.188 1 96.62 40 ASN B O 1
ATOM 2686 N N . PHE B 1 41 ? -3.09 -18.656 -15.445 1 95.44 41 PHE B N 1
ATOM 2687 C CA . PHE B 1 41 ? -3.598 -17.531 -16.234 1 95.44 41 PHE B CA 1
ATOM 2688 C C . PHE B 1 41 ? -2.451 -16.703 -16.797 1 95.44 41 PHE B C 1
ATOM 2690 O O . PHE B 1 41 ? -2.582 -16.094 -17.859 1 95.44 41 PHE B O 1
ATOM 2697 N N . ILE B 1 42 ? -1.352 -16.641 -16.141 1 95.19 42 ILE B N 1
ATOM 2698 C CA . ILE B 1 42 ? -0.197 -15.883 -16.609 1 95.19 42 ILE B CA 1
ATOM 2699 C C . ILE B 1 42 ? 0.23 -16.391 -17.984 1 95.19 42 ILE B C 1
ATOM 2701 O O . ILE B 1 42 ? 0.776 -15.648 -18.797 1 95.19 42 ILE B O 1
ATOM 2705 N N . ASP B 1 43 ? -0.039 -17.641 -18.297 1 97.25 43 ASP B N 1
ATOM 2706 C CA . ASP B 1 43 ? 0.255 -18.188 -19.609 1 97.25 43 ASP B CA 1
ATOM 2707 C C . ASP B 1 43 ? -0.564 -17.5 -20.703 1 97.25 43 ASP B C 1
ATOM 2709 O O . ASP B 1 43 ? -0.081 -17.297 -21.812 1 97.25 43 ASP B O 1
ATOM 2713 N N . ILE B 1 44 ? -1.75 -17.156 -20.344 1 96.25 44 ILE B N 1
ATOM 2714 C CA . ILE B 1 44 ? -2.619 -16.422 -21.266 1 96.25 44 ILE B CA 1
ATOM 2715 C C . ILE B 1 44 ? -2.066 -15.023 -21.5 1 96.25 44 ILE B C 1
ATOM 2717 O O . ILE B 1 44 ? -2.086 -14.523 -22.625 1 96.25 44 ILE B O 1
ATOM 2721 N N . TYR B 1 45 ? -1.55 -14.422 -20.422 1 94.06 45 TYR B N 1
ATOM 2722 C CA . TYR B 1 45 ? -0.962 -13.094 -20.578 1 94.06 45 TYR B CA 1
ATOM 2723 C C . TYR B 1 45 ? 0.206 -13.133 -21.547 1 94.06 45 TYR B C 1
ATOM 2725 O O . TYR B 1 45 ? 0.349 -12.242 -22.391 1 94.06 45 TYR B O 1
ATOM 2733 N N . PHE B 1 46 ? 0.981 -14.117 -21.484 1 96.06 46 PHE B N 1
ATOM 2734 C CA . PHE B 1 46 ? 2.129 -14.227 -22.375 1 96.06 46 PHE B CA 1
ATOM 2735 C C . PHE B 1 46 ? 1.684 -14.57 -23.797 1 96.06 46 PHE B C 1
ATOM 2737 O O . PHE B 1 46 ? 2.176 -13.992 -24.766 1 96.06 46 PHE B O 1
ATOM 2744 N N . ARG B 1 47 ? 0.772 -15.438 -23.906 1 97.5 47 ARG B N 1
ATOM 2745 C CA . ARG B 1 47 ? 0.281 -15.859 -25.219 1 97.5 47 ARG B CA 1
ATOM 2746 C C . ARG B 1 47 ? -0.335 -14.688 -25.969 1 97.5 47 ARG B C 1
ATOM 2748 O O . ARG B 1 47 ? -0.101 -14.523 -27.172 1 97.5 47 ARG B O 1
ATOM 2755 N N . SER B 1 48 ? -1.058 -13.883 -25.25 1 95.75 48 SER B N 1
ATOM 2756 C CA . SER B 1 48 ? -1.792 -12.773 -25.859 1 95.75 48 SER B CA 1
ATOM 2757 C C . SER B 1 48 ? -0.877 -11.586 -26.125 1 95.75 48 SER B C 1
ATOM 2759 O O . SER B 1 48 ? -1.238 -10.672 -26.875 1 95.75 48 SER B O 1
ATOM 2761 N N . GLY B 1 49 ? 0.245 -11.508 -25.422 1 94.38 49 GLY B N 1
ATOM 2762 C CA . GLY B 1 49 ? 1.152 -10.375 -25.547 1 94.38 49 GLY B CA 1
ATOM 2763 C C . GLY B 1 49 ? 0.927 -9.312 -24.5 1 94.38 49 GLY B C 1
ATOM 2764 O O . GLY B 1 49 ? 1.601 -8.281 -24.5 1 94.38 49 GLY B O 1
ATOM 2765 N N . ALA B 1 50 ? -0.016 -9.578 -23.609 1 89.25 50 ALA B N 1
ATOM 2766 C CA . ALA B 1 50 ? -0.152 -8.664 -22.484 1 89.25 50 ALA B CA 1
ATOM 2767 C C . ALA B 1 50 ? 1.145 -8.586 -21.688 1 89.25 50 ALA B C 1
ATOM 2769 O O . ALA B 1 50 ? 1.512 -7.52 -21.188 1 89.25 50 ALA B O 1
ATOM 2770 N N . TYR B 1 51 ? 1.751 -9.695 -21.422 1 90.44 51 TYR B N 1
ATOM 2771 C CA . TYR B 1 51 ? 3.143 -9.766 -21 1 90.44 51 TYR B CA 1
ATOM 2772 C C . TYR B 1 51 ? 4.059 -10.094 -22.172 1 90.44 51 TYR B C 1
ATOM 2774 O O . TYR B 1 51 ? 3.783 -11.016 -22.938 1 90.44 51 TYR B O 1
ATOM 2782 N N . LYS B 1 52 ? 5.027 -9.391 -22.359 1 91 52 LYS B N 1
ATOM 2783 C CA . LYS B 1 52 ? 5.902 -9.555 -23.516 1 91 52 LYS B CA 1
ATOM 2784 C C . LYS B 1 52 ? 6.945 -10.641 -23.281 1 91 52 LYS B C 1
ATOM 2786 O O . LYS B 1 52 ? 7.539 -10.703 -22.203 1 91 52 LYS B O 1
ATOM 2791 N N . ALA B 1 53 ? 7.102 -11.508 -24.281 1 93.25 53 ALA B N 1
ATOM 2792 C CA . ALA B 1 53 ? 8.211 -12.453 -24.281 1 93.25 53 ALA B CA 1
ATOM 2793 C C . ALA B 1 53 ? 9.484 -11.805 -24.812 1 93.25 53 ALA B C 1
ATOM 2795 O O . ALA B 1 53 ? 9.422 -10.844 -25.578 1 93.25 53 ALA B O 1
ATOM 2796 N N . PRO B 1 54 ? 10.586 -12.344 -24.422 1 92.06 54 PRO B N 1
ATOM 2797 C CA . PRO B 1 54 ? 11.836 -11.766 -24.922 1 92.06 54 PRO B CA 1
ATOM 2798 C C . PRO B 1 54 ? 11.961 -11.883 -26.438 1 92.06 54 PRO B C 1
ATOM 2800 O O . PRO B 1 54 ? 12.547 -11.008 -27.078 1 92.06 54 PRO B O 1
ATOM 2803 N N . SER B 1 55 ? 11.438 -12.953 -26.969 1 95.06 55 SER B N 1
ATOM 2804 C CA . SER B 1 55 ? 11.5 -13.172 -28.406 1 95.06 55 SER B CA 1
ATOM 2805 C C . SER B 1 55 ? 10.383 -14.102 -28.875 1 95.06 55 SER B C 1
ATOM 2807 O O . SER B 1 55 ? 9.828 -14.859 -28.078 1 95.06 55 SER B O 1
ATOM 2809 N N . LEU B 1 56 ? 10.125 -13.906 -30.156 1 96.38 56 LEU B N 1
ATOM 2810 C CA . LEU B 1 56 ? 9.234 -14.828 -30.844 1 96.38 56 LEU B CA 1
ATOM 2811 C C . LEU B 1 56 ? 10 -15.656 -31.875 1 96.38 56 LEU B C 1
ATOM 2813 O O . LEU B 1 56 ? 10.945 -15.172 -32.5 1 96.38 56 LEU B O 1
ATOM 2817 N N . PRO B 1 57 ? 9.656 -16.844 -32.125 1 97.38 57 PRO B N 1
ATOM 2818 C CA . PRO B 1 57 ? 8.672 -17.594 -31.328 1 97.38 57 PRO B CA 1
ATOM 2819 C C . PRO B 1 57 ? 9.188 -17.969 -29.953 1 97.38 57 PRO B C 1
ATOM 2821 O O . PRO B 1 57 ? 10.383 -17.875 -29.672 1 97.38 57 PRO B O 1
ATOM 2824 N N . PHE B 1 58 ? 8.312 -18.344 -29.047 1 97.62 58 PHE B N 1
ATOM 2825 C CA . PHE B 1 58 ? 8.695 -18.844 -27.734 1 97.62 58 PHE B CA 1
ATOM 2826 C C . PHE B 1 58 ? 7.785 -20 -27.297 1 97.62 58 PHE B C 1
ATOM 2828 O O . PHE B 1 58 ? 6.715 -20.203 -27.875 1 97.62 58 PHE B O 1
ATOM 2835 N N . THR B 1 59 ? 8.312 -20.844 -26.359 1 98.31 59 THR B N 1
ATOM 2836 C CA . THR B 1 59 ? 7.527 -21.906 -25.766 1 98.31 59 THR B CA 1
ATOM 2837 C C . THR B 1 59 ? 6.773 -21.406 -24.531 1 98.31 59 THR B C 1
ATOM 2839 O O . THR B 1 59 ? 7.359 -20.766 -23.672 1 98.31 59 THR B O 1
ATOM 2842 N N . LEU B 1 60 ? 5.5 -21.703 -24.406 1 98 60 LEU B N 1
ATOM 2843 C CA . LEU B 1 60 ? 4.637 -21.219 -23.328 1 98 60 LEU B CA 1
ATOM 2844 C C . LEU B 1 60 ? 4.863 -22.016 -22.062 1 98 60 LEU B C 1
ATOM 2846 O O . LEU B 1 60 ? 5.461 -23.094 -22.094 1 98 60 LEU B O 1
ATOM 2850 N N . GLY B 1 61 ? 4.402 -21.375 -20.984 1 98.06 61 GLY B N 1
ATOM 2851 C CA . GLY B 1 61 ? 4.324 -22.094 -19.734 1 98.06 61 GLY B CA 1
ATOM 2852 C C . GLY B 1 61 ? 5.32 -21.609 -18.688 1 98.06 61 GLY B C 1
ATOM 2853 O O . GLY B 1 61 ? 6.438 -21.219 -19.031 1 98.06 61 GLY B O 1
ATOM 2854 N N . LYS B 1 62 ? 4.961 -21.828 -17.375 1 97.88 62 LYS B N 1
ATOM 2855 C CA . LYS B 1 62 ? 5.781 -21.312 -16.281 1 97.88 62 LYS B CA 1
ATOM 2856 C C . LYS B 1 62 ? 5.945 -22.344 -15.18 1 97.88 62 LYS B C 1
ATOM 2858 O O . LYS B 1 62 ? 6.781 -22.188 -14.289 1 97.88 62 LYS B O 1
ATOM 2863 N N . GLU B 1 63 ? 5.184 -23.406 -15.25 1 98.44 63 GLU B N 1
ATOM 2864 C CA . GLU B 1 63 ? 5.078 -24.328 -14.117 1 98.44 63 GLU B CA 1
ATOM 2865 C C . GLU B 1 63 ? 5.094 -25.781 -14.586 1 98.44 63 GLU B C 1
ATOM 2867 O O . GLU B 1 63 ? 4.547 -26.094 -15.641 1 98.44 63 GLU B O 1
ATOM 2872 N N . GLY B 1 64 ? 5.703 -26.625 -13.742 1 98.62 64 GLY B N 1
ATOM 2873 C CA . GLY B 1 64 ? 5.715 -28.031 -14.07 1 98.62 64 GLY B CA 1
ATOM 2874 C C . GLY B 1 64 ? 6.449 -28.875 -13.039 1 98.62 64 GLY B C 1
ATOM 2875 O O . GLY B 1 64 ? 6.914 -28.359 -12.023 1 98.62 64 GLY B O 1
ATOM 2876 N N . ALA B 1 65 ? 6.441 -30.172 -13.289 1 98.81 65 ALA B N 1
ATOM 2877 C CA . ALA B 1 65 ? 7.156 -31.172 -12.5 1 98.81 65 ALA B CA 1
ATOM 2878 C C . ALA B 1 65 ? 7.633 -32.312 -13.383 1 98.81 65 ALA B C 1
ATOM 2880 O O . ALA B 1 65 ? 7.059 -32.562 -14.445 1 98.81 65 ALA B O 1
ATOM 2881 N N . GLY B 1 66 ? 8.664 -32.938 -12.93 1 98.75 66 GLY B N 1
ATOM 2882 C CA . GLY B 1 66 ? 9.203 -34.062 -13.664 1 98.75 66 GLY B CA 1
ATOM 2883 C C . GLY B 1 66 ? 10.445 -34.656 -13.023 1 98.75 66 GLY B C 1
ATOM 2884 O O . GLY B 1 66 ? 10.625 -34.594 -11.805 1 98.75 66 GLY B O 1
ATOM 2885 N N . VAL B 1 67 ? 11.211 -35.312 -13.938 1 98.81 67 VAL B N 1
ATOM 2886 C CA . VAL B 1 67 ? 12.398 -36.031 -13.484 1 98.81 67 VAL B CA 1
ATOM 2887 C C . VAL B 1 67 ? 13.641 -35.438 -14.156 1 98.81 67 VAL B C 1
ATOM 2889 O O . VAL B 1 67 ? 13.672 -35.25 -15.375 1 98.81 67 VAL B O 1
ATOM 2892 N N . VAL B 1 68 ? 14.648 -35.156 -13.305 1 98.88 68 VAL B N 1
ATOM 2893 C CA . VAL B 1 68 ? 15.914 -34.656 -13.844 1 98.88 68 VAL B CA 1
ATOM 2894 C C . VAL B 1 68 ? 16.547 -35.719 -14.742 1 98.88 68 VAL B C 1
ATOM 2896 O O . VAL B 1 68 ? 16.719 -36.875 -14.328 1 98.88 68 VAL B O 1
ATOM 2899 N N . ASP B 1 69 ? 16.906 -35.344 -15.969 1 98.44 69 ASP B N 1
ATOM 2900 C CA . ASP B 1 69 ? 17.516 -36.375 -16.812 1 98.44 69 ASP B CA 1
ATOM 2901 C C . ASP B 1 69 ? 18.859 -35.906 -17.359 1 98.44 69 ASP B C 1
ATOM 2903 O O . ASP B 1 69 ? 19.594 -36.688 -17.969 1 98.44 69 ASP B O 1
ATOM 2907 N N . ALA B 1 70 ? 19.203 -34.625 -17.156 1 98.62 70 ALA B N 1
ATOM 2908 C CA . ALA B 1 70 ? 20.531 -34.125 -17.516 1 98.62 70 ALA B CA 1
ATOM 2909 C C . ALA B 1 70 ? 20.922 -32.969 -16.609 1 98.62 70 ALA B C 1
ATOM 2911 O O . ALA B 1 70 ? 20.078 -32.219 -16.141 1 98.62 70 ALA B O 1
ATOM 2912 N N . LEU B 1 71 ? 22.234 -32.875 -16.375 1 98.56 71 LEU B N 1
ATOM 2913 C CA . LEU B 1 71 ? 22.812 -31.812 -15.547 1 98.56 71 LEU B CA 1
ATOM 2914 C C . LEU B 1 71 ? 23.766 -30.938 -16.359 1 98.56 71 LEU B C 1
ATOM 2916 O O . LEU B 1 71 ? 24.531 -31.438 -17.172 1 98.56 71 LEU B O 1
ATOM 2920 N N . GLY B 1 72 ? 23.609 -29.656 -16.203 1 98.25 72 GLY B N 1
ATOM 2921 C CA . GLY B 1 72 ? 24.625 -28.766 -16.734 1 98.25 72 GLY B CA 1
ATOM 2922 C C . GLY B 1 72 ? 25.875 -28.688 -15.883 1 98.25 72 GLY B C 1
ATOM 2923 O O . GLY B 1 72 ? 25.922 -29.281 -14.797 1 98.25 72 GLY B O 1
ATOM 2924 N N . GLU B 1 73 ? 26.844 -27.953 -16.406 1 97.69 73 GLU B N 1
ATOM 2925 C CA . GLU B 1 73 ? 28.125 -27.797 -15.727 1 97.69 73 GLU B CA 1
ATOM 2926 C C . GLU B 1 73 ? 27.938 -27.172 -14.352 1 97.69 73 GLU B C 1
ATOM 2928 O O . GLU B 1 73 ? 27.172 -26.203 -14.203 1 97.69 73 GLU B O 1
ATOM 2933 N N . GLY B 1 74 ? 28.547 -27.766 -13.305 1 97.19 74 GLY B N 1
ATOM 2934 C CA . GLY B 1 74 ? 28.625 -27.156 -11.992 1 97.19 74 GLY B CA 1
ATOM 2935 C C . GLY B 1 74 ? 27.438 -27.484 -11.102 1 97.19 74 GLY B C 1
ATOM 2936 O O . GLY B 1 74 ? 27.375 -27.062 -9.945 1 97.19 74 GLY B O 1
ATOM 2937 N N . VAL B 1 75 ? 26.453 -28.219 -11.641 1 98.06 75 VAL B N 1
ATOM 2938 C CA . VAL B 1 75 ? 25.281 -28.547 -10.844 1 98.06 75 VAL B CA 1
ATOM 2939 C C . VAL B 1 75 ? 25.625 -29.672 -9.867 1 98.06 75 VAL B C 1
ATOM 2941 O O . VAL B 1 75 ? 26.062 -30.75 -10.281 1 98.06 75 VAL B O 1
ATOM 2944 N N . THR B 1 76 ? 25.438 -29.391 -8.539 1 97.06 76 THR B N 1
ATOM 2945 C CA . THR B 1 76 ? 25.766 -30.406 -7.535 1 97.06 76 THR B CA 1
ATOM 2946 C C . THR B 1 76 ? 24.578 -30.656 -6.617 1 97.06 76 THR B C 1
ATOM 2948 O O . THR B 1 76 ? 24.547 -31.641 -5.887 1 97.06 76 THR B O 1
ATOM 2951 N N . ASP B 1 77 ? 23.625 -29.828 -6.637 1 96.25 77 ASP B N 1
ATOM 2952 C CA . ASP B 1 77 ? 22.531 -29.891 -5.672 1 96.25 77 ASP B CA 1
ATOM 2953 C C . ASP B 1 77 ? 21.391 -30.734 -6.195 1 96.25 77 ASP B C 1
ATOM 2955 O O . ASP B 1 77 ? 20.406 -30.969 -5.488 1 96.25 77 ASP B O 1
ATOM 2959 N N . PHE B 1 78 ? 21.438 -31.25 -7.457 1 98.31 78 PHE B N 1
ATOM 2960 C CA . PHE B 1 78 ? 20.453 -32.125 -8.07 1 98.31 78 PHE B CA 1
ATOM 2961 C C . PHE B 1 78 ? 21.125 -33.344 -8.734 1 98.31 78 PHE B C 1
ATOM 2963 O O . PHE B 1 78 ? 22.297 -33.25 -9.086 1 98.31 78 PHE B O 1
ATOM 2970 N N . ARG B 1 79 ? 20.344 -34.438 -8.883 1 98.25 79 ARG B N 1
ATOM 2971 C CA . ARG B 1 79 ? 20.844 -35.656 -9.539 1 98.25 79 ARG B CA 1
ATOM 2972 C C . ARG B 1 79 ? 19.844 -36.156 -10.57 1 98.25 79 ARG B C 1
ATOM 2974 O O . ARG B 1 79 ? 18.641 -35.969 -10.422 1 98.25 79 ARG B O 1
ATOM 2981 N N . VAL B 1 80 ? 20.422 -36.781 -11.516 1 98.62 80 VAL B N 1
ATOM 2982 C CA . VAL B 1 80 ? 19.578 -37.438 -12.508 1 98.62 80 VAL B CA 1
ATOM 2983 C C . VAL B 1 80 ? 18.672 -38.469 -11.812 1 98.62 80 VAL B C 1
ATOM 2985 O O . VAL B 1 80 ? 19.125 -39.219 -10.945 1 98.62 80 VAL B O 1
ATOM 2988 N N . GLY B 1 81 ? 17.438 -38.406 -12.148 1 98.5 81 GLY B N 1
ATOM 2989 C CA . GLY B 1 81 ? 16.484 -39.344 -11.578 1 98.5 81 GLY B CA 1
ATOM 2990 C C . GLY B 1 81 ? 15.633 -38.719 -10.484 1 98.5 81 GLY B C 1
ATOM 2991 O O . GLY B 1 81 ? 14.602 -39.281 -10.109 1 98.5 81 GLY B O 1
ATOM 2992 N N . GLU B 1 82 ? 15.977 -37.562 -10 1 98.5 82 GLU B N 1
ATOM 2993 C CA . GLU B 1 82 ? 15.234 -36.906 -8.914 1 98.5 82 GLU B CA 1
ATOM 2994 C C . GLU B 1 82 ? 13.992 -36.219 -9.445 1 98.5 82 GLU B C 1
ATOM 2996 O O . GLU B 1 82 ? 13.992 -35.688 -10.555 1 98.5 82 GLU B O 1
ATOM 3001 N N . ARG B 1 83 ? 12.945 -36.188 -8.609 1 98.69 83 ARG B N 1
ATOM 3002 C CA . ARG B 1 83 ? 11.719 -35.469 -8.93 1 98.69 83 ARG B CA 1
ATOM 3003 C C . ARG B 1 83 ? 11.812 -34.031 -8.508 1 98.69 83 ARG B C 1
ATOM 3005 O O . ARG B 1 83 ? 12.188 -33.719 -7.371 1 98.69 83 ARG B O 1
ATOM 3012 N N . VAL B 1 84 ? 11.492 -33.125 -9.43 1 98.81 84 VAL B N 1
ATOM 3013 C CA . VAL B 1 84 ? 11.609 -31.703 -9.141 1 98.81 84 VAL B CA 1
ATOM 3014 C C . VAL B 1 84 ? 10.375 -30.969 -9.656 1 98.81 84 VAL B C 1
ATOM 3016 O O . VAL B 1 84 ? 9.602 -31.531 -10.445 1 98.81 84 VAL B O 1
ATOM 3019 N N . ALA B 1 85 ? 10.148 -29.797 -9.141 1 98.75 85 ALA B N 1
ATOM 3020 C CA . ALA B 1 85 ? 9.07 -28.906 -9.562 1 98.75 85 ALA B CA 1
ATOM 3021 C C . ALA B 1 85 ? 9.531 -27.453 -9.547 1 98.75 85 ALA B C 1
ATOM 3023 O O . ALA B 1 85 ? 10.555 -27.125 -8.953 1 98.75 85 ALA B O 1
ATOM 3024 N N . TYR B 1 86 ? 8.867 -26.625 -10.227 1 98.31 86 TYR B N 1
ATOM 3025 C CA . TYR B 1 86 ? 9.242 -25.219 -10.352 1 98.31 86 TYR B CA 1
ATOM 3026 C C . TYR B 1 86 ? 8.016 -24.359 -10.648 1 98.31 86 TYR B C 1
ATOM 3028 O O . TYR B 1 86 ? 7.027 -24.844 -11.195 1 98.31 86 TYR B O 1
ATOM 3036 N N . ALA B 1 87 ? 8.078 -23.156 -10.133 1 97.19 87 ALA B N 1
ATOM 3037 C CA . ALA B 1 87 ? 7.164 -22.062 -10.438 1 97.19 87 ALA B CA 1
ATOM 3038 C C . ALA B 1 87 ? 7.914 -20.875 -11.023 1 97.19 87 ALA B C 1
ATOM 3040 O O . ALA B 1 87 ? 8.883 -20.391 -10.438 1 97.19 87 ALA B O 1
ATOM 3041 N N . GLY B 1 88 ? 7.633 -20.453 -12.219 1 94.38 88 GLY B N 1
ATOM 3042 C CA . GLY B 1 88 ? 8.289 -19.312 -12.852 1 94.38 88 GLY B CA 1
ATOM 3043 C C . GLY B 1 88 ? 9.312 -19.719 -13.898 1 94.38 88 GLY B C 1
ATOM 3044 O O . GLY B 1 88 ? 10.148 -18.922 -14.305 1 94.38 88 GLY B O 1
ATOM 3045 N N . ALA B 1 89 ? 9.406 -20.969 -14.219 1 95.81 89 ALA B N 1
ATOM 3046 C CA . ALA B 1 89 ? 10.25 -21.422 -15.32 1 95.81 89 ALA B CA 1
ATOM 3047 C C . ALA B 1 89 ? 9.742 -20.891 -16.656 1 95.81 89 ALA B C 1
ATOM 3049 O O . ALA B 1 89 ? 8.664 -20.281 -16.719 1 95.81 89 ALA B O 1
ATOM 3050 N N . THR B 1 90 ? 10.578 -21 -17.641 1 95.31 90 THR B N 1
ATOM 3051 C CA . THR B 1 90 ? 10.188 -20.562 -18.984 1 95.31 90 THR B CA 1
ATOM 3052 C C . THR B 1 90 ? 10.055 -21.75 -19.922 1 95.31 90 THR B C 1
ATOM 3054 O O . THR B 1 90 ? 10.953 -22.609 -19.984 1 95.31 90 THR B O 1
ATOM 3057 N N . GLY B 1 91 ? 8.945 -21.844 -20.562 1 97.5 91 GLY B N 1
ATOM 3058 C CA . GLY B 1 91 ? 8.805 -22.797 -21.656 1 97.5 91 GLY B CA 1
ATOM 3059 C C . GLY B 1 91 ? 8.391 -24.172 -21.188 1 97.5 91 GLY B C 1
ATOM 3060 O O . GLY B 1 91 ? 8.875 -25.188 -21.703 1 97.5 91 GLY B O 1
ATOM 3061 N N . THR B 1 92 ? 7.523 -24.266 -20.234 1 98.56 92 THR B N 1
ATOM 3062 C CA . THR B 1 92 ? 7.207 -25.547 -19.625 1 98.56 92 THR B CA 1
ATOM 3063 C C . THR B 1 92 ? 6.125 -26.266 -20.422 1 98.56 92 THR B C 1
ATOM 3065 O O . THR B 1 92 ? 5.859 -27.453 -20.172 1 98.56 92 THR B O 1
ATOM 3068 N N . TYR B 1 93 ? 5.457 -25.594 -21.328 1 98.75 93 TYR B N 1
ATOM 3069 C CA . TYR B 1 93 ? 4.543 -26.297 -22.219 1 98.75 93 TYR B CA 1
ATOM 3070 C C . TYR B 1 93 ? 5.305 -27.156 -23.219 1 98.75 93 TYR B C 1
ATOM 3072 O O . TYR B 1 93 ? 5.207 -26.953 -24.422 1 98.75 93 TYR B O 1
ATOM 3080 N N . ALA B 1 94 ? 6.023 -28.188 -22.719 1 98.75 94 ALA B N 1
ATOM 3081 C CA . ALA B 1 94 ? 6.91 -29.031 -23.516 1 98.75 94 ALA B CA 1
ATOM 3082 C C . ALA B 1 94 ? 7.16 -30.375 -22.828 1 98.75 94 ALA B C 1
ATOM 3084 O O . ALA B 1 94 ? 6.848 -30.531 -21.641 1 98.75 94 ALA B O 1
ATOM 3085 N N . GLU B 1 95 ? 7.699 -31.297 -23.578 1 98.81 95 GLU B N 1
ATOM 3086 C CA . GLU B 1 95 ? 8.055 -32.594 -23.016 1 98.81 95 GLU B CA 1
ATOM 3087 C C . GLU B 1 95 ? 9.266 -32.5 -22.094 1 98.81 95 GLU B C 1
ATOM 3089 O O . GLU B 1 95 ? 9.375 -33.25 -21.125 1 98.81 95 GLU B O 1
ATOM 3094 N N . GLU B 1 96 ? 10.148 -31.625 -22.469 1 98.69 96 GLU B N 1
ATOM 3095 C CA . GLU B 1 96 ? 11.359 -31.344 -21.688 1 98.69 96 GLU B CA 1
ATOM 3096 C C . GLU B 1 96 ? 11.562 -29.844 -21.5 1 98.69 96 GLU B C 1
ATOM 3098 O O . GLU B 1 96 ? 11.148 -29.047 -22.328 1 98.69 96 GLU B O 1
ATOM 3103 N N . VAL B 1 97 ? 12.227 -29.516 -20.453 1 98.5 97 VAL B N 1
ATOM 3104 C CA . VAL B 1 97 ? 12.508 -28.109 -20.188 1 98.5 97 VAL B CA 1
ATOM 3105 C C . VAL B 1 97 ? 13.859 -27.969 -19.484 1 98.5 97 VAL B C 1
ATOM 3107 O O . VAL B 1 97 ? 14.273 -28.875 -18.75 1 98.5 97 VAL B O 1
ATOM 3110 N N . VAL B 1 98 ? 14.547 -26.984 -19.812 1 98.56 98 VAL B N 1
ATOM 3111 C CA . VAL B 1 98 ? 15.766 -26.609 -19.094 1 98.56 98 VAL B CA 1
ATOM 3112 C C . VAL B 1 98 ? 15.469 -25.469 -18.125 1 98.56 98 VAL B C 1
ATOM 3114 O O . VAL B 1 98 ? 14.859 -24.469 -18.5 1 98.56 98 VAL B O 1
ATOM 3117 N N . VAL B 1 99 ? 15.875 -25.688 -16.859 1 98.19 99 VAL B N 1
ATOM 3118 C CA . VAL B 1 99 ? 15.578 -24.688 -15.828 1 98.19 99 VAL B CA 1
ATOM 3119 C C . VAL B 1 99 ? 16.844 -24.406 -15.016 1 98.19 99 VAL B C 1
ATOM 3121 O O . VAL B 1 99 ? 17.703 -25.281 -14.859 1 98.19 99 VAL B O 1
ATOM 3124 N N . ASP B 1 100 ? 16.953 -23.141 -14.578 1 97.5 100 ASP B N 1
ATOM 3125 C CA . ASP B 1 100 ? 18 -22.812 -13.625 1 97.5 100 ASP B CA 1
ATOM 3126 C C . ASP B 1 100 ? 17.75 -23.453 -12.273 1 97.5 100 ASP B C 1
ATOM 3128 O O . ASP B 1 100 ? 16.641 -23.375 -11.734 1 97.5 100 ASP B O 1
ATOM 3132 N N . THR B 1 101 ? 18.781 -24.047 -11.703 1 97.31 101 THR B N 1
ATOM 3133 C CA . THR B 1 101 ? 18.625 -24.797 -10.453 1 97.31 101 THR B CA 1
ATOM 3134 C C . THR B 1 101 ? 18.141 -23.875 -9.336 1 97.31 101 THR B C 1
ATOM 3136 O O . THR B 1 101 ? 17.484 -24.312 -8.398 1 97.31 101 THR B O 1
ATOM 3139 N N . LYS B 1 102 ? 18.359 -22.609 -9.469 1 96 102 LYS B N 1
ATOM 3140 C CA . LYS B 1 102 ? 17.984 -21.641 -8.445 1 96 102 LYS B CA 1
ATOM 3141 C C . LYS B 1 102 ? 16.469 -21.547 -8.297 1 96 102 LYS B C 1
ATOM 3143 O O . LYS B 1 102 ? 15.969 -21.109 -7.262 1 96 102 LYS B O 1
ATOM 3148 N N . GLY B 1 103 ? 15.75 -21.938 -9.289 1 97.25 103 GLY B N 1
ATOM 3149 C CA . GLY B 1 103 ? 14.297 -21.844 -9.258 1 97.25 103 GLY B CA 1
ATOM 3150 C C . GLY B 1 103 ? 13.609 -23.188 -9.172 1 97.25 103 GLY B C 1
ATOM 3151 O O . GLY B 1 103 ? 12.43 -23.312 -9.508 1 97.25 103 GLY B O 1
ATOM 3152 N N . VAL B 1 104 ? 14.312 -24.219 -8.734 1 98.25 104 VAL B N 1
ATOM 3153 C CA . VAL B 1 104 ? 13.805 -25.594 -8.75 1 98.25 104 VAL B CA 1
ATOM 3154 C C . VAL B 1 104 ? 13.781 -26.141 -7.328 1 98.25 104 VAL B C 1
ATOM 3156 O O . VAL B 1 104 ? 14.688 -25.875 -6.535 1 98.25 104 VAL B O 1
ATOM 3159 N N . VAL B 1 105 ? 12.75 -26.906 -7.012 1 98.5 105 VAL B N 1
ATOM 3160 C CA . VAL B 1 105 ? 12.68 -27.547 -5.699 1 98.5 105 VAL B CA 1
ATOM 3161 C C . VAL B 1 105 ? 12.555 -29.062 -5.863 1 98.5 105 VAL B C 1
ATOM 3163 O O . VAL B 1 105 ? 12.008 -29.531 -6.859 1 98.5 105 VAL B O 1
ATOM 3166 N N . HIS B 1 106 ? 13.047 -29.75 -4.883 1 98.31 106 HIS B N 1
ATOM 3167 C CA . HIS B 1 106 ? 12.797 -31.188 -4.809 1 98.31 106 HIS B CA 1
ATOM 3168 C C . HIS B 1 106 ? 11.352 -31.469 -4.402 1 98.31 106 HIS B C 1
ATOM 3170 O O . HIS B 1 106 ? 10.805 -30.797 -3.531 1 98.31 106 HIS B O 1
ATOM 3176 N N . VAL B 1 107 ? 10.781 -32.406 -5.016 1 97.69 107 VAL B N 1
ATOM 3177 C CA . VAL B 1 107 ? 9.414 -32.812 -4.676 1 97.69 107 VAL B CA 1
ATOM 3178 C C . VAL B 1 107 ? 9.438 -33.938 -3.658 1 97.69 107 VAL B C 1
ATOM 3180 O O . VAL B 1 107 ? 10.023 -35 -3.91 1 97.69 107 VAL B O 1
ATOM 3183 N N . PRO B 1 108 ? 8.82 -33.75 -2.512 1 96.56 108 PRO B N 1
ATOM 3184 C CA . PRO B 1 108 ? 8.727 -34.844 -1.54 1 96.56 108 PRO B CA 1
ATOM 3185 C C . PRO B 1 108 ? 8.047 -36.062 -2.109 1 96.56 108 PRO B C 1
ATOM 3187 O O . PRO B 1 108 ? 7.156 -35.969 -2.957 1 96.56 108 PRO B O 1
ATOM 3190 N N . ASP B 1 109 ? 8.32 -37.188 -1.521 1 95.44 109 ASP B N 1
ATOM 3191 C CA . ASP B 1 109 ? 7.777 -38.469 -1.986 1 95.44 109 ASP B CA 1
ATOM 3192 C C . ASP B 1 109 ? 6.262 -38.5 -1.806 1 95.44 109 ASP B C 1
ATOM 3194 O O . ASP B 1 109 ? 5.559 -39.188 -2.572 1 95.44 109 ASP B O 1
ATOM 3198 N N . SER B 1 110 ? 5.781 -37.781 -0.861 1 94.81 110 SER B N 1
ATOM 3199 C CA . SER B 1 110 ? 4.363 -37.844 -0.516 1 94.81 110 SER B CA 1
ATOM 3200 C C . SER B 1 110 ? 3.529 -37.031 -1.5 1 94.81 110 SER B C 1
ATOM 3202 O O . SER B 1 110 ? 2.299 -37.062 -1.464 1 94.81 110 SER B O 1
ATOM 3204 N N . ILE B 1 111 ? 4.133 -36.344 -2.436 1 96.12 111 ILE B N 1
ATOM 3205 C CA . ILE B 1 111 ? 3.428 -35.469 -3.367 1 96.12 111 ILE B CA 1
ATOM 3206 C C . ILE B 1 111 ? 3.631 -35.969 -4.797 1 96.12 111 ILE B C 1
ATOM 3208 O O . ILE B 1 111 ? 4.766 -36.125 -5.254 1 96.12 111 ILE B O 1
ATOM 3212 N N . SER B 1 112 ? 2.572 -36.25 -5.449 1 97.12 112 SER B N 1
ATOM 3213 C CA . SER B 1 112 ? 2.664 -36.719 -6.828 1 97.12 112 SER B CA 1
ATOM 3214 C C . SER B 1 112 ? 3.154 -35.625 -7.758 1 97.12 112 SER B C 1
ATOM 3216 O O . SER B 1 112 ? 3.068 -34.438 -7.422 1 97.12 112 SER B O 1
ATOM 3218 N N . ASP B 1 113 ? 3.615 -35.969 -8.914 1 97.81 113 ASP B N 1
ATOM 3219 C CA . ASP B 1 113 ? 4.055 -34.969 -9.898 1 97.81 113 ASP B CA 1
ATOM 3220 C C . ASP B 1 113 ? 2.893 -34.094 -10.352 1 97.81 113 ASP B C 1
ATOM 3222 O O . ASP B 1 113 ? 3.064 -32.906 -10.555 1 97.81 113 ASP B O 1
ATOM 3226 N N . GLU B 1 114 ? 1.763 -34.719 -10.516 1 97.69 114 GLU B N 1
ATOM 3227 C CA . GLU B 1 114 ? 0.589 -33.969 -10.914 1 97.69 114 GLU B CA 1
ATOM 3228 C C . GLU B 1 114 ? 0.255 -32.875 -9.883 1 97.69 114 GLU B C 1
ATOM 3230 O O . GLU B 1 114 ? 0.013 -31.734 -10.234 1 97.69 114 GLU B O 1
ATOM 3235 N N . THR B 1 115 ? 0.286 -33.281 -8.609 1 97.75 115 THR B N 1
ATOM 3236 C CA . THR B 1 115 ? 0.013 -32.312 -7.539 1 97.75 115 THR B CA 1
ATOM 3237 C C . THR B 1 115 ? 1.072 -31.234 -7.508 1 97.75 115 THR B C 1
ATOM 3239 O O . THR B 1 115 ? 0.743 -30.047 -7.41 1 97.75 115 THR B O 1
ATOM 3242 N N . ALA B 1 116 ? 2.287 -31.625 -7.656 1 97.94 116 ALA B N 1
ATOM 3243 C CA . ALA B 1 116 ? 3.385 -30.656 -7.641 1 97.94 116 ALA B CA 1
ATOM 3244 C C . ALA B 1 116 ? 3.252 -29.656 -8.789 1 97.94 116 ALA B C 1
ATOM 3246 O O . ALA B 1 116 ? 3.35 -28.453 -8.578 1 97.94 116 ALA B O 1
ATOM 3247 N N . ALA B 1 117 ? 2.934 -30.156 -9.984 1 98.06 117 ALA B N 1
ATOM 3248 C CA . ALA B 1 117 ? 2.814 -29.297 -11.164 1 98.06 117 ALA B CA 1
ATOM 3249 C C . ALA B 1 117 ? 1.594 -28.391 -11.062 1 98.06 117 ALA B C 1
ATOM 3251 O O . ALA B 1 117 ? 1.521 -27.359 -11.742 1 98.06 117 ALA B O 1
ATOM 3252 N N . ALA B 1 118 ? 0.668 -28.797 -10.227 1 97.19 118 ALA B N 1
ATOM 3253 C CA . ALA B 1 118 ? -0.596 -28.078 -10.141 1 97.19 118 ALA B CA 1
ATOM 3254 C C . ALA B 1 118 ? -0.526 -26.984 -9.07 1 97.19 118 ALA B C 1
ATOM 3256 O O . ALA B 1 118 ? -1.371 -26.094 -9.031 1 97.19 118 ALA B O 1
ATOM 3257 N N . MET B 1 119 ? 0.531 -27.016 -8.227 1 97.94 119 MET B N 1
ATOM 3258 C CA . MET B 1 119 ? 0.338 -26.203 -7.031 1 97.94 119 MET B CA 1
ATOM 3259 C C . MET B 1 119 ? 1.484 -25.219 -6.852 1 97.94 119 MET B C 1
ATOM 3261 O O . MET B 1 119 ? 1.373 -24.266 -6.078 1 97.94 119 MET B O 1
ATOM 3265 N N . MET B 1 120 ? 2.615 -25.438 -7.559 1 98.12 120 MET B N 1
ATOM 3266 C CA . MET B 1 120 ? 3.785 -24.641 -7.188 1 98.12 120 MET B CA 1
ATOM 3267 C C . MET B 1 120 ? 3.51 -23.156 -7.367 1 98.12 120 MET B C 1
ATOM 3269 O O . MET B 1 120 ? 3.682 -22.375 -6.434 1 98.12 120 MET B O 1
ATOM 3273 N N . LEU B 1 121 ? 3.043 -22.781 -8.547 1 98.12 121 LEU B N 1
ATOM 3274 C CA . LEU B 1 121 ? 2.811 -21.375 -8.805 1 98.12 121 LEU B CA 1
ATOM 3275 C C . LEU B 1 121 ? 1.621 -20.859 -7.996 1 98.12 121 LEU B C 1
ATOM 3277 O O . LEU B 1 121 ? 1.738 -19.875 -7.266 1 98.12 121 LEU B O 1
ATOM 3281 N N . LYS B 1 122 ? 0.483 -21.547 -8.008 1 98.19 122 LYS B N 1
ATOM 3282 C CA . LYS B 1 122 ? -0.731 -21.109 -7.32 1 98.19 122 LYS B CA 1
ATOM 3283 C C . LYS B 1 122 ? -0.562 -21.203 -5.805 1 98.19 122 LYS B C 1
ATOM 3285 O O . LYS B 1 122 ? -1.004 -20.297 -5.078 1 98.19 122 LYS B O 1
ATOM 3290 N N . GLY B 1 123 ? 0.043 -22.266 -5.379 1 98.62 123 GLY B N 1
ATOM 3291 C CA . GLY B 1 123 ? 0.262 -22.422 -3.951 1 98.62 123 GLY B CA 1
ATOM 3292 C C . GLY B 1 123 ? 1.222 -21.406 -3.371 1 98.62 123 GLY B C 1
ATOM 3293 O O . GLY B 1 123 ? 0.991 -20.875 -2.279 1 98.62 123 GLY B O 1
ATOM 3294 N N . LEU B 1 124 ? 2.279 -21.156 -4.105 1 98.81 124 LEU B N 1
ATOM 3295 C CA . LEU B 1 124 ? 3.229 -20.156 -3.639 1 98.81 124 LEU B CA 1
ATOM 3296 C C . LEU B 1 124 ? 2.621 -18.75 -3.717 1 98.81 124 LEU B C 1
ATOM 3298 O O . LEU B 1 124 ? 2.928 -17.891 -2.889 1 98.81 124 LEU B O 1
ATOM 3302 N N . THR B 1 125 ? 1.731 -18.547 -4.691 1 98.69 125 THR B N 1
ATOM 3303 C CA . THR B 1 125 ? 0.966 -17.312 -4.738 1 98.69 125 THR B CA 1
ATOM 3304 C C . THR B 1 125 ? 0.093 -17.172 -3.492 1 98.69 125 THR B C 1
ATOM 3306 O O . THR B 1 125 ? 0.11 -16.125 -2.83 1 98.69 125 THR B O 1
ATOM 3309 N N . ALA B 1 126 ? -0.632 -18.219 -3.143 1 98.81 126 ALA B N 1
ATOM 3310 C CA . ALA B 1 126 ? -1.438 -18.188 -1.924 1 98.81 126 ALA B CA 1
ATOM 3311 C C . ALA B 1 126 ? -0.567 -17.938 -0.694 1 98.81 126 ALA B C 1
ATOM 3313 O O . ALA B 1 126 ? -0.941 -17.172 0.193 1 98.81 126 ALA B O 1
ATOM 3314 N N . GLN B 1 127 ? 0.593 -18.625 -0.715 1 98.88 127 GLN B N 1
ATOM 3315 C CA . GLN B 1 127 ? 1.516 -18.516 0.41 1 98.88 127 GLN B CA 1
ATOM 3316 C C . GLN B 1 127 ? 1.936 -17.062 0.635 1 98.88 127 GLN B C 1
ATOM 3318 O O . GLN B 1 127 ? 1.8 -16.547 1.742 1 98.88 127 GLN B O 1
ATOM 3323 N N . TYR B 1 128 ? 2.439 -16.375 -0.417 1 98.75 128 TYR B N 1
ATOM 3324 C CA . TYR B 1 128 ? 2.941 -15.039 -0.148 1 98.75 128 TYR B CA 1
ATOM 3325 C C . TYR B 1 128 ? 1.795 -14.07 0.12 1 98.75 128 TYR B C 1
ATOM 3327 O O . TYR B 1 128 ? 1.95 -13.109 0.873 1 98.75 128 TYR B O 1
ATOM 3335 N N . LEU B 1 129 ? 0.619 -14.297 -0.474 1 98.94 129 LEU B N 1
ATOM 3336 C CA . LEU B 1 129 ? -0.524 -13.43 -0.215 1 98.94 129 LEU B CA 1
ATOM 3337 C C . LEU B 1 129 ? -0.929 -13.484 1.254 1 98.94 129 LEU B C 1
ATOM 3339 O O . LEU B 1 129 ? -1.11 -12.445 1.892 1 98.94 129 LEU B O 1
ATOM 3343 N N . LEU B 1 130 ? -0.985 -14.727 1.854 1 98.88 130 LEU B N 1
ATOM 3344 C CA . LEU B 1 130 ? -1.528 -14.938 3.191 1 98.88 130 LEU B CA 1
ATOM 3345 C C . LEU B 1 130 ? -0.456 -14.727 4.254 1 98.88 130 LEU B C 1
ATOM 3347 O O . LEU B 1 130 ? -0.771 -14.406 5.402 1 98.88 130 LEU B O 1
ATOM 3351 N N . ARG B 1 131 ? 0.812 -14.867 3.793 1 98.56 131 ARG B N 1
ATOM 3352 C CA . ARG B 1 131 ? 1.853 -14.93 4.812 1 98.56 131 ARG B CA 1
ATOM 3353 C C . ARG B 1 131 ? 2.773 -13.719 4.734 1 98.56 131 ARG B C 1
ATOM 3355 O O . ARG B 1 131 ? 3.473 -13.398 5.695 1 98.56 131 ARG B O 1
ATOM 3362 N N . ARG B 1 132 ? 2.789 -13.047 3.594 1 98.31 132 ARG B N 1
ATOM 3363 C CA . ARG B 1 132 ? 3.766 -11.977 3.43 1 98.31 132 ARG B CA 1
ATOM 3364 C C . ARG B 1 132 ? 3.082 -10.664 3.045 1 98.31 132 ARG B C 1
ATOM 3366 O O . ARG B 1 132 ? 3.277 -9.641 3.701 1 98.31 132 ARG B O 1
ATOM 3373 N N . THR B 1 133 ? 2.232 -10.664 2.008 1 98.69 133 THR B N 1
ATOM 3374 C CA . THR B 1 133 ? 1.525 -9.461 1.598 1 98.69 133 THR B CA 1
ATOM 3375 C C . THR B 1 133 ? 0.679 -8.914 2.742 1 98.69 133 THR B C 1
ATOM 3377 O O . THR B 1 133 ? 0.788 -7.734 3.096 1 98.69 133 THR B O 1
ATOM 3380 N N . TYR B 1 134 ? -0.102 -9.75 3.256 1 98.69 134 TYR B N 1
ATOM 3381 C CA . TYR B 1 134 ? -0.813 -9.547 4.516 1 98.69 134 TYR B CA 1
ATOM 3382 C C . TYR B 1 134 ? -0.735 -10.797 5.387 1 98.69 134 TYR B C 1
ATOM 3384 O O . TYR B 1 134 ? -1.248 -11.852 5.016 1 98.69 134 TYR B O 1
ATOM 3392 N N . ARG B 1 135 ? -0.039 -10.688 6.52 1 98.5 135 ARG B N 1
ATOM 3393 C CA . ARG B 1 135 ? 0.097 -11.852 7.387 1 98.5 135 ARG B CA 1
ATOM 3394 C C . ARG B 1 135 ? -1.207 -12.141 8.125 1 98.5 135 ARG B C 1
ATOM 3396 O O . ARG B 1 135 ? -1.478 -11.547 9.172 1 98.5 135 ARG B O 1
ATOM 3403 N N . VAL B 1 136 ? -1.974 -13.031 7.586 1 98.81 136 VAL B N 1
ATOM 3404 C CA . VAL B 1 136 ? -3.281 -13.383 8.125 1 98.81 136 VAL B CA 1
ATOM 3405 C C . VAL B 1 136 ? -3.117 -13.969 9.531 1 98.81 136 VAL B C 1
ATOM 3407 O O . VAL B 1 136 ? -2.242 -14.805 9.758 1 98.81 136 VAL B O 1
ATOM 3410 N N . GLN B 1 137 ? -3.9 -13.469 10.422 1 98.25 137 GLN B N 1
ATOM 3411 C CA . GLN B 1 137 ? -3.904 -13.914 11.812 1 98.25 137 GLN B CA 1
ATOM 3412 C C . GLN B 1 137 ? -5.227 -14.578 12.172 1 98.25 137 GLN B C 1
ATOM 3414 O O . GLN B 1 137 ? -6.246 -14.344 11.516 1 98.25 137 GLN B O 1
ATOM 3419 N N . PRO B 1 138 ? -5.102 -15.523 13.219 1 98.56 138 PRO B N 1
ATOM 3420 C CA . PRO B 1 138 ? -6.387 -16 13.727 1 98.56 138 PRO B CA 1
ATOM 3421 C C . PRO B 1 138 ? -7.332 -14.859 14.109 1 98.56 138 PRO B C 1
ATOM 3423 O O . PRO B 1 138 ? -6.91 -13.898 14.758 1 98.56 138 PRO B O 1
ATOM 3426 N N . GLY B 1 139 ? -8.57 -14.93 13.648 1 98.38 139 GLY B N 1
ATOM 3427 C CA . GLY B 1 1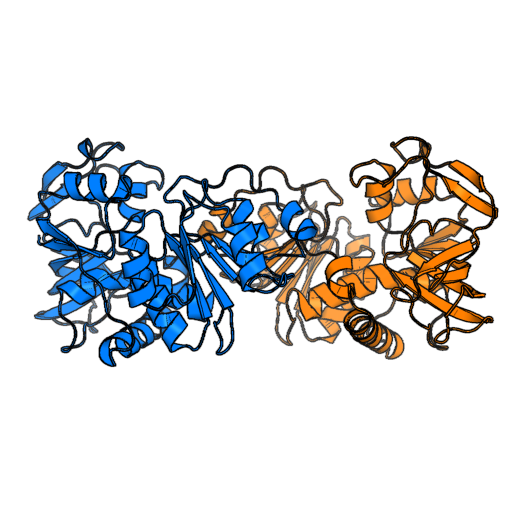39 ? -9.547 -13.906 13.984 1 98.38 139 GLY B CA 1
ATOM 3428 C C . GLY B 1 139 ? -9.758 -12.898 12.867 1 98.38 139 GLY B C 1
ATOM 3429 O O . GLY B 1 139 ? -10.75 -12.172 12.859 1 98.38 139 GLY B O 1
ATOM 3430 N N . ASP B 1 140 ? -8.906 -12.844 11.906 1 98.62 140 ASP B N 1
ATOM 3431 C CA . ASP B 1 140 ? -9.078 -11.961 10.75 1 98.62 140 ASP B CA 1
ATOM 3432 C C . ASP B 1 140 ? -10.289 -12.383 9.922 1 98.62 140 ASP B C 1
ATOM 3434 O O . ASP B 1 140 ? -10.594 -13.578 9.812 1 98.62 140 ASP B O 1
ATOM 3438 N N . THR B 1 141 ? -11 -11.414 9.375 1 98.88 141 THR B N 1
ATOM 3439 C CA . THR B 1 141 ? -11.945 -11.641 8.281 1 98.88 141 THR B CA 1
ATOM 3440 C C . THR B 1 141 ? -11.391 -11.086 6.973 1 98.88 141 THR B C 1
ATOM 3442 O O . THR B 1 141 ? -11.07 -9.898 6.875 1 98.88 141 THR B O 1
ATOM 3445 N N . ILE B 1 142 ? -11.242 -11.938 5.949 1 98.94 142 ILE B N 1
ATOM 3446 C CA . ILE B 1 142 ? -10.602 -11.508 4.711 1 98.94 142 ILE B CA 1
ATOM 3447 C C . ILE B 1 142 ? -11.547 -11.727 3.535 1 98.94 142 ILE B C 1
ATOM 3449 O O . ILE B 1 142 ? -12.492 -12.516 3.629 1 98.94 142 ILE B O 1
ATOM 3453 N N . LEU B 1 143 ? -11.352 -10.977 2.463 1 98.94 143 LEU B N 1
ATOM 3454 C CA . LEU B 1 143 ? -12.078 -11.18 1.213 1 98.94 143 LEU B CA 1
ATOM 3455 C C . LEU B 1 143 ? -11.148 -11.711 0.126 1 98.94 143 LEU B C 1
ATOM 3457 O O . LEU B 1 143 ? -10.078 -11.148 -0.112 1 98.94 143 LEU B O 1
ATOM 3461 N N . PHE B 1 144 ? -11.523 -12.805 -0.482 1 98.94 144 PHE B N 1
ATOM 3462 C CA . PHE B 1 144 ? -10.797 -13.406 -1.597 1 98.94 144 PHE B CA 1
ATOM 3463 C C . PHE B 1 144 ? -11.688 -13.508 -2.828 1 98.94 144 PHE B C 1
ATOM 3465 O O . PHE B 1 144 ? -12.609 -14.328 -2.863 1 98.94 144 PHE B O 1
ATOM 3472 N N . HIS B 1 145 ? -11.414 -12.695 -3.84 1 98.69 145 HIS B N 1
ATOM 3473 C CA . HIS B 1 145 ? -12.18 -12.789 -5.078 1 98.69 145 HIS B CA 1
ATOM 3474 C C . HIS B 1 145 ? -11.836 -14.062 -5.84 1 98.69 145 HIS B C 1
ATOM 3476 O O . HIS B 1 145 ? -10.719 -14.578 -5.727 1 98.69 145 HIS B O 1
ATOM 3482 N N . ALA B 1 146 ? -12.812 -14.523 -6.68 1 97.5 146 ALA B N 1
ATOM 3483 C CA . ALA B 1 146 ? -12.641 -15.742 -7.477 1 97.5 146 ALA B CA 1
ATOM 3484 C C . ALA B 1 146 ? -12.211 -16.906 -6.598 1 97.5 146 ALA B C 1
ATOM 3486 O O . ALA B 1 146 ? -11.227 -17.594 -6.895 1 97.5 146 ALA B O 1
ATOM 3487 N N . ALA B 1 147 ? -13.016 -17.141 -5.527 1 98.19 147 ALA B N 1
ATOM 3488 C CA . ALA B 1 147 ? -12.664 -18.078 -4.457 1 98.19 147 ALA B CA 1
ATOM 3489 C C . ALA B 1 147 ? -12.656 -19.516 -4.961 1 98.19 147 ALA B C 1
ATOM 3491 O O . ALA B 1 147 ? -12.062 -20.391 -4.336 1 98.19 147 ALA B O 1
ATOM 3492 N N . ALA B 1 148 ? -13.305 -19.766 -6.07 1 97.25 148 ALA B N 1
ATOM 3493 C CA . ALA B 1 148 ? -13.391 -21.125 -6.57 1 97.25 148 ALA B CA 1
ATOM 3494 C C . ALA B 1 148 ? -12.344 -21.391 -7.652 1 97.25 148 ALA B C 1
ATOM 3496 O O . ALA B 1 148 ? -12.289 -22.469 -8.234 1 97.25 148 ALA B O 1
ATOM 3497 N N . GLY B 1 149 ? -11.508 -20.391 -7.914 1 95.88 149 GLY B N 1
ATOM 3498 C CA . GLY B 1 149 ? -10.477 -20.547 -8.922 1 95.88 149 GLY B CA 1
ATOM 3499 C C . GLY B 1 149 ? -9.273 -21.328 -8.438 1 95.88 149 GLY B C 1
ATOM 3500 O O . GLY B 1 149 ? -9.312 -21.922 -7.359 1 95.88 149 GLY B O 1
ATOM 3501 N N . GLY B 1 150 ? -8.242 -21.344 -9.281 1 95.31 150 GLY B N 1
ATOM 3502 C CA . GLY B 1 150 ? -7.043 -22.125 -8.984 1 95.31 150 GLY B CA 1
ATOM 3503 C C . GLY B 1 150 ? -6.324 -21.641 -7.738 1 95.31 150 GLY B C 1
ATOM 3504 O O . GLY B 1 150 ? -6.012 -22.453 -6.852 1 95.31 150 GLY B O 1
ATOM 3505 N N . VAL B 1 151 ? -6.07 -20.359 -7.648 1 97.75 151 VAL B N 1
ATOM 3506 C CA . VAL B 1 151 ? -5.441 -19.812 -6.449 1 97.75 151 VAL B CA 1
ATOM 3507 C C . VAL B 1 151 ? -6.457 -19.781 -5.305 1 97.75 151 VAL B C 1
ATOM 3509 O O . VAL B 1 151 ? -6.121 -20.094 -4.164 1 97.75 151 VAL B O 1
ATOM 3512 N N . GLY B 1 152 ? -7.695 -19.484 -5.625 1 98.25 152 GLY B N 1
ATOM 3513 C CA . GLY B 1 152 ? -8.742 -19.266 -4.641 1 98.25 152 GLY B CA 1
ATOM 3514 C C . GLY B 1 152 ? -8.992 -20.484 -3.762 1 98.25 152 GLY B C 1
ATOM 3515 O O . GLY B 1 152 ? -9.008 -20.375 -2.535 1 98.25 152 GLY B O 1
ATOM 3516 N N . LEU B 1 153 ? -9.148 -21.641 -4.359 1 98.38 153 LEU B N 1
ATOM 3517 C CA . LEU B 1 153 ? -9.469 -22.844 -3.6 1 98.38 153 LEU B CA 1
ATOM 3518 C C . LEU B 1 153 ? -8.32 -23.219 -2.676 1 98.38 153 LEU B C 1
ATOM 3520 O O . LEU B 1 153 ? -8.539 -23.766 -1.593 1 98.38 153 LEU B O 1
ATOM 3524 N N . ILE B 1 154 ? -7.066 -22.906 -3.1 1 98.56 154 ILE B N 1
ATOM 3525 C CA . ILE B 1 154 ? -5.91 -23.172 -2.248 1 98.56 154 ILE B CA 1
ATOM 3526 C C . ILE B 1 154 ? -5.863 -22.141 -1.114 1 98.56 154 ILE B C 1
ATOM 3528 O O . ILE B 1 154 ? -5.742 -22.516 0.056 1 98.56 154 ILE B O 1
ATOM 3532 N N . ALA B 1 155 ? -6.062 -20.906 -1.43 1 98.81 155 ALA B N 1
ATOM 3533 C CA . ALA B 1 155 ? -5.906 -19.797 -0.492 1 98.81 155 ALA B CA 1
ATOM 3534 C C . ALA B 1 155 ? -6.992 -19.828 0.58 1 98.81 155 ALA B C 1
ATOM 3536 O O . ALA B 1 155 ? -6.73 -19.531 1.748 1 98.81 155 ALA B O 1
ATOM 3537 N N . THR B 1 156 ? -8.211 -20.156 0.182 1 98.69 156 THR B N 1
ATOM 3538 C CA . THR B 1 156 ? -9.312 -20.109 1.145 1 98.69 156 THR B CA 1
ATOM 3539 C C . THR B 1 156 ? -9.188 -21.234 2.166 1 98.69 156 THR B C 1
ATOM 3541 O O . THR B 1 156 ? -9.422 -21.016 3.357 1 98.69 156 THR B O 1
ATOM 3544 N N . GLN B 1 157 ? -8.734 -22.484 1.759 1 98.81 157 GLN B N 1
ATOM 3545 C CA . GLN B 1 157 ? -8.43 -23.547 2.707 1 98.81 157 GLN B CA 1
ATOM 3546 C C . GLN B 1 157 ? -7.348 -23.109 3.691 1 98.81 157 GLN B C 1
ATOM 3548 O O . GLN B 1 157 ? -7.48 -23.312 4.898 1 98.81 157 GLN B O 1
ATOM 3553 N N . TRP B 1 158 ? -6.309 -22.562 3.094 1 98.88 158 TRP B N 1
ATOM 3554 C CA . TRP B 1 158 ? -5.141 -22.172 3.881 1 98.88 158 TRP B CA 1
ATOM 3555 C C . TRP B 1 158 ? -5.496 -21.078 4.875 1 98.88 158 TRP B C 1
ATOM 3557 O O . TRP B 1 158 ? -5.141 -21.156 6.055 1 98.88 158 TRP B O 1
ATOM 3567 N N . ALA B 1 159 ? -6.258 -20.078 4.457 1 98.88 159 ALA B N 1
ATOM 3568 C CA . ALA B 1 159 ? -6.703 -19 5.332 1 98.88 159 ALA B CA 1
ATOM 3569 C C . ALA B 1 159 ? -7.547 -19.531 6.484 1 98.88 159 ALA B C 1
ATOM 3571 O O . ALA B 1 159 ? -7.383 -19.125 7.633 1 98.88 159 ALA B O 1
ATOM 3572 N N . LYS B 1 160 ? -8.453 -20.469 6.117 1 98.75 160 LYS B N 1
ATOM 3573 C CA . LYS B 1 160 ? -9.258 -21.109 7.152 1 98.75 160 LYS B CA 1
ATOM 3574 C C . LYS B 1 160 ? -8.383 -21.828 8.164 1 98.75 160 LYS B C 1
ATOM 3576 O O . LYS B 1 160 ? -8.602 -21.719 9.375 1 98.75 160 LYS B O 1
ATOM 3581 N N . HIS B 1 161 ? -7.434 -22.516 7.684 1 98.69 161 HIS B N 1
ATOM 3582 C CA . HIS B 1 161 ? -6.5 -23.234 8.531 1 98.69 161 HIS B CA 1
ATOM 3583 C C . HIS B 1 161 ? -5.738 -22.297 9.453 1 98.69 161 HIS B C 1
ATOM 3585 O O . HIS B 1 161 ? -5.41 -22.656 10.586 1 98.69 161 HIS B O 1
ATOM 3591 N N . LEU B 1 162 ? -5.484 -21.078 9.016 1 98.69 162 LEU B N 1
ATOM 3592 C CA . LEU B 1 162 ? -4.77 -20.078 9.805 1 98.69 162 LEU B CA 1
ATOM 3593 C C . LEU B 1 162 ? -5.684 -19.438 10.844 1 98.69 162 LEU B C 1
ATOM 3595 O O . LEU B 1 162 ? -5.227 -18.672 11.688 1 98.69 162 LEU B O 1
ATOM 3599 N N . GLY B 1 163 ? -6.996 -19.719 10.742 1 98.75 163 GLY B N 1
ATOM 3600 C CA . GLY B 1 163 ? -7.926 -19.234 11.75 1 98.75 163 GLY B CA 1
ATOM 3601 C C . GLY B 1 163 ? -8.727 -18.031 11.305 1 98.75 163 GLY B C 1
ATOM 3602 O O . GLY B 1 163 ? -9.359 -17.359 12.117 1 98.75 163 GLY B O 1
ATOM 3603 N N . ALA B 1 164 ? -8.734 -17.75 10.047 1 98.81 164 ALA B N 1
ATOM 3604 C CA . ALA B 1 164 ? -9.453 -16.578 9.531 1 98.81 164 ALA B CA 1
ATOM 3605 C C . ALA B 1 164 ? -10.898 -16.938 9.195 1 98.81 164 ALA B C 1
ATOM 3607 O O . ALA B 1 164 ? -11.219 -18.109 8.945 1 98.81 164 ALA B O 1
ATOM 3608 N N . THR B 1 165 ? -11.766 -15.961 9.266 1 98.88 165 THR B N 1
ATOM 3609 C CA . THR B 1 165 ? -13.047 -15.992 8.578 1 98.88 165 THR B CA 1
ATOM 3610 C C . THR B 1 165 ? -12.898 -15.555 7.121 1 98.88 165 THR B C 1
ATOM 3612 O O . THR B 1 165 ? -12.375 -14.477 6.844 1 98.88 165 THR B O 1
ATOM 3615 N N . VAL B 1 166 ? -13.375 -16.406 6.219 1 98.94 166 VAL B N 1
ATOM 3616 C CA . VAL B 1 166 ? -13.086 -16.156 4.812 1 98.94 166 VAL B CA 1
ATOM 3617 C C . VAL B 1 166 ? -14.375 -15.805 4.07 1 98.94 166 VAL B C 1
ATOM 3619 O O . VAL B 1 166 ? -15.328 -16.578 4.066 1 98.94 166 VAL B O 1
ATOM 3622 N N . ILE B 1 167 ? -14.414 -14.617 3.479 1 98.94 167 ILE B N 1
ATOM 3623 C CA . ILE B 1 167 ? -15.438 -14.219 2.518 1 98.94 167 ILE B CA 1
ATOM 3624 C C . ILE B 1 167 ? -14.93 -14.453 1.097 1 98.94 167 ILE B C 1
ATOM 3626 O O . ILE B 1 167 ? -13.867 -13.938 0.721 1 98.94 167 ILE B O 1
ATOM 3630 N N . GLY B 1 168 ? -15.617 -15.258 0.319 1 98.88 168 GLY B N 1
ATOM 3631 C CA . GLY B 1 168 ? -15.25 -15.516 -1.065 1 98.88 168 GLY B CA 1
ATOM 3632 C C . GLY B 1 168 ? -16.312 -15.078 -2.053 1 98.88 168 GLY B C 1
ATOM 3633 O O . GLY B 1 168 ? -17.516 -15.203 -1.777 1 98.88 168 GLY B O 1
ATOM 3634 N N . THR B 1 169 ? -15.898 -14.547 -3.186 1 98.75 169 THR B N 1
ATOM 3635 C CA . THR B 1 169 ? -16.844 -14.266 -4.258 1 98.75 169 THR B CA 1
ATOM 3636 C C . THR B 1 169 ? -16.734 -15.312 -5.359 1 98.75 169 THR B C 1
ATOM 3638 O O . THR B 1 169 ? -15.648 -15.805 -5.652 1 98.75 169 THR B O 1
ATOM 3641 N N . VAL B 1 170 ? -17.859 -15.672 -5.926 1 98.12 170 VAL B N 1
ATOM 3642 C CA . VAL B 1 170 ? -17.906 -16.641 -7.02 1 98.12 170 VAL B CA 1
ATOM 3643 C C . VAL B 1 170 ? -19 -16.234 -8.016 1 98.12 170 VAL B C 1
ATOM 3645 O O . VAL B 1 170 ? -19.828 -15.375 -7.723 1 98.12 170 VAL B O 1
ATOM 3648 N N . GLY B 1 171 ? -18.953 -16.875 -9.195 1 96.25 171 GLY B N 1
ATOM 3649 C CA . GLY B 1 171 ? -19.844 -16.453 -10.273 1 96.25 171 GLY B CA 1
ATOM 3650 C C . GLY B 1 171 ? -21.047 -17.359 -10.445 1 96.25 171 GLY B C 1
ATOM 3651 O O . GLY B 1 171 ? -21.922 -17.078 -11.273 1 96.25 171 GLY B O 1
ATOM 3652 N N . SER B 1 172 ? -21.141 -18.516 -9.68 1 96.62 172 SER B N 1
ATOM 3653 C CA . SER B 1 172 ? -22.25 -19.438 -9.828 1 96.62 172 SER B CA 1
ATOM 3654 C C . SER B 1 172 ? -22.516 -20.188 -8.523 1 96.62 172 SER B C 1
ATOM 3656 O O . SER B 1 172 ? -21.688 -20.188 -7.617 1 96.62 172 SER B O 1
ATOM 3658 N N . ALA B 1 173 ? -23.703 -20.797 -8.492 1 97.25 173 ALA B N 1
ATOM 3659 C CA . ALA B 1 173 ? -24.094 -21.562 -7.309 1 97.25 173 ALA B CA 1
ATOM 3660 C C . ALA B 1 173 ? -23.203 -22.781 -7.125 1 97.25 173 ALA B C 1
ATOM 3662 O O . ALA B 1 173 ? -22.875 -23.156 -5.996 1 97.25 173 ALA B O 1
ATOM 3663 N N . GLU B 1 174 ? -22.875 -23.391 -8.234 1 97.06 174 GLU B N 1
ATOM 3664 C CA . GLU B 1 174 ? -21.984 -24.547 -8.18 1 97.06 174 GLU B CA 1
ATOM 3665 C C . GLU B 1 174 ? -20.625 -24.188 -7.594 1 97.06 174 GLU B C 1
ATOM 3667 O O . GLU B 1 174 ? -20.109 -24.906 -6.738 1 97.06 174 GLU B O 1
ATOM 3672 N N . LYS B 1 175 ? -20.156 -23.078 -7.957 1 97.25 175 LYS B N 1
ATOM 3673 C CA . LYS B 1 175 ? -18.875 -22.609 -7.453 1 97.25 175 LYS B CA 1
ATOM 3674 C C . LYS B 1 175 ? -18.969 -22.188 -5.992 1 97.25 175 LYS B C 1
ATOM 3676 O O . LYS B 1 175 ? -18 -22.281 -5.238 1 97.25 175 LYS B O 1
ATOM 3681 N N . ALA B 1 176 ? -20.141 -21.719 -5.645 1 98.12 176 ALA B N 1
ATOM 3682 C CA . ALA B 1 176 ? -20.375 -21.35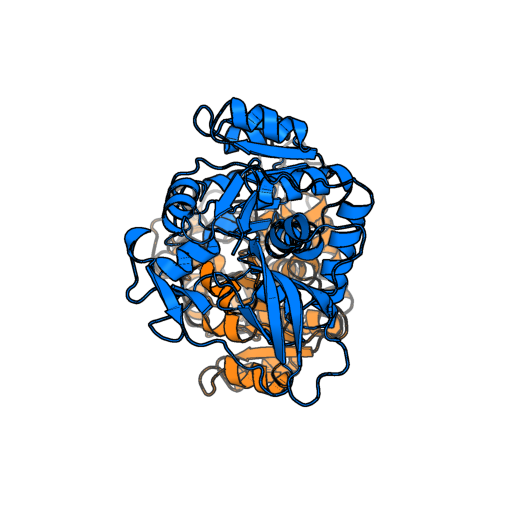9 -4.25 1 98.12 176 ALA B CA 1
ATOM 3683 C C . ALA B 1 176 ? -20.234 -22.562 -3.332 1 98.12 176 ALA B C 1
ATOM 3685 O O . ALA B 1 176 ? -19.609 -22.484 -2.271 1 98.12 176 ALA B O 1
ATOM 3686 N N . GLU B 1 177 ? -20.812 -23.625 -3.771 1 98 177 GLU B N 1
ATOM 3687 C CA . GLU B 1 177 ? -20.703 -24.859 -2.994 1 98 177 GLU B CA 1
ATOM 3688 C C . GLU B 1 177 ? -19.266 -25.312 -2.867 1 98 177 GLU B C 1
ATOM 3690 O O . GLU B 1 177 ? -18.828 -25.719 -1.79 1 98 177 GLU B O 1
ATOM 3695 N N . LEU B 1 178 ? -18.578 -25.203 -3.957 1 97.25 178 LEU B N 1
ATOM 3696 C CA . LEU B 1 178 ? -17.172 -25.562 -3.969 1 97.25 178 LEU B CA 1
ATOM 3697 C C . LEU B 1 178 ? -16.375 -24.688 -3.012 1 97.25 178 LEU B C 1
ATOM 3699 O O . LEU B 1 178 ? -15.539 -25.172 -2.256 1 97.25 178 LEU B O 1
ATOM 3703 N N . ALA B 1 179 ? -16.609 -23.406 -3.018 1 98.12 179 ALA B N 1
ATOM 3704 C CA . ALA B 1 179 ? -15.906 -22.453 -2.156 1 98.12 179 ALA B CA 1
ATOM 3705 C C . ALA B 1 179 ? -16.172 -22.75 -0.684 1 98.12 179 ALA B C 1
ATOM 3707 O O . ALA B 1 179 ? -15.266 -22.719 0.141 1 98.12 179 ALA B O 1
ATOM 3708 N N . ARG B 1 180 ? -17.438 -23.047 -0.362 1 98.38 180 ARG B N 1
ATOM 3709 C CA . ARG B 1 180 ? -17.797 -23.391 1.011 1 98.38 180 ARG B CA 1
ATOM 3710 C C . ARG B 1 180 ? -17.078 -24.641 1.481 1 98.38 180 ARG B C 1
ATOM 3712 O O . ARG B 1 180 ? -16.578 -24.688 2.609 1 98.38 180 ARG B O 1
ATOM 3719 N N . GLU B 1 181 ? -16.953 -25.547 0.572 1 97.56 181 GLU B N 1
ATOM 3720 C CA . GLU B 1 181 ? -16.297 -26.812 0.888 1 97.56 181 GLU B CA 1
ATOM 3721 C C . GLU B 1 181 ? -14.797 -26.609 1.101 1 97.56 181 GLU B C 1
ATOM 3723 O O . GLU B 1 181 ? -14.133 -27.469 1.688 1 97.56 181 GLU B O 1
ATOM 3728 N N . HIS B 1 182 ? -14.352 -25.484 0.618 1 97.56 182 HIS B N 1
ATOM 3729 C CA . HIS B 1 182 ? -12.906 -25.281 0.664 1 97.56 182 HIS B CA 1
ATOM 3730 C C . HIS B 1 182 ? -12.547 -24.094 1.543 1 97.56 182 HIS B C 1
ATOM 3732 O O . HIS B 1 182 ? -11.578 -23.375 1.26 1 97.56 182 HIS B O 1
ATOM 3738 N N . GLY B 1 183 ? -13.352 -23.797 2.508 1 97.75 183 GLY B N 1
ATOM 3739 C CA . GLY B 1 183 ? -12.859 -22.938 3.578 1 97.75 183 GLY B CA 1
ATOM 3740 C C . GLY B 1 183 ? -13.578 -21.609 3.658 1 97.75 183 GLY B C 1
ATOM 3741 O O . GLY B 1 183 ? -13.43 -20.875 4.641 1 97.75 183 GLY B O 1
ATOM 3742 N N . CYS B 1 184 ? -14.453 -21.266 2.684 1 98.69 184 CYS B N 1
ATOM 3743 C CA . CYS B 1 184 ? -15.18 -20 2.762 1 98.69 184 CYS B CA 1
ATOM 3744 C C . CYS B 1 184 ? -16.297 -20.078 3.793 1 98.69 184 CYS B C 1
ATOM 3746 O O . CYS B 1 184 ? -17.141 -20.969 3.736 1 98.69 184 CYS B O 1
ATOM 3748 N N . ASP B 1 185 ? -16.281 -19.172 4.668 1 98.88 185 ASP B N 1
ATOM 3749 C CA . ASP B 1 185 ? -17.344 -19.078 5.652 1 98.88 185 ASP B CA 1
ATOM 3750 C C . ASP B 1 185 ? -18.562 -18.344 5.074 1 98.88 185 ASP B C 1
ATOM 3752 O O . ASP B 1 185 ? -19.703 -18.672 5.395 1 98.88 185 ASP B O 1
ATOM 3756 N N . HIS B 1 186 ? -18.297 -17.359 4.297 1 98.88 186 HIS B N 1
ATOM 3757 C CA . HIS B 1 186 ? -19.312 -16.594 3.57 1 98.88 186 HIS B CA 1
ATOM 3758 C C . HIS B 1 186 ? -19.016 -16.578 2.074 1 98.88 186 HIS B C 1
ATOM 3760 O O . HIS B 1 186 ? -17.859 -16.359 1.67 1 98.88 186 HIS B O 1
ATOM 3766 N N . VAL B 1 187 ? -20.016 -16.875 1.285 1 98.81 187 VAL B N 1
ATOM 3767 C CA . VAL B 1 187 ? -19.828 -16.859 -0.163 1 98.81 187 VAL B CA 1
ATOM 3768 C C . VAL B 1 187 ? -20.812 -15.875 -0.796 1 98.81 187 VAL B C 1
ATOM 3770 O O . VAL B 1 187 ? -22 -15.875 -0.464 1 98.81 187 VAL B O 1
ATOM 3773 N N . ILE B 1 188 ? -20.297 -15.023 -1.63 1 98.81 188 ILE B N 1
ATOM 3774 C CA . ILE B 1 188 ? -21.094 -14 -2.311 1 98.81 188 ILE B CA 1
ATOM 3775 C C . ILE B 1 188 ? -21.141 -14.305 -3.807 1 98.81 188 ILE B C 1
ATOM 3777 O O . ILE B 1 188 ? -20.109 -14.438 -4.457 1 98.81 188 ILE B O 1
ATOM 3781 N N . LEU B 1 189 ? -22.359 -14.453 -4.336 1 98.5 189 LEU B N 1
ATOM 3782 C CA . LEU B 1 189 ? -22.547 -14.547 -5.777 1 98.5 189 LEU B CA 1
ATOM 3783 C C . LEU B 1 189 ? -22.531 -13.164 -6.418 1 98.5 189 LEU B C 1
ATOM 3785 O O . LEU B 1 189 ? -23.562 -12.484 -6.465 1 98.5 189 LEU B O 1
ATOM 3789 N N . TYR B 1 190 ? -21.406 -12.805 -7.02 1 96.69 190 TYR B N 1
ATOM 3790 C CA . TYR B 1 190 ? -21.188 -11.422 -7.402 1 96.69 190 TYR B CA 1
ATOM 3791 C C . TYR B 1 190 ? -22.062 -11.023 -8.578 1 96.69 190 TYR B C 1
ATOM 3793 O O . TYR B 1 190 ? -22.219 -9.836 -8.883 1 96.69 190 TYR B O 1
ATOM 3801 N N . ARG B 1 191 ? -22.641 -11.992 -9.289 1 95.69 191 ARG B N 1
ATOM 3802 C CA . ARG B 1 191 ? -23.547 -11.695 -10.398 1 95.69 191 ARG B CA 1
ATOM 3803 C C . ARG B 1 191 ? -24.938 -11.336 -9.891 1 95.69 191 ARG B C 1
ATOM 3805 O O . ARG B 1 191 ? -25.719 -10.703 -10.594 1 95.69 191 ARG B O 1
ATOM 3812 N N . ASP B 1 192 ? -25.203 -11.75 -8.703 1 96.06 192 ASP B N 1
ATOM 3813 C CA . ASP B 1 192 ? -26.562 -11.609 -8.164 1 96.06 192 ASP B CA 1
ATOM 3814 C C . ASP B 1 192 ? -26.625 -10.492 -7.125 1 96.06 192 ASP B C 1
ATOM 3816 O O . ASP B 1 192 ? -27.703 -9.969 -6.84 1 96.06 192 ASP B O 1
ATOM 3820 N N . GLU B 1 193 ? -25.484 -10.258 -6.492 1 95.56 193 GLU B N 1
ATOM 3821 C CA . GLU B 1 193 ? -25.5 -9.266 -5.414 1 95.56 193 GLU B CA 1
ATOM 3822 C C . GLU B 1 193 ? -24.266 -8.375 -5.465 1 95.56 193 GLU B C 1
ATOM 3824 O O . GLU B 1 193 ? -23.25 -8.742 -6.055 1 95.56 193 GLU B O 1
ATOM 3829 N N . ASP B 1 194 ? -24.453 -7.16 -4.848 1 98.06 194 ASP B N 1
ATOM 3830 C CA . ASP B 1 194 ? -23.328 -6.234 -4.68 1 98.06 194 ASP B CA 1
ATOM 3831 C C . ASP B 1 194 ? -22.375 -6.727 -3.605 1 98.06 194 ASP B C 1
ATOM 3833 O O . ASP B 1 194 ? -22.688 -6.684 -2.414 1 98.06 194 ASP B O 1
ATOM 3837 N N . PHE B 1 195 ? -21.203 -7.137 -4.043 1 98.56 195 PHE B N 1
ATOM 3838 C CA . PHE B 1 195 ? -20.312 -7.797 -3.088 1 98.56 195 PHE B CA 1
ATOM 3839 C C . PHE B 1 195 ? -19.828 -6.809 -2.039 1 98.56 195 PHE B C 1
ATOM 3841 O O . PHE B 1 195 ? -19.562 -7.188 -0.894 1 98.56 195 PHE B O 1
ATOM 3848 N N . ALA B 1 196 ? -19.641 -5.539 -2.363 1 98.69 196 ALA B N 1
ATOM 3849 C CA . ALA B 1 196 ? -19.188 -4.559 -1.382 1 98.69 196 ALA B CA 1
ATOM 3850 C C . ALA B 1 196 ? -20.219 -4.367 -0.276 1 98.69 196 ALA B C 1
ATOM 3852 O O . ALA B 1 196 ? -19.875 -4.332 0.907 1 98.69 196 ALA B O 1
ATOM 3853 N N . ALA B 1 197 ? -21.453 -4.211 -0.653 1 98.56 197 ALA B N 1
ATOM 3854 C CA . ALA B 1 197 ? -22.531 -4.082 0.318 1 98.56 197 ALA B CA 1
ATOM 3855 C C . ALA B 1 197 ? -22.625 -5.316 1.208 1 98.56 197 ALA B C 1
ATOM 3857 O O . ALA B 1 197 ? -22.812 -5.203 2.422 1 98.56 197 ALA B O 1
ATOM 3858 N N . ARG B 1 198 ? -22.484 -6.52 0.592 1 98.69 198 ARG B N 1
ATOM 3859 C CA . ARG B 1 198 ? -22.578 -7.77 1.344 1 98.69 198 ARG B CA 1
ATOM 3860 C C . ARG B 1 198 ? -21.422 -7.887 2.342 1 98.69 198 ARG B C 1
ATOM 3862 O O . ARG B 1 198 ? -21.625 -8.336 3.475 1 98.69 198 ARG B O 1
ATOM 3869 N N . VAL B 1 199 ? -20.234 -7.504 1.947 1 98.88 199 VAL B N 1
ATOM 3870 C CA . VAL B 1 199 ? -19.078 -7.539 2.85 1 98.88 199 VAL B CA 1
ATOM 3871 C C . VAL B 1 199 ? -19.344 -6.629 4.047 1 98.88 199 VAL B C 1
ATOM 3873 O O . VAL B 1 199 ? -19.062 -7.004 5.191 1 98.88 199 VAL B O 1
ATOM 3876 N N . LYS B 1 200 ? -19.828 -5.402 3.803 1 98.44 200 LYS B N 1
ATOM 3877 C CA . LYS B 1 200 ? -20.141 -4.473 4.883 1 98.44 200 LYS B CA 1
ATOM 3878 C C . LYS B 1 200 ? -21.156 -5.082 5.844 1 98.44 200 LYS B C 1
ATOM 3880 O O . LYS B 1 200 ? -21.016 -4.957 7.062 1 98.44 200 LYS B O 1
ATOM 3885 N N . GLU B 1 201 ? -22.141 -5.762 5.281 1 98.56 201 GLU B N 1
ATOM 3886 C CA . GLU B 1 201 ? -23.141 -6.426 6.105 1 98.56 201 GLU B CA 1
ATOM 3887 C C . GLU B 1 201 ? -22.516 -7.523 6.961 1 98.56 201 GLU B C 1
ATOM 3889 O O . GLU B 1 201 ? -22.734 -7.578 8.172 1 98.56 201 GLU B O 1
ATOM 3894 N N . ILE B 1 202 ? -21.719 -8.359 6.344 1 98.69 202 ILE B N 1
ATOM 3895 C CA . ILE B 1 202 ? -21.094 -9.508 7.008 1 98.69 202 ILE B CA 1
ATOM 3896 C C . ILE B 1 202 ? -20.188 -9.016 8.133 1 98.69 202 ILE B C 1
ATOM 3898 O O . ILE B 1 202 ? -20.109 -9.648 9.188 1 98.69 202 ILE B O 1
ATOM 3902 N N . THR B 1 203 ? -19.578 -7.836 7.938 1 98.62 203 THR B N 1
ATOM 3903 C CA . THR B 1 203 ? -18.562 -7.367 8.875 1 98.62 203 THR B CA 1
ATOM 3904 C C . THR B 1 203 ? -19.141 -6.324 9.82 1 98.62 203 THR B C 1
ATOM 3906 O O . THR B 1 203 ? -18.406 -5.672 10.57 1 98.62 203 THR B O 1
ATOM 3909 N N . GLY B 1 204 ? -20.422 -6.09 9.758 1 98.19 204 GLY B N 1
ATOM 3910 C CA . GLY B 1 204 ? -21.047 -5.094 10.609 1 98.19 204 GLY B CA 1
ATOM 3911 C C . GLY B 1 204 ? -20.594 -3.678 10.305 1 98.19 204 GLY B C 1
ATOM 3912 O O . GLY B 1 204 ? -20.422 -2.867 11.219 1 98.19 204 GLY B O 1
ATOM 3913 N N . GLY B 1 205 ? -20.219 -3.457 9.062 1 97.94 205 GLY B N 1
ATOM 3914 C CA . GLY B 1 205 ? -19.844 -2.125 8.617 1 97.94 205 GLY B CA 1
ATOM 3915 C C . GLY B 1 205 ? -18.359 -1.851 8.766 1 97.94 205 GLY B C 1
ATOM 3916 O O . GLY B 1 205 ? -17.844 -0.841 8.266 1 97.94 205 GLY B O 1
ATOM 3917 N N . LYS B 1 206 ? -17.547 -2.668 9.32 1 97.62 206 LYS B N 1
ATOM 3918 C CA . LYS B 1 206 ? -16.141 -2.432 9.648 1 97.62 206 LYS B CA 1
ATOM 3919 C C . LYS B 1 206 ? -15.258 -2.582 8.414 1 97.62 206 LYS B C 1
ATOM 3921 O O . LYS B 1 206 ? -14.25 -1.889 8.273 1 97.62 206 LYS B O 1
ATOM 3926 N N . GLY B 1 207 ? -15.633 -3.562 7.496 1 98.69 207 GLY B N 1
ATOM 3927 C CA . GLY B 1 207 ? -14.781 -3.932 6.383 1 98.69 207 GLY B CA 1
ATOM 3928 C C . GLY B 1 207 ? -13.727 -4.957 6.754 1 98.69 207 GLY B C 1
ATOM 3929 O O . GLY B 1 207 ? -13.719 -5.469 7.875 1 98.69 207 GLY B O 1
ATOM 3930 N N . VAL B 1 208 ? -12.945 -5.281 5.805 1 98.94 208 VAL B N 1
ATOM 3931 C CA . VAL B 1 208 ? -11.914 -6.293 6.004 1 98.94 208 VAL B CA 1
ATOM 3932 C C . VAL B 1 208 ? -10.539 -5.645 5.926 1 98.94 208 VAL B C 1
ATOM 3934 O O . VAL B 1 208 ? -10.359 -4.625 5.25 1 98.94 208 VAL B O 1
ATOM 3937 N N . PRO B 1 209 ? -9.547 -6.203 6.605 1 98.88 209 PRO B N 1
ATOM 3938 C CA . PRO B 1 209 ? -8.203 -5.613 6.582 1 98.88 209 PRO B CA 1
ATOM 3939 C C . PRO B 1 209 ? -7.465 -5.887 5.277 1 98.88 209 PRO B C 1
ATOM 3941 O O . PRO B 1 209 ? -6.453 -5.242 4.992 1 98.88 209 PRO B O 1
ATOM 3944 N N . VAL B 1 210 ? -8 -6.855 4.445 1 98.94 210 VAL B N 1
ATOM 3945 C CA . VAL B 1 210 ? -7.316 -7.16 3.193 1 98.94 210 VAL B CA 1
ATOM 3946 C C . VAL B 1 210 ? -8.312 -7.723 2.184 1 98.94 210 VAL B C 1
ATOM 3948 O O . VAL B 1 210 ? -9.195 -8.516 2.543 1 98.94 210 VAL B O 1
ATOM 3951 N N . VAL B 1 211 ? -8.211 -7.273 0.98 1 98.94 211 VAL B N 1
ATOM 3952 C CA . VAL B 1 211 ? -8.883 -7.832 -0.186 1 98.94 211 VAL B CA 1
ATOM 3953 C C . VAL B 1 211 ? -7.855 -8.414 -1.148 1 98.94 211 VAL B C 1
ATOM 3955 O O . VAL B 1 211 ? -6.93 -7.723 -1.573 1 98.94 211 VAL B O 1
ATOM 3958 N N . TYR B 1 212 ? -7.961 -9.688 -1.384 1 98.94 212 TYR B N 1
ATOM 3959 C CA . TYR B 1 212 ? -7.16 -10.328 -2.424 1 98.94 212 TYR B CA 1
ATOM 3960 C C . TYR B 1 212 ? -7.91 -10.352 -3.75 1 98.94 212 TYR B C 1
ATOM 3962 O O . TYR B 1 212 ? -8.914 -11.055 -3.885 1 98.94 212 TYR B O 1
ATOM 3970 N N . ASP B 1 213 ? -7.383 -9.609 -4.723 1 98.75 213 ASP B N 1
ATOM 3971 C CA . ASP B 1 213 ? -8.117 -9.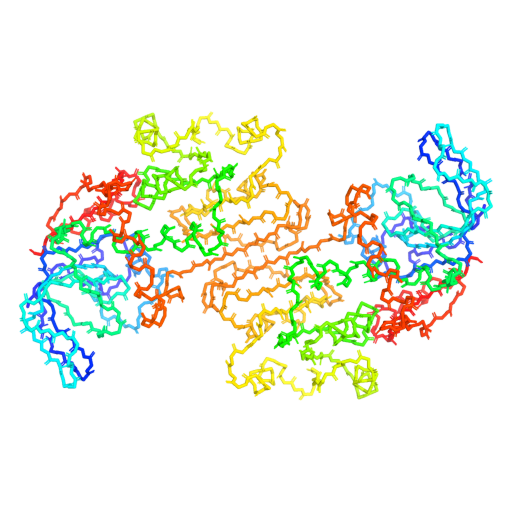383 -5.965 1 98.75 213 ASP B CA 1
ATOM 3972 C C . ASP B 1 213 ? -7.309 -9.836 -7.176 1 98.75 213 ASP B C 1
ATOM 3974 O O . ASP B 1 213 ? -6.441 -9.102 -7.656 1 98.75 213 ASP B O 1
ATOM 3978 N N . GLY B 1 214 ? -7.598 -10.992 -7.645 1 97.25 214 GLY B N 1
ATOM 3979 C CA . GLY B 1 214 ? -6.98 -11.492 -8.867 1 97.25 214 GLY B CA 1
ATOM 3980 C C . GLY B 1 214 ? -7.816 -11.227 -10.102 1 97.25 214 GLY B C 1
ATOM 3981 O O . GLY B 1 214 ? -7.484 -11.703 -11.195 1 97.25 214 GLY B O 1
ATOM 3982 N N . VAL B 1 215 ? -8.906 -10.469 -9.953 1 96.56 215 VAL B N 1
ATOM 3983 C CA . VAL B 1 215 ? -9.883 -10.281 -11.023 1 96.56 215 VAL B CA 1
ATOM 3984 C C . VAL B 1 215 ? -9.602 -8.977 -11.758 1 96.56 215 VAL B C 1
ATOM 3986 O O . VAL B 1 215 ? -9.578 -8.945 -12.992 1 96.56 215 VAL B O 1
ATOM 3989 N N . GLY B 1 216 ? -9.383 -7.855 -11.039 1 95.31 216 GLY B N 1
ATOM 3990 C CA . GLY B 1 216 ? -8.938 -6.605 -11.633 1 95.31 216 GLY B CA 1
ATOM 3991 C C . GLY B 1 216 ? -10.078 -5.711 -12.078 1 95.31 216 GLY B C 1
ATOM 3992 O O . GLY B 1 216 ? -10.898 -5.289 -11.258 1 95.31 216 GLY B O 1
ATOM 3993 N N . LYS B 1 217 ? -10.273 -5.531 -13.406 1 95.31 217 LYS B N 1
ATOM 3994 C CA . LYS B 1 217 ? -11.148 -4.543 -14.016 1 95.31 217 LYS B CA 1
ATOM 3995 C C . LYS B 1 217 ? -12.578 -4.672 -13.492 1 95.31 217 LYS B C 1
ATOM 3997 O O . LYS B 1 217 ? -13.219 -3.668 -13.18 1 95.31 217 LYS B O 1
ATOM 4002 N N . ALA B 1 218 ? -13.086 -5.855 -13.305 1 96.12 218 ALA B N 1
ATOM 4003 C CA . ALA B 1 218 ? -14.484 -6.09 -12.984 1 96.12 218 ALA B CA 1
ATOM 4004 C C . ALA B 1 218 ? -14.758 -5.832 -11.5 1 96.12 218 ALA B C 1
ATOM 4006 O O . ALA B 1 218 ? -15.898 -5.602 -11.102 1 96.12 218 ALA B O 1
ATOM 4007 N N . THR B 1 219 ? -13.773 -5.859 -10.656 1 97.44 219 THR B N 1
ATOM 4008 C CA . THR B 1 219 ? -13.977 -5.766 -9.211 1 97.44 219 THR B CA 1
ATOM 4009 C C . THR B 1 219 ? -13.516 -4.41 -8.688 1 97.44 219 THR B C 1
ATOM 4011 O O . THR B 1 219 ? -13.883 -4.008 -7.578 1 97.44 219 THR B O 1
ATOM 4014 N N . PHE B 1 220 ? -12.727 -3.756 -9.477 1 96.62 220 PHE B N 1
ATOM 4015 C CA . PHE B 1 220 ? -12.234 -2.439 -9.086 1 96.62 220 PHE B CA 1
ATOM 4016 C C . PHE B 1 220 ? -13.148 -1.342 -9.617 1 96.62 220 PHE B C 1
ATOM 4018 O O . PHE B 1 220 ? -13.633 -1.427 -10.742 1 96.62 220 PHE B O 1
ATOM 4025 N N . PRO B 1 221 ? -13.5 -0.393 -8.844 1 96.06 221 PRO B N 1
ATOM 4026 C CA . PRO B 1 221 ? -12.906 0.002 -7.566 1 96.06 221 PRO B CA 1
ATOM 4027 C C . PRO B 1 221 ? -13.695 -0.523 -6.367 1 96.06 221 PRO B C 1
ATOM 4029 O O . PRO B 1 221 ? -13.328 -0.249 -5.219 1 96.06 221 PRO B O 1
ATOM 4032 N N . ALA B 1 222 ? -14.68 -1.274 -6.57 1 97.69 222 ALA B N 1
ATOM 4033 C CA . ALA B 1 222 ? -15.57 -1.713 -5.496 1 97.69 222 ALA B CA 1
ATOM 4034 C C . ALA B 1 222 ? -14.812 -2.533 -4.457 1 97.69 222 ALA B C 1
ATOM 4036 O O . ALA B 1 222 ? -15.203 -2.568 -3.285 1 97.69 222 ALA B O 1
ATOM 4037 N N . SER B 1 223 ? -13.703 -3.178 -4.844 1 98.56 223 SER B N 1
ATOM 4038 C CA . SER B 1 223 ? -12.859 -3.908 -3.898 1 98.56 223 SER B CA 1
ATOM 4039 C C . SER B 1 223 ? -12.383 -3 -2.77 1 98.56 223 SER B C 1
ATOM 4041 O O . SER B 1 223 ? -12.266 -3.439 -1.623 1 98.56 223 SER B O 1
ATOM 4043 N N . LEU B 1 224 ? -12.133 -1.76 -3.086 1 98.5 224 LEU B N 1
ATOM 4044 C CA . LEU B 1 224 ? -11.656 -0.819 -2.076 1 98.5 224 LEU B CA 1
ATOM 4045 C C . LEU B 1 224 ? -12.742 -0.529 -1.048 1 98.5 224 LEU B C 1
ATOM 4047 O O . LEU B 1 224 ? -12.445 -0.276 0.122 1 98.5 224 LEU B O 1
ATOM 4051 N N . ASP B 1 225 ? -13.969 -0.594 -1.456 1 98.62 225 ASP B N 1
ATOM 4052 C CA . ASP B 1 225 ? -15.102 -0.274 -0.591 1 98.62 225 ASP B CA 1
ATOM 4053 C C . ASP B 1 225 ? -15.312 -1.363 0.458 1 98.62 225 ASP B C 1
ATOM 4055 O O . ASP B 1 225 ? -16.094 -1.183 1.399 1 98.62 225 ASP B O 1
ATOM 4059 N N . CYS B 1 226 ? -14.617 -2.469 0.293 1 98.88 226 CYS B N 1
ATOM 4060 C CA . CYS B 1 226 ? -14.75 -3.594 1.213 1 98.88 226 CYS B CA 1
ATOM 4061 C C . CYS B 1 226 ? -13.758 -3.477 2.363 1 98.88 226 CYS B C 1
ATOM 4063 O O . CYS B 1 226 ? -13.852 -4.215 3.346 1 98.88 226 CYS B O 1
ATOM 4065 N N . LEU B 1 227 ? -12.844 -2.57 2.24 1 98.94 227 LEU B N 1
ATOM 4066 C CA . LEU B 1 227 ? -11.719 -2.52 3.164 1 98.94 227 LEU B CA 1
ATOM 4067 C C . LEU B 1 227 ? -12.055 -1.668 4.383 1 98.94 227 LEU B C 1
ATOM 4069 O O . LEU B 1 227 ? -12.797 -0.69 4.277 1 98.94 227 LEU B O 1
ATOM 4073 N N . SER B 1 228 ? -11.523 -2.064 5.551 1 98.81 228 SER B N 1
ATOM 4074 C CA . SER B 1 228 ? -11.461 -1.181 6.711 1 98.81 228 SER B CA 1
ATOM 4075 C C . SER B 1 228 ? -10.359 -0.131 6.543 1 98.81 228 SER B C 1
ATOM 4077 O O . SER B 1 228 ? -9.469 -0.288 5.711 1 98.81 228 SER B O 1
ATOM 4079 N N . PRO B 1 229 ? -10.43 0.955 7.27 1 98.56 229 PRO B N 1
ATOM 4080 C CA . PRO B 1 229 ? -9.32 1.914 7.227 1 98.56 229 PRO B CA 1
ATOM 4081 C C . PRO B 1 229 ? -7.957 1.253 7.422 1 98.56 229 PRO B C 1
ATOM 4083 O O . PRO B 1 229 ? -7.828 0.33 8.234 1 98.56 229 PRO B O 1
ATOM 4086 N N . PHE B 1 230 ? -6.98 1.71 6.602 1 98.69 230 PHE B N 1
ATOM 4087 C CA . PHE B 1 230 ? -5.598 1.257 6.621 1 98.69 230 PHE B CA 1
ATOM 4088 C C . PHE B 1 230 ? -5.477 -0.145 6.035 1 98.69 230 PHE B C 1
ATOM 4090 O O . PHE B 1 230 ? -4.422 -0.778 6.137 1 98.69 230 PHE B O 1
ATOM 4097 N N . GLY B 1 231 ? -6.605 -0.659 5.465 1 98.88 231 GLY B N 1
ATOM 4098 C CA . GLY B 1 231 ? -6.59 -1.988 4.879 1 98.88 231 GLY B CA 1
ATOM 4099 C C . GLY B 1 231 ? -5.738 -2.078 3.625 1 98.88 231 GLY B C 1
ATOM 4100 O O . GLY B 1 231 ? -5.305 -1.056 3.092 1 98.88 231 GLY B O 1
ATOM 4101 N N . ILE B 1 232 ? -5.512 -3.328 3.092 1 98.94 232 ILE B N 1
ATOM 4102 C CA . ILE B 1 232 ? -4.633 -3.594 1.958 1 98.94 232 ILE B CA 1
ATOM 4103 C C . ILE B 1 232 ? -5.449 -4.141 0.789 1 98.94 232 ILE B C 1
ATOM 4105 O O . ILE B 1 232 ? -6.156 -5.141 0.932 1 98.94 232 ILE B O 1
ATOM 4109 N N . PHE B 1 233 ? -5.375 -3.422 -0.291 1 98.88 233 PHE B N 1
ATOM 4110 C CA . PHE B 1 233 ? -5.855 -3.918 -1.576 1 98.88 233 PHE B CA 1
ATOM 4111 C C . PHE B 1 233 ? -4.746 -4.652 -2.32 1 98.88 233 PHE B C 1
ATOM 4113 O O . PHE B 1 233 ? -3.855 -4.02 -2.896 1 98.88 233 PHE B O 1
ATOM 4120 N N . ALA B 1 234 ? -4.77 -5.969 -2.307 1 98.88 234 ALA B N 1
ATOM 4121 C CA . ALA B 1 234 ? -3.775 -6.785 -3 1 98.88 234 ALA B CA 1
ATOM 4122 C C . ALA B 1 234 ? -4.266 -7.188 -4.387 1 98.88 234 ALA B C 1
ATOM 4124 O O . ALA B 1 234 ? -4.98 -8.188 -4.535 1 98.88 234 ALA B O 1
ATOM 4125 N N . SER B 1 235 ? -3.896 -6.414 -5.355 1 98.38 235 SER B N 1
ATOM 4126 C CA . SER B 1 235 ? -4.195 -6.723 -6.75 1 98.38 235 SER B CA 1
ATOM 4127 C C . SER B 1 235 ? -3.15 -7.656 -7.348 1 98.38 235 SER B C 1
ATOM 4129 O O . SER B 1 235 ? -2.111 -7.203 -7.836 1 98.38 235 SER B O 1
ATOM 4131 N N . PHE B 1 236 ? -3.447 -8.961 -7.391 1 97.88 236 PHE B N 1
ATOM 4132 C CA . PHE B 1 236 ? -2.377 -9.898 -7.711 1 97.88 236 PHE B CA 1
ATOM 4133 C C . PHE B 1 236 ? -2.627 -10.562 -9.062 1 97.88 236 PHE B C 1
ATOM 4135 O O . PHE B 1 236 ? -1.839 -11.406 -9.5 1 97.88 236 PHE B O 1
ATOM 4142 N N . GLY B 1 237 ? -3.762 -10.148 -9.711 1 94.56 237 GLY B N 1
ATOM 4143 C CA . GLY B 1 237 ? -4.121 -10.617 -11.039 1 94.56 237 GLY B CA 1
ATOM 4144 C C . GLY B 1 237 ? -5.09 -9.688 -11.75 1 94.56 237 GLY B C 1
ATOM 4145 O O . GLY B 1 237 ? -5.477 -8.656 -11.211 1 94.56 237 GLY B O 1
ATOM 4146 N N . SER B 1 238 ? -5.43 -10.023 -13.008 1 93.69 238 SER B N 1
ATOM 4147 C CA . SER B 1 238 ? -6.309 -9.219 -13.852 1 93.69 238 SER B CA 1
ATOM 4148 C C . SER B 1 238 ? -7.094 -10.094 -14.828 1 93.69 238 SER B C 1
ATOM 4150 O O . SER B 1 238 ? -7.152 -9.797 -16.016 1 93.69 238 SER B O 1
ATOM 4152 N N . SER B 1 239 ? -7.684 -11.109 -14.273 1 92.44 239 SER B N 1
ATOM 4153 C CA . SER B 1 239 ? -8.336 -12.094 -15.133 1 92.44 239 SER B CA 1
ATOM 4154 C C . SER B 1 239 ? -9.469 -11.477 -15.938 1 92.44 239 SER B C 1
ATOM 4156 O O . SER B 1 239 ? -9.836 -11.984 -17 1 92.44 239 SER B O 1
ATOM 4158 N N . SER B 1 240 ? -10.023 -10.336 -15.492 1 93.81 240 SER B N 1
ATOM 4159 C CA . SER B 1 240 ? -11.086 -9.664 -16.234 1 93.81 240 SER B CA 1
ATOM 4160 C C . SER B 1 240 ? -10.539 -8.461 -17 1 93.81 240 SER B C 1
ATOM 4162 O O . SER B 1 240 ? -11.312 -7.699 -17.594 1 93.81 240 SER B O 1
ATOM 4164 N N . GLY B 1 241 ? -9.242 -8.289 -16.922 1 92.25 241 GLY B N 1
ATOM 4165 C CA . GLY B 1 241 ? -8.617 -7.137 -17.531 1 92.25 241 GLY B CA 1
ATOM 4166 C C . GLY B 1 241 ? -7.875 -6.262 -16.531 1 92.25 241 GLY B C 1
ATOM 4167 O O . GLY B 1 241 ? -8.094 -6.363 -15.328 1 92.25 241 GLY B O 1
ATOM 4168 N N . ALA B 1 242 ? -7.043 -5.414 -17.016 1 91.75 242 ALA B N 1
ATOM 4169 C CA . ALA B 1 242 ? -6.203 -4.562 -16.188 1 91.75 242 ALA B CA 1
ATOM 4170 C C . ALA B 1 242 ? -7.02 -3.432 -15.562 1 91.75 242 ALA B C 1
ATOM 4172 O O . ALA B 1 242 ? -7.984 -2.953 -16.156 1 91.75 242 ALA B O 1
ATOM 4173 N N . ILE B 1 243 ? -6.668 -3.047 -14.336 1 93.06 243 ILE B N 1
ATOM 4174 C CA . ILE B 1 243 ? -7.195 -1.826 -13.734 1 93.06 243 ILE B CA 1
ATOM 4175 C C . ILE B 1 243 ? -6.617 -0.609 -14.453 1 93.06 243 ILE B C 1
ATOM 4177 O O . ILE B 1 243 ? -5.402 -0.399 -14.453 1 93.06 243 ILE B O 1
ATOM 4181 N N . GLU B 1 244 ? -7.457 0.086 -15.086 1 86.69 244 GLU B N 1
ATOM 4182 C CA . GLU B 1 244 ? -7.027 1.276 -15.812 1 86.69 244 GLU B CA 1
ATOM 4183 C C . GLU B 1 244 ? -7.227 2.537 -14.977 1 86.69 244 GLU B C 1
ATOM 4185 O O . GLU B 1 244 ? -8.219 2.662 -14.266 1 86.69 244 GLU B O 1
ATOM 4190 N N . ALA B 1 245 ? -6.289 3.49 -15 1 81.62 245 ALA B N 1
ATOM 4191 C CA . ALA B 1 245 ? -6.438 4.828 -14.438 1 81.62 245 ALA B CA 1
ATOM 4192 C C . ALA B 1 245 ? -6.605 4.766 -12.922 1 81.62 245 ALA B C 1
ATOM 4194 O O . ALA B 1 245 ? -7.527 5.367 -12.367 1 81.62 245 ALA B O 1
ATOM 4195 N N . PHE B 1 246 ? -5.82 3.979 -12.227 1 90.56 246 PHE B N 1
ATOM 4196 C CA . PHE B 1 246 ? -5.844 3.926 -10.773 1 90.56 246 PHE B CA 1
ATOM 4197 C C . PHE B 1 246 ? -5.504 5.285 -10.18 1 90.56 246 PHE B C 1
ATOM 4199 O O . PHE B 1 246 ? -4.395 5.789 -10.359 1 90.56 246 PHE B O 1
ATOM 4206 N N . ASP B 1 247 ? -6.48 5.973 -9.578 1 91.38 247 ASP B N 1
ATOM 4207 C CA . ASP B 1 247 ? -6.262 7.227 -8.867 1 91.38 247 ASP B CA 1
ATOM 4208 C C . ASP B 1 247 ? -5.789 6.977 -7.441 1 91.38 247 ASP B C 1
ATOM 4210 O O . ASP B 1 247 ? -6.566 6.535 -6.59 1 91.38 247 ASP B O 1
ATOM 4214 N N . ILE B 1 248 ? -4.57 7.324 -7.156 1 94.69 248 ILE B N 1
ATOM 4215 C CA . ILE B 1 248 ? -4 7.016 -5.848 1 94.69 248 ILE B CA 1
ATOM 4216 C C . ILE B 1 248 ? -4.719 7.82 -4.77 1 94.69 248 ILE B C 1
ATOM 4218 O O . ILE B 1 248 ? -4.75 7.418 -3.604 1 94.69 248 ILE B O 1
ATOM 4222 N N . GLY B 1 249 ? -5.387 8.898 -5.094 1 93.5 249 GLY B N 1
ATOM 4223 C CA . GLY B 1 249 ? -6.109 9.742 -4.148 1 93.5 249 GLY B CA 1
ATOM 4224 C C . GLY B 1 249 ? -7.293 9.039 -3.508 1 93.5 249 GLY B C 1
ATOM 4225 O O . GLY B 1 249 ? -7.688 9.375 -2.391 1 93.5 249 GLY B O 1
ATOM 4226 N N . ILE B 1 250 ? -7.816 8.023 -4.18 1 94.88 250 ILE B N 1
ATOM 4227 C CA . ILE B 1 250 ? -8.984 7.305 -3.678 1 94.88 250 ILE B CA 1
ATOM 4228 C C . ILE B 1 250 ? -8.609 6.543 -2.406 1 94.88 250 ILE B C 1
ATOM 4230 O O . ILE B 1 250 ? -9.469 6.293 -1.555 1 94.88 250 ILE B O 1
ATOM 4234 N N . LEU B 1 251 ? -7.324 6.207 -2.24 1 97.75 251 LEU B N 1
ATOM 4235 C CA . LEU B 1 251 ? -6.871 5.484 -1.058 1 97.75 251 LEU B CA 1
ATOM 4236 C C . LEU B 1 251 ? -7.078 6.32 0.203 1 97.75 251 LEU B C 1
ATOM 4238 O O . LEU B 1 251 ? -7.438 5.785 1.254 1 97.75 251 LEU B O 1
ATOM 4242 N N . ALA B 1 252 ? -6.84 7.629 0.097 1 96.75 252 ALA B N 1
ATOM 4243 C CA . ALA B 1 252 ? -7.086 8.523 1.224 1 96.75 252 ALA B CA 1
ATOM 4244 C C . ALA B 1 252 ? -8.578 8.617 1.531 1 96.75 252 ALA B C 1
ATOM 4246 O O . ALA B 1 252 ? -8.992 8.469 2.686 1 96.75 252 ALA B O 1
ATOM 4247 N N . ALA B 1 253 ? -9.375 8.844 0.494 1 95.31 253 ALA B N 1
ATOM 4248 C CA . ALA B 1 253 ? -10.812 9.055 0.634 1 95.31 253 ALA B CA 1
ATOM 4249 C C . ALA B 1 253 ? -11.484 7.828 1.257 1 95.31 253 ALA B C 1
ATOM 4251 O O . ALA B 1 253 ? -12.492 7.957 1.954 1 95.31 253 ALA B O 1
ATOM 4252 N N . LYS B 1 254 ? -10.859 6.652 1.056 1 97.62 254 LYS B N 1
ATOM 4253 C CA . LYS B 1 254 ? -11.5 5.418 1.499 1 97.62 254 LYS B CA 1
ATOM 4254 C C . LYS B 1 254 ? -10.844 4.879 2.766 1 97.62 254 LYS B C 1
ATOM 4256 O O . LYS B 1 254 ? -11.055 3.727 3.143 1 97.62 254 LYS B O 1
ATOM 4261 N N . GLY B 1 255 ? -10.047 5.703 3.416 1 98.19 255 GLY B N 1
ATOM 4262 C CA . GLY B 1 255 ? -9.586 5.312 4.738 1 98.19 255 GLY B CA 1
ATOM 4263 C C . GLY B 1 255 ? -8.094 5.078 4.809 1 98.19 255 GLY B C 1
ATOM 4264 O O . GLY B 1 255 ? -7.629 4.203 5.543 1 98.19 255 GLY B O 1
ATOM 4265 N N . SER B 1 256 ? -7.32 5.84 3.973 1 98.75 256 SER B N 1
ATOM 4266 C CA . SER B 1 256 ? -5.867 5.715 3.986 1 98.75 256 SER B CA 1
ATOM 4267 C C . SER B 1 256 ? -5.434 4.281 3.705 1 98.75 256 SER B C 1
ATOM 4269 O O . SER B 1 256 ? -4.637 3.707 4.453 1 98.75 256 SER B O 1
ATOM 4271 N N . LEU B 1 257 ? -5.934 3.744 2.598 1 98.81 257 LEU B N 1
ATOM 4272 C CA . LEU B 1 257 ? -5.695 2.352 2.234 1 98.81 257 LEU B CA 1
ATOM 4273 C C . LEU B 1 257 ? -4.293 2.172 1.661 1 98.81 257 LEU B C 1
ATOM 4275 O O . LEU B 1 257 ? -3.643 3.148 1.284 1 98.81 257 LEU B O 1
ATOM 4279 N N . TYR B 1 258 ? -3.809 0.968 1.659 1 98.81 258 TYR B N 1
ATOM 4280 C CA . TYR B 1 258 ? -2.623 0.537 0.926 1 98.81 258 TYR B CA 1
ATOM 4281 C C . TYR B 1 258 ? -3.01 -0.279 -0.302 1 98.81 258 TYR B C 1
ATOM 4283 O O . TYR B 1 258 ? -3.961 -1.062 -0.261 1 98.81 258 TYR B O 1
ATOM 4291 N N . ALA B 1 259 ? -2.322 -0.069 -1.348 1 98.69 259 ALA B N 1
ATOM 4292 C CA . ALA B 1 259 ? -2.463 -0.892 -2.547 1 98.69 259 ALA B CA 1
ATOM 4293 C C . ALA B 1 259 ? -1.137 -1.545 -2.922 1 98.69 259 ALA B C 1
ATOM 4295 O O . ALA B 1 259 ? -0.074 -0.938 -2.768 1 98.69 259 ALA B O 1
ATOM 4296 N N . THR B 1 260 ? -1.201 -2.76 -3.387 1 98.75 260 THR B N 1
ATOM 4297 C CA . THR B 1 260 ? -0.01 -3.441 -3.883 1 98.75 260 THR B CA 1
ATOM 4298 C C . THR B 1 260 ? -0.35 -4.316 -5.086 1 98.75 260 THR B C 1
ATOM 4300 O O . THR B 1 260 ? -1.503 -4.719 -5.262 1 98.75 260 THR B O 1
ATOM 4303 N N . ARG B 1 261 ? 0.595 -4.43 -5.93 1 98.06 261 ARG B N 1
ATOM 4304 C CA . ARG B 1 261 ? 0.609 -5.43 -6.988 1 98.06 261 ARG B CA 1
ATOM 4305 C C . ARG B 1 261 ? 1.806 -6.363 -6.844 1 98.06 261 ARG B C 1
ATOM 4307 O O . ARG B 1 261 ? 2.846 -6.152 -7.469 1 98.06 261 ARG B O 1
ATOM 4314 N N . PRO B 1 262 ? 1.558 -7.402 -6.078 1 98.38 262 PRO B N 1
ATOM 4315 C CA . PRO B 1 262 ? 2.658 -8.344 -5.867 1 98.38 262 PRO B CA 1
ATOM 4316 C C . PRO B 1 262 ? 2.812 -9.344 -7.012 1 98.38 262 PRO B C 1
ATOM 4318 O O . PRO B 1 262 ? 1.876 -9.539 -7.789 1 98.38 262 PRO B O 1
ATOM 4321 N N . THR B 1 263 ? 3.963 -9.867 -7.129 1 97.38 263 THR B N 1
ATOM 4322 C CA . THR B 1 263 ? 4.203 -10.977 -8.039 1 97.38 263 THR B CA 1
ATOM 4323 C C . THR B 1 263 ? 5.02 -12.07 -7.355 1 97.38 263 THR B C 1
ATOM 4325 O O . THR B 1 263 ? 5.867 -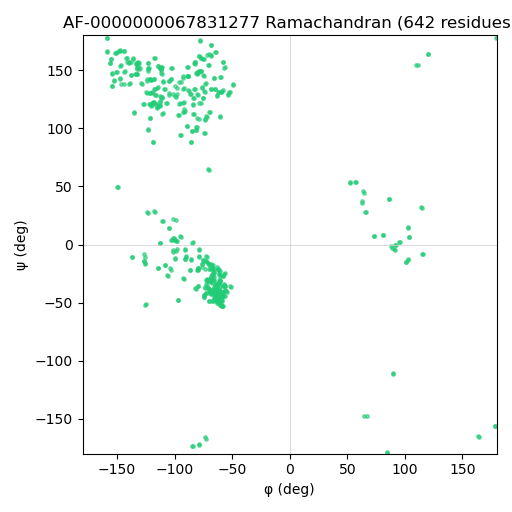11.781 -6.508 1 97.38 263 THR B O 1
ATOM 4328 N N . LEU B 1 264 ? 4.73 -13.211 -7.75 1 97.81 264 LEU B N 1
ATOM 4329 C CA . LEU B 1 264 ? 5.414 -14.375 -7.199 1 97.81 264 LEU B CA 1
ATOM 4330 C C . LEU B 1 264 ? 6.926 -14.25 -7.375 1 97.81 264 LEU B C 1
ATOM 4332 O O . LEU B 1 264 ? 7.691 -14.617 -6.48 1 97.81 264 LEU B O 1
ATOM 4336 N N . PHE B 1 265 ? 7.332 -13.703 -8.414 1 96.62 265 PHE B N 1
ATOM 4337 C CA . PHE B 1 265 ? 8.734 -13.719 -8.82 1 96.62 265 PHE B CA 1
ATOM 4338 C C . PHE B 1 265 ? 9.578 -12.875 -7.879 1 96.62 265 PHE B C 1
ATOM 4340 O O . PHE B 1 265 ? 10.75 -13.18 -7.656 1 96.62 265 PHE B O 1
ATOM 4347 N N . THR B 1 266 ? 8.977 -11.859 -7.328 1 98.06 266 THR B N 1
ATOM 4348 C CA . THR B 1 266 ? 9.664 -11.109 -6.289 1 98.06 266 THR B CA 1
ATOM 4349 C C . THR B 1 266 ? 9.789 -11.938 -5.012 1 98.06 266 THR B C 1
ATOM 4351 O O . THR B 1 266 ? 10.836 -11.938 -4.363 1 98.06 266 THR B O 1
ATOM 4354 N N . HIS B 1 267 ? 8.773 -12.672 -4.715 1 98.38 267 HIS B N 1
ATOM 4355 C CA . HIS B 1 267 ? 8.672 -13.391 -3.449 1 98.38 267 HIS B CA 1
ATOM 4356 C C . HIS B 1 267 ? 9.547 -14.633 -3.447 1 98.38 267 HIS B C 1
ATOM 4358 O O . HIS B 1 267 ? 9.844 -15.195 -2.387 1 98.38 267 HIS B O 1
ATOM 4364 N N . ILE B 1 268 ? 9.977 -15.07 -4.645 1 97.75 268 ILE B N 1
ATOM 4365 C CA . ILE B 1 268 ? 10.828 -16.25 -4.699 1 97.75 268 ILE B CA 1
ATOM 4366 C C . ILE B 1 268 ? 12.133 -15.914 -5.418 1 97.75 268 ILE B C 1
ATOM 4368 O O . ILE B 1 268 ? 12.742 -16.781 -6.055 1 97.75 268 ILE B O 1
ATOM 4372 N N . ALA B 1 269 ? 12.555 -14.719 -5.379 1 96.44 269 ALA B N 1
ATOM 4373 C CA . ALA B 1 269 ? 13.703 -14.219 -6.141 1 96.44 269 ALA B CA 1
ATOM 4374 C C . ALA B 1 269 ? 15.008 -14.828 -5.633 1 96.44 269 ALA B C 1
ATOM 4376 O O . ALA B 1 269 ? 15.992 -14.906 -6.371 1 96.44 269 ALA B O 1
ATOM 4377 N N . THR B 1 270 ? 15.07 -15.203 -4.391 1 96 270 THR B N 1
ATOM 4378 C CA . THR B 1 270 ? 16.266 -15.812 -3.82 1 96 270 THR B CA 1
ATOM 4379 C C . THR B 1 270 ? 16.016 -17.281 -3.479 1 96 270 THR B C 1
ATOM 4381 O O . THR B 1 270 ? 14.883 -17.672 -3.219 1 96 270 THR B O 1
ATOM 4384 N N . ARG B 1 271 ? 17.062 -18.047 -3.494 1 95.94 271 ARG B N 1
ATOM 4385 C CA . ARG B 1 271 ? 16.969 -19.453 -3.111 1 95.94 271 ARG B CA 1
ATOM 4386 C C . ARG B 1 271 ? 16.391 -19.594 -1.707 1 95.94 271 ARG B C 1
ATOM 4388 O O . ARG B 1 271 ? 15.539 -20.453 -1.467 1 95.94 271 ARG B O 1
ATOM 4395 N N . GLU B 1 272 ? 16.797 -18.703 -0.864 1 97.06 272 GLU B N 1
ATOM 4396 C CA . GLU B 1 272 ? 16.328 -18.734 0.52 1 97.06 272 GLU B CA 1
ATOM 4397 C C . GLU B 1 272 ? 14.82 -18.531 0.601 1 97.06 272 GLU B C 1
ATOM 4399 O O . GLU B 1 272 ? 14.125 -19.281 1.287 1 97.06 272 GLU B O 1
ATOM 4404 N N . SER B 1 273 ? 14.359 -17.547 -0.118 1 97.56 273 SER B N 1
ATOM 4405 C CA . SER B 1 273 ? 12.93 -17.25 -0.095 1 97.56 273 SER B CA 1
ATOM 4406 C C . SER B 1 273 ? 12.125 -18.375 -0.749 1 97.56 273 SER B C 1
ATOM 4408 O O . SER B 1 273 ? 11.07 -18.766 -0.245 1 97.56 273 SER B O 1
ATOM 4410 N N . LEU B 1 274 ? 12.617 -18.891 -1.872 1 98.12 274 LEU B N 1
ATOM 4411 C CA . LEU B 1 274 ? 11.93 -20 -2.529 1 98.12 274 LEU B CA 1
ATOM 4412 C C . LEU B 1 274 ? 11.82 -21.203 -1.597 1 98.12 274 LEU B C 1
ATOM 4414 O O . LEU B 1 274 ? 10.742 -21.766 -1.433 1 98.12 274 LEU B O 1
ATOM 4418 N N . ASP B 1 275 ? 12.914 -21.547 -0.96 1 97.56 275 ASP B N 1
ATOM 4419 C CA . ASP B 1 275 ? 12.938 -22.703 -0.08 1 97.56 275 ASP B CA 1
ATOM 4420 C C . ASP B 1 275 ? 11.984 -22.531 1.1 1 97.56 275 ASP B C 1
ATOM 4422 O O . ASP B 1 275 ? 11.234 -23.438 1.442 1 97.56 275 ASP B O 1
ATOM 4426 N N . ALA B 1 276 ? 12.016 -21.359 1.674 1 98.19 276 ALA B N 1
ATOM 4427 C CA . ALA B 1 276 ? 11.164 -21.078 2.826 1 98.19 276 ALA B CA 1
ATOM 4428 C C . ALA B 1 276 ? 9.688 -21.125 2.441 1 98.19 276 ALA B C 1
ATOM 4430 O O . ALA B 1 276 ? 8.875 -21.75 3.133 1 98.19 276 ALA B O 1
ATOM 4431 N N . ASN B 1 277 ? 9.336 -20.469 1.348 1 98.5 277 ASN B N 1
ATOM 4432 C CA . ASN B 1 277 ? 7.949 -20.453 0.894 1 98.5 277 ASN B CA 1
ATOM 4433 C C . ASN B 1 277 ? 7.469 -21.844 0.502 1 98.5 277 ASN B C 1
ATOM 4435 O O . ASN B 1 277 ? 6.359 -22.25 0.861 1 98.5 277 ASN B O 1
ATOM 4439 N N . ALA B 1 278 ? 8.312 -22.547 -0.234 1 98.25 278 ALA B N 1
ATOM 4440 C CA . ALA B 1 278 ? 7.961 -23.891 -0.664 1 98.25 278 ALA B CA 1
ATOM 4441 C C . ALA B 1 278 ? 7.789 -24.828 0.534 1 98.25 278 ALA B C 1
ATOM 4443 O O . ALA B 1 278 ? 6.906 -25.688 0.54 1 98.25 278 ALA B O 1
ATOM 4444 N N . ALA B 1 279 ? 8.633 -24.672 1.502 1 97.81 279 ALA B N 1
ATOM 4445 C CA . ALA B 1 279 ? 8.539 -25.5 2.701 1 97.81 279 ALA B CA 1
ATOM 4446 C C . ALA B 1 279 ? 7.184 -25.328 3.379 1 97.81 279 ALA B C 1
ATOM 4448 O O . ALA B 1 279 ? 6.555 -26.312 3.785 1 97.81 279 ALA B O 1
ATOM 4449 N N . GLU B 1 280 ? 6.727 -24.125 3.471 1 98.31 280 GLU B N 1
ATOM 4450 C CA . GLU B 1 280 ? 5.414 -23.875 4.062 1 98.31 280 GLU B CA 1
ATOM 4451 C C . GLU B 1 280 ? 4.305 -24.5 3.227 1 98.31 280 GLU B C 1
ATOM 4453 O O . GLU B 1 280 ? 3.367 -25.094 3.771 1 98.31 280 GLU B O 1
ATOM 4458 N N . LEU B 1 281 ? 4.43 -24.344 1.936 1 98.56 281 LEU B N 1
ATOM 4459 C CA . LEU B 1 281 ? 3.436 -24.922 1.038 1 98.56 281 LEU B CA 1
ATOM 4460 C C . LEU B 1 281 ? 3.396 -26.438 1.177 1 98.56 281 LEU B C 1
ATOM 4462 O O . LEU B 1 281 ? 2.324 -27.016 1.335 1 98.56 281 LEU B O 1
ATOM 4466 N N . PHE B 1 282 ? 4.57 -27.062 1.161 1 97.88 282 PHE B N 1
ATOM 4467 C CA . PHE B 1 282 ? 4.641 -28.516 1.263 1 97.88 282 PHE B CA 1
ATOM 4468 C C . PHE B 1 282 ? 4.09 -29 2.602 1 97.88 282 PHE B C 1
ATOM 4470 O O . PHE B 1 282 ? 3.436 -30.031 2.676 1 97.88 282 PHE B O 1
ATOM 4477 N N . GLU B 1 283 ? 4.32 -28.25 3.609 1 97.56 283 GLU B N 1
ATOM 4478 C CA . GLU B 1 283 ? 3.854 -28.625 4.941 1 97.56 283 GLU B CA 1
ATOM 4479 C C . GLU B 1 283 ? 2.328 -28.625 5.012 1 97.56 283 GLU B C 1
ATOM 4481 O O . GLU B 1 283 ? 1.729 -29.594 5.496 1 97.56 283 GLU B O 1
ATOM 4486 N N . VAL B 1 284 ? 1.722 -27.609 4.504 1 98 284 VAL B N 1
ATOM 4487 C CA . VAL B 1 284 ? 0.271 -27.516 4.637 1 98 284 VAL B CA 1
ATOM 4488 C C . VAL B 1 284 ? -0.394 -28.562 3.736 1 98 284 VAL B C 1
ATOM 4490 O O . VAL B 1 284 ? -1.479 -29.062 4.047 1 98 284 VAL B O 1
ATOM 4493 N N . VAL B 1 285 ? 0.212 -28.875 2.648 1 98 285 VAL B N 1
ATOM 4494 C CA . VAL B 1 285 ? -0.34 -29.891 1.759 1 98 285 VAL B CA 1
ATOM 4495 C C . VAL B 1 285 ? -0.123 -31.281 2.361 1 98 285 VAL B C 1
ATOM 4497 O O . VAL B 1 285 ? -1.042 -32.094 2.391 1 98 285 VAL B O 1
ATOM 4500 N N . ALA B 1 286 ? 1.052 -31.5 2.881 1 96 286 ALA B N 1
ATOM 4501 C CA . ALA B 1 286 ? 1.389 -32.812 3.457 1 96 286 ALA B CA 1
ATOM 4502 C C . ALA B 1 286 ? 0.528 -33.094 4.684 1 96 286 ALA B C 1
ATOM 4504 O O . ALA B 1 286 ? 0.152 -34.25 4.922 1 96 286 ALA B O 1
ATOM 4505 N N . SER B 1 287 ? 0.205 -32.125 5.453 1 96.5 287 SER B N 1
ATOM 4506 C CA . SER B 1 287 ? -0.59 -32.281 6.664 1 96.5 287 SER B CA 1
ATOM 4507 C C . SER B 1 287 ? -2.062 -32.531 6.332 1 96.5 287 SER B C 1
ATOM 4509 O O . SER B 1 287 ? -2.838 -32.938 7.191 1 96.5 287 SER B O 1
ATOM 4511 N N . GLY B 1 288 ? -2.428 -32.125 5.09 1 96.75 288 GLY B N 1
ATOM 4512 C CA . GLY B 1 288 ? -3.816 -32.25 4.68 1 96.75 288 GLY B CA 1
ATOM 4513 C C . GLY B 1 288 ? -4.637 -31 4.969 1 96.75 288 GLY B C 1
ATOM 4514 O O . GLY B 1 288 ? -5.816 -30.938 4.625 1 96.75 288 GLY B O 1
ATOM 4515 N N . ALA B 1 289 ? -4.008 -30.062 5.523 1 97.81 289 ALA B N 1
ATOM 4516 C CA . ALA B 1 289 ? -4.703 -28.812 5.801 1 97.81 289 ALA B CA 1
ATOM 4517 C C . ALA B 1 289 ? -5.184 -28.156 4.512 1 97.81 289 ALA B C 1
ATOM 4519 O O . ALA B 1 289 ? -6.215 -27.484 4.5 1 97.81 289 ALA B O 1
ATOM 4520 N N . VAL B 1 290 ? -4.402 -28.344 3.471 1 98.25 290 VAL B N 1
ATOM 4521 C CA . VAL B 1 290 ? -4.758 -27.797 2.162 1 98.25 290 VAL B CA 1
ATOM 4522 C C . VAL B 1 290 ? -4.711 -28.906 1.117 1 98.25 290 VAL B C 1
ATOM 4524 O O . VAL B 1 290 ? -3.678 -29.562 0.941 1 98.25 290 VAL B O 1
ATOM 4527 N N . LYS B 1 291 ? -5.781 -29.094 0.542 1 97.56 291 LYS B N 1
ATOM 4528 C CA . LYS B 1 291 ? -5.859 -30 -0.601 1 97.56 291 LYS B CA 1
ATOM 4529 C C . LYS B 1 291 ? -5.684 -29.25 -1.915 1 97.56 291 LYS B C 1
ATOM 4531 O O . LYS B 1 291 ? -6.109 -28.109 -2.041 1 97.56 291 LYS B O 1
ATOM 4536 N N . ILE B 1 292 ? -5.062 -29.859 -2.859 1 97.88 292 ILE B N 1
ATOM 4537 C CA . ILE B 1 292 ? -4.895 -29.266 -4.184 1 97.88 292 ILE B CA 1
ATOM 4538 C C . ILE B 1 292 ? -5.965 -29.797 -5.129 1 97.88 292 ILE B C 1
ATOM 4540 O O . ILE B 1 292 ? -5.914 -30.969 -5.527 1 97.88 292 ILE B O 1
ATOM 4544 N N . PRO B 1 293 ? -6.871 -28.969 -5.531 1 94.25 293 PRO B N 1
ATOM 4545 C CA . PRO B 1 293 ? -8.016 -29.438 -6.316 1 94.25 293 PRO B CA 1
ATOM 4546 C C . PRO B 1 293 ? -7.719 -29.516 -7.812 1 94.25 293 PRO B C 1
ATOM 4548 O O . PRO B 1 293 ? -8.055 -28.594 -8.562 1 94.25 293 PRO B O 1
ATOM 4551 N N . ILE B 1 294 ? -7.215 -30.625 -8.273 1 96.56 294 ILE B N 1
ATOM 4552 C CA . ILE B 1 294 ? -7.008 -30.812 -9.703 1 96.56 294 ILE B CA 1
ATOM 4553 C C . ILE B 1 294 ? -8.32 -31.234 -10.367 1 96.56 294 ILE B C 1
ATOM 4555 O O . ILE B 1 294 ? -8.68 -32.406 -10.359 1 96.56 294 ILE B O 1
ATOM 4559 N N . HIS B 1 295 ? -9.023 -30.281 -10.977 1 95.56 295 HIS B N 1
ATOM 4560 C CA . HIS B 1 295 ? -10.367 -30.531 -11.492 1 95.56 295 HIS B CA 1
ATOM 4561 C C . HIS B 1 295 ? -10.344 -30.781 -12.992 1 95.56 295 HIS B C 1
ATOM 4563 O O . HIS B 1 295 ? -11.344 -31.203 -13.57 1 95.56 295 HIS B O 1
ATOM 4569 N N . ALA B 1 296 ? -9.211 -30.484 -13.602 1 95.75 296 ALA B N 1
ATOM 4570 C CA . ALA B 1 296 ? -9.109 -30.719 -15.047 1 95.75 296 ALA B CA 1
ATOM 4571 C C . ALA B 1 296 ? -7.754 -31.312 -15.414 1 95.75 296 ALA B C 1
ATOM 4573 O O . ALA B 1 296 ? -6.727 -30.922 -14.859 1 95.75 296 ALA B O 1
ATOM 4574 N N . ARG B 1 297 ? -7.754 -32.25 -16.297 1 97.69 297 ARG B N 1
ATOM 4575 C CA . ARG B 1 297 ? -6.582 -32.906 -16.906 1 97.69 297 ARG B CA 1
ATOM 4576 C C . ARG B 1 297 ? -6.688 -32.906 -18.422 1 97.69 297 ARG B C 1
ATOM 4578 O O . ARG B 1 297 ? -7.773 -33.125 -18.969 1 97.69 297 ARG B O 1
ATOM 4585 N N . ALA B 1 298 ? -5.641 -32.656 -19.047 1 98.25 298 ALA B N 1
ATOM 4586 C CA . ALA B 1 298 ? -5.617 -32.656 -20.5 1 98.25 298 ALA B CA 1
ATOM 4587 C C . ALA B 1 298 ? -4.234 -33.062 -21.016 1 98.25 298 ALA B C 1
ATOM 4589 O O . ALA B 1 298 ? -3.281 -33.156 -20.25 1 98.25 298 ALA B O 1
ATOM 4590 N N . LYS B 1 299 ? -4.188 -33.375 -22.281 1 98.56 299 LYS B N 1
ATOM 4591 C CA . LYS B 1 299 ? -2.902 -33.531 -22.953 1 98.56 299 LYS B CA 1
ATOM 4592 C C 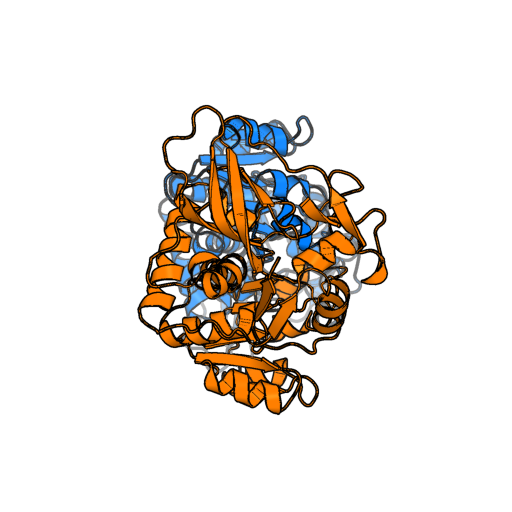. LYS B 1 299 ? -2.309 -32.188 -23.359 1 98.56 299 LYS B C 1
ATOM 4594 O O . LYS B 1 299 ? -3.043 -31.25 -23.688 1 98.56 299 LYS B O 1
ATOM 4599 N N . LEU B 1 300 ? -1.003 -32.125 -23.359 1 98.5 300 LEU B N 1
ATOM 4600 C CA . LEU B 1 300 ? -0.299 -30.922 -23.812 1 98.5 300 LEU B CA 1
ATOM 4601 C C . LEU B 1 300 ? -0.791 -30.484 -25.188 1 98.5 300 LEU B C 1
ATOM 4603 O O . LEU B 1 300 ? -0.949 -29.281 -25.438 1 98.5 300 LEU B O 1
ATOM 4607 N N . ALA B 1 301 ? -1.105 -31.406 -26.016 1 98.19 301 ALA B N 1
ATOM 4608 C CA . ALA B 1 301 ? -1.562 -31.141 -27.375 1 98.19 301 ALA B CA 1
ATOM 4609 C C . ALA B 1 301 ? -2.883 -30.375 -27.375 1 98.19 301 ALA B C 1
ATOM 4611 O O . ALA B 1 301 ? -3.25 -29.75 -28.375 1 98.19 301 ALA B O 1
ATOM 4612 N N . ASP B 1 302 ? -3.594 -30.406 -26.266 1 98.12 302 ASP B N 1
ATOM 4613 C CA . ASP B 1 302 ? -4.906 -29.781 -26.172 1 98.12 302 ASP B CA 1
ATOM 4614 C C . ASP B 1 302 ? -4.816 -28.438 -25.453 1 98.12 302 ASP B C 1
ATOM 4616 O O . ASP B 1 302 ? -5.812 -27.938 -24.922 1 98.12 302 ASP B O 1
ATOM 4620 N N . ALA B 1 303 ? -3.658 -27.844 -25.422 1 98.5 303 ALA B N 1
ATOM 4621 C CA . ALA B 1 303 ? -3.402 -26.609 -24.672 1 98.5 303 ALA B CA 1
ATOM 4622 C C . ALA B 1 303 ? -4.328 -25.484 -25.125 1 98.5 303 ALA B C 1
ATOM 4624 O O . ALA B 1 303 ? -4.77 -24.672 -24.312 1 98.5 303 ALA B O 1
ATOM 4625 N N . ALA B 1 304 ? -4.633 -25.422 -26.375 1 98 304 ALA B N 1
ATOM 4626 C CA . ALA B 1 304 ? -5.496 -24.359 -26.891 1 98 304 ALA B CA 1
ATOM 4627 C C . ALA B 1 304 ? -6.879 -24.422 -26.25 1 98 304 ALA B C 1
ATOM 4629 O O . ALA B 1 304 ? -7.426 -23.391 -25.844 1 98 304 ALA B O 1
ATOM 4630 N N . GLN B 1 305 ? -7.406 -25.594 -26.234 1 97.5 305 GLN B N 1
ATOM 4631 C CA . GLN B 1 305 ? -8.711 -25.766 -25.594 1 97.5 305 GLN B CA 1
ATOM 4632 C C . GLN B 1 305 ? -8.641 -25.438 -24.109 1 97.5 305 GLN B C 1
ATOM 4634 O O . GLN B 1 305 ? -9.562 -24.812 -23.562 1 97.5 305 GLN B O 1
ATOM 4639 N N . VAL B 1 306 ? -7.562 -25.859 -23.469 1 97.62 306 VAL B N 1
ATOM 4640 C CA . VAL B 1 306 ? -7.367 -25.562 -22.047 1 97.62 306 VAL B CA 1
ATOM 4641 C C . VAL B 1 306 ? -7.406 -24.062 -21.828 1 97.62 306 VAL B C 1
ATOM 4643 O O . VAL B 1 306 ? -8.062 -23.578 -20.891 1 97.62 306 VAL B O 1
ATOM 4646 N N . HIS B 1 307 ? -6.734 -23.266 -22.672 1 97.69 307 HIS B N 1
ATOM 4647 C CA . HIS B 1 307 ? -6.719 -21.812 -22.547 1 97.69 307 HIS B CA 1
ATOM 4648 C C . HIS B 1 307 ? -8.102 -21.219 -22.781 1 97.69 307 HIS B C 1
ATOM 4650 O O . HIS B 1 307 ? -8.477 -20.234 -22.141 1 97.69 307 HIS B O 1
ATOM 4656 N N . ARG B 1 308 ? -8.898 -21.781 -23.719 1 96.75 308 ARG B N 1
ATOM 4657 C CA . ARG B 1 308 ? -10.258 -21.328 -23.969 1 96.75 308 ARG B CA 1
ATOM 4658 C C . ARG B 1 308 ? -11.117 -21.469 -22.703 1 96.75 308 ARG B C 1
ATOM 4660 O O . ARG B 1 308 ? -11.82 -20.547 -22.312 1 96.75 308 ARG B O 1
ATOM 4667 N N . ASP B 1 309 ? -10.961 -22.625 -22.141 1 94.88 309 ASP B N 1
ATOM 4668 C CA . ASP B 1 309 ? -11.742 -22.891 -20.953 1 94.88 309 ASP B CA 1
ATOM 4669 C C . ASP B 1 309 ? -11.352 -21.969 -19.797 1 94.88 309 ASP B C 1
ATOM 4671 O O . ASP B 1 309 ? -12.211 -21.469 -19.078 1 94.88 309 ASP B O 1
ATOM 4675 N N . LEU B 1 310 ? -10.055 -21.797 -19.641 1 93.81 310 LEU B N 1
ATOM 4676 C CA . LEU B 1 310 ? -9.539 -20.953 -18.578 1 93.81 310 LEU B CA 1
ATOM 4677 C C . LEU B 1 310 ? -9.969 -19.5 -18.766 1 93.81 310 LEU B C 1
ATOM 4679 O O . LEU B 1 310 ? -10.484 -18.875 -17.844 1 93.81 310 LEU B O 1
ATOM 4683 N N . ALA B 1 311 ? -9.852 -18.984 -19.953 1 91.06 311 ALA B N 1
ATOM 4684 C CA . ALA B 1 311 ? -10.195 -17.594 -20.266 1 91.06 311 ALA B CA 1
ATOM 4685 C C . ALA B 1 311 ? -11.703 -17.375 -20.141 1 91.06 311 ALA B C 1
ATOM 4687 O O . ALA B 1 311 ? -12.141 -16.266 -19.797 1 91.06 311 ALA B O 1
ATOM 4688 N N . GLY B 1 312 ? -12.43 -18.422 -20.391 1 89.06 312 GLY B N 1
ATOM 4689 C CA . GLY B 1 312 ? -13.875 -18.328 -20.344 1 89.06 312 GLY B CA 1
ATOM 4690 C C . GLY B 1 312 ? -14.43 -18.5 -18.938 1 89.06 312 GLY B C 1
ATOM 4691 O O . GLY B 1 312 ? -15.648 -18.531 -18.75 1 89.06 312 GLY B O 1
ATOM 4692 N N . ARG B 1 313 ? -13.664 -18.672 -17.953 1 85.06 313 ARG B N 1
ATOM 4693 C CA . ARG B 1 313 ? -14.039 -18.828 -16.547 1 85.06 313 ARG B CA 1
ATOM 4694 C C . ARG B 1 313 ? -14.891 -20.078 -16.344 1 85.06 313 ARG B C 1
ATOM 4696 O O . ARG B 1 313 ? -15.852 -20.062 -15.57 1 85.06 313 ARG B O 1
ATOM 4703 N N . GLN B 1 314 ? -14.5 -20.922 -17.047 1 83.5 314 GLN B N 1
ATOM 4704 C CA . GLN B 1 314 ? -15.258 -22.172 -17 1 83.5 314 GLN B CA 1
ATOM 4705 C C . GLN B 1 314 ? -14.57 -23.188 -16.094 1 83.5 314 GLN B C 1
ATOM 4707 O O . GLN B 1 314 ? -15.109 -24.266 -15.852 1 83.5 314 GLN B O 1
ATOM 4712 N N . THR B 1 315 ? -13.492 -22.875 -15.641 1 87.12 315 THR B N 1
ATOM 4713 C CA . THR B 1 315 ? -12.727 -23.828 -14.852 1 87.12 315 THR B CA 1
ATOM 4714 C C . THR B 1 315 ? -12.844 -23.516 -13.359 1 87.12 315 THR B C 1
ATOM 4716 O O . THR B 1 315 ? -13.188 -22.406 -12.977 1 87.12 315 THR B O 1
ATOM 4719 N N . THR B 1 316 ? -12.719 -24.5 -12.555 1 91.5 316 THR B N 1
ATOM 4720 C CA . THR B 1 316 ? -12.516 -24.438 -11.109 1 91.5 316 THR B CA 1
ATOM 4721 C C . THR B 1 316 ? -11.242 -25.172 -10.711 1 91.5 316 THR B C 1
ATOM 4723 O O . THR B 1 316 ? -10.797 -26.078 -11.414 1 91.5 316 THR B O 1
ATOM 4726 N N . GLY B 1 317 ? -10.656 -24.703 -9.68 1 94.88 317 GLY B N 1
ATOM 4727 C CA . GLY B 1 317 ? -9.461 -25.391 -9.227 1 94.88 317 GLY B CA 1
ATOM 4728 C C . GLY B 1 317 ? -8.305 -25.281 -10.203 1 94.88 317 GLY B C 1
ATOM 4729 O O . GLY B 1 317 ? -8.086 -24.234 -10.797 1 94.88 317 GLY B O 1
ATOM 4730 N N . THR B 1 318 ? -7.516 -26.312 -10.242 1 96.31 318 THR B N 1
ATOM 4731 C CA . THR B 1 318 ? -6.297 -26.25 -11.047 1 96.31 318 THR B CA 1
ATOM 4732 C C . THR B 1 318 ? -6.391 -27.203 -12.234 1 96.31 318 THR B C 1
ATOM 4734 O O . THR B 1 318 ? -7.18 -28.156 -12.219 1 96.31 318 THR B O 1
ATOM 4737 N N . THR B 1 319 ? -5.703 -26.859 -13.281 1 96.88 319 THR B N 1
ATOM 4738 C CA . THR B 1 319 ? -5.59 -27.688 -14.477 1 96.88 319 THR B CA 1
ATOM 4739 C C . THR B 1 319 ? -4.152 -28.156 -14.672 1 96.88 319 THR B C 1
ATOM 4741 O O . THR B 1 319 ? -3.207 -27.391 -14.484 1 96.88 319 THR B O 1
ATOM 4744 N N . VAL B 1 320 ? -3.998 -29.438 -14.992 1 98.25 320 VAL B N 1
ATOM 4745 C CA . VAL B 1 320 ? -2.691 -30 -15.297 1 98.25 320 VAL B CA 1
ATOM 4746 C C . VAL B 1 320 ? -2.721 -30.656 -16.688 1 98.25 320 VAL B C 1
ATOM 4748 O O . VAL B 1 320 ? -3.736 -31.234 -17.078 1 98.25 320 VAL B O 1
ATOM 4751 N N . MET B 1 321 ? -1.649 -30.5 -17.375 1 98.62 321 MET B N 1
ATOM 4752 C CA . MET B 1 321 ? -1.497 -31.188 -18.656 1 98.62 321 MET B CA 1
ATOM 4753 C C . MET B 1 321 ? -0.404 -32.25 -18.562 1 98.62 321 MET B C 1
ATOM 4755 O O . MET B 1 321 ? 0.53 -32.125 -17.781 1 98.62 321 MET B O 1
ATOM 4759 N N . THR B 1 322 ? -0.532 -33.219 -19.297 1 98.19 322 THR B N 1
ATOM 4760 C CA . THR B 1 322 ? 0.5 -34.25 -19.453 1 98.19 322 THR B CA 1
ATOM 4761 C C . THR B 1 322 ? 1.213 -34.094 -20.797 1 98.19 322 THR B C 1
ATOM 4763 O O . THR B 1 322 ? 0.567 -33.938 -21.844 1 98.19 322 THR B O 1
ATOM 4766 N N . PRO B 1 323 ? 2.531 -34.062 -20.766 1 96.44 323 PRO B N 1
ATOM 4767 C CA . PRO B 1 323 ? 3.27 -33.906 -22.031 1 96.44 323 PRO B CA 1
ATOM 4768 C C . PRO B 1 323 ? 3.004 -35.031 -23.016 1 96.44 323 PRO B C 1
ATOM 4770 O O . PRO B 1 323 ? 2.656 -36.156 -22.609 1 96.44 323 PRO B O 1
#

Nearest PDB structures (foldseek):
  1qor-assembly1_B  TM=9.834E-01  e=1.457E-45  Escherichia coli
  3jyl-assembly1_A  TM=9.833E-01  e=1.988E-45  Pseudomonas syringae pv. tomato
  3gms-assembly1_A  TM=9.092E-01  e=1.671E-28  Bacillus thuringiensis
  5bp4-assembly9_Q  TM=8.548E-01  e=2.002E-26  Mycolicibacterium smegmatis MC2 155
  5bp4-assembly6_L  TM=8.542E-01  e=2.731E-26  Mycolicibacterium smegmatis MC2 155

Organism: Methylorubrum extorquens (strain ATCC 14718 / DSM 1338 / JCM 2805 / NCIMB 9133 / AM1) (NCBI:txid272630)

Solvent-accessible surface area (backbone atoms only — not comparable to full-atom values): 31613 Å² total; per-residue (Å²): 72,51,31,35,32,34,70,49,66,38,63,48,83,31,54,40,74,43,82,43,82,74,77,76,38,48,75,46,16,28,22,28,46,36,63,15,25,20,64,56,71,67,44,52,33,43,43,46,46,79,40,77,67,96,54,76,61,37,50,42,34,31,20,20,10,25,29,26,70,44,74,12,56,88,54,74,92,68,53,70,70,41,47,34,28,29,47,74,46,68,24,30,39,25,34,53,35,54,40,53,54,73,55,50,41,78,53,57,90,90,49,51,48,59,57,42,9,42,30,41,50,38,41,47,41,30,46,42,47,44,59,60,77,45,64,68,41,66,72,40,48,38,37,33,47,51,18,33,26,47,41,20,35,41,34,32,18,44,40,34,71,52,41,28,45,29,35,22,29,27,83,44,71,70,40,37,55,52,22,45,75,28,35,27,73,39,74,39,47,54,82,79,41,64,54,39,62,50,42,24,60,77,47,74,64,53,35,18,59,34,34,41,32,43,41,25,35,81,46,56,68,50,56,58,67,28,34,16,68,61,10,37,41,36,42,64,38,40,77,64,33,69,63,73,66,40,56,58,66,53,26,33,80,53,28,26,22,33,38,30,13,51,46,61,65,62,62,41,67,42,56,68,41,35,53,54,52,48,48,53,47,51,48,37,42,73,73,57,62,28,64,81,54,72,70,42,77,45,50,49,85,45,45,38,59,52,48,51,38,54,75,64,67,67,60,47,30,24,36,34,24,32,92,72,51,31,34,33,35,70,48,64,37,63,50,82,31,55,40,74,42,81,43,81,73,78,76,40,48,73,45,16,27,21,28,45,37,62,14,25,21,63,56,72,67,44,52,33,44,44,46,46,78,39,76,66,97,55,73,62,38,50,42,34,33,21,21,11,23,29,28,69,42,74,11,56,88,52,74,91,68,54,74,70,39,47,34,28,30,47,74,45,68,24,31,38,26,35,54,35,56,41,54,54,72,56,51,42,78,53,55,89,92,51,52,48,59,57,43,10,42,30,41,51,39,40,47,41,30,46,40,48,42,60,58,77,45,64,68,43,65,73,40,48,38,37,33,47,52,17,33,26,47,42,21,36,40,33,32,18,45,41,33,70,52,42,29,46,29,36,24,30,27,85,42,70,70,38,37,54,52,21,45,75,28,36,27,74,39,72,38,46,54,81,81,44,63,56,38,64,50,43,24,60,77,47,73,63,53,35,18,60,35,36,42,32,42,39,25,35,80,46,55,68,51,56,58,67,28,35,16,68,59,9,37,42,36,41,62,38,39,78,64,32,70,63,72,67,39,57,56,66,54,25,33,79,54,27,26,21,32,38,30,14,51,46,59,64,62,64,41,66,42,55,68,41,36,52,54,50,48,50,53,46,50,48,38,42,73,74,56,60,28,62,83,54,72,69,41,76,46,48,49,85,45,46,39,59,52,48,50,38,55,75,64,67,69,59,47,30,23,36,35,24,31,91

pLDDT: mean 97.29, std 2.37, range [81.62, 98.94]

Sequence (646 aa):
MKAIRVHAYGGPEAMVYEDVPSPEPGPGQIRVRQTAVGVNFIDIYFRSGAYKAPSLPFTLGKEGAGVVDALGEGVTDFRVGERVAYAGATGTYAEEVVVDTKGVVHVPDSISDETAAAMMLKGLTAQYLLRRTYRVQPGDTILFHAAAGGVGLIATQWAKHLGATVIGTVGSAEKAELAREHGCDHVILYRDEDFAARVKEITGGKGVPVVYDGVGKATFPASLDCLSPFGIFASFGSSSGAIEAFDIGILAAKGSLYATRPTLFTHIATRESLDANAAELFEVVASGAVKIPIHARAKLADAAQVHRDLAGRQTTGTTVMTPMKAIRVHAYGGPEAMVYEDVPSPEPGPGQIRVRQTAVGVNFIDIYFRSGAYKAPSLPFTLGKEGAGVVDALGEGVTDFRVGERVAYAGATGTYAEEVVVDTKGVVHVPDSISDETAAAMMLKGLTAQYLLRRTYRVQPGDTILFHAAAGGVGLIATQWAKHLGATVIGTVGSAEKAELAREHGCDHVILYRDEDFAARVKEITGGKGVPVVYDGVGKATFPASLDCLSPFGIFASFGSSSGAIEAFDIGILAAKGSLYATRPTLFTHIATRESLDANAAELFEVVASGAVKIPIHARAKLADAAQVHRDLAGRQTTGTTVMTP

Foldseek 3Di:
DWFWKAQDADALVSTDTDDDDDDDEAPQKFKFQFFKAWDDCVQNCDRNCVPDDPDPTFTTGFWTKGFTQGDHPPDDPDDGGFIKIFGGFGRRLGRMGMGRPFGIDGDDPLADRHRRRFQLFLVLVLLCVCPPVPPQAAPFEEEEEQLQAANNLQNQLVSQVRRYAYEYEDQDPVSQVSSVVRHHPHYHNVVVDPVLVVLCVVVVNQAGQEYAAQQAPVCPPSSLSRHHAQHEYEHAHHLVHHHPPDDPVVCVVSHVYHYDHDHSCVQSVGSVSSVVSVVVSCVCCVVVSGDQDAPEEEASNCVSVVSVCVSVVNDGTIYMHGD/DWFWKAQDADALVSTDTDDDDDDDEAPQKFKFQFFKAWDDCVQNCDRNCVPDDPDPTFTTGFWTKGFTQGDHPPDDPDDGGFIKIFGGFGRRLGRMGMGRPFGIDGDDPLADRHRRRFQLFLVLVLLCVCPPVPVQAAPFEEEEEQLQAANNLQNQLVSQVRRYAYEYEHQDPVSQVSSVVRHHPHYHNVVVDPVLVVLCVVVVNQAGQEYAAQQAPVCPPSSLSRHHAQHEYEHAHHLVHHHPPDDPVVCVVSHVYHYDHDHSCVQSVGSVSSVVSVVVSCVCCVVVSGDQDAPEEEASNCVSVVSVCVSVVNDGTIYMHGD

Radius of gyration: 28.44 Å; Cα contacts (8 Å, |Δi|>4): 1637; chains: 2; bounding box: 55×80×64 Å

InterPro domains:
  IPR002364 Quinone oxidoreductase/zeta-crystallin, conserved site [PS01162] (139-160)
  IPR011032 GroES-like superfamily [SSF50129] (1-143)
  IPR013149 Alcohol dehydrogenase-like, C-terminal [PF00107] (150-254)
  IPR013154 Alcohol dehydrogenase-like, N-terminal [PF08240] (26-109)
  IPR020843 Enoylreductase domain [SM00829] (10-321)
  IPR036291 NAD(P)-binding domain superfamily [SSF51735] (111-264)
  IPR047618 Quinone oxidoreductase-like [cd05286] (2-323)

Secondary structure (DSSP, 8-state):
-EEEEESS--SGGGEEEEE-PPP---TTEEEEEEEEEE--HHHHHHHHTSSPPSSSSEE--SEEEEEEEEE-TT--S--TT-EEEEES-S--SBSEEEEEGGGEEEPPTTS-HHHHHHHHHHHHHHHHIIIIIS---TT-EEEESSTTSHHHHHHHHHHHHTT-EEEEEESSHHHHHHHHHTT-SEEEETTTS-HHHHHHHHTTT--EEEEEESS-TTTTTGGGGGEEEEEEEEE---TT----SB-THHHHHTTS-EEE---HHHHTSSHHHHHHHHHHHHHHHHTTSS---EEEEEEGGGHHHHHHHHHTT---SEEEEE-/-EEEEESS--SGGGEEEEE-PPP---TTEEEEEEEEEE--HHHHHHHHTSSPPSSSSEE--SEEEEEEEEE-TT--S--TT-EEEEES-S--SBSEEEEEGGGEEEPPTTS-HHHHHHHHHHHHHHHHIIIIIS---TT-EEEESSTTSHHHHHHHHHHHHTT-EEEEEESSHHHHHHHHHTT-SEEEETTTS-HHHHHHHHTTT--EEEEEESS-TTTTTGGGGGEEEEEEEEE---TT----SB-THHHHHTTS-EEE---HHHHTSSHHHHHHHHHHHHHHHHTTSS---EEEEEEGGGHHHHHHHHHTT---SEEEEE-